Protein AF-Q0CY26-F1 (afdb_monomer)

Mean predicted aligned error: 22.13 Å

Sequence (535 aa):
MVLYITITSLPLRIQSTLELVARAYLSLQTAPSETMAYTTERLQLVKKLFILSKKPTLNFNNTDHCKYSLRARKTNITKWLFSTWIDDDADDTYDPRQDSSSFKRKRLRADDSDTTQSPKRAKQSGGLVVTMALNSPAGKGFLSSLPMYQDGESDQEEEEWMAAIKAVAESAQVSESTGQDAVPPPAPVSSEKPPVASPTDPDGHGCEMCWTLGLDCILAKDPYAYPCSYCRENGMDCQPWETPEWKQACEGCKRAKKPCSYESDDTGHDLPCQRCRKVGDYCVAGPAREKPSPKAAVTNSEASSSKTARPPSPTVPVSKSPDTPVIRTALAHPVDFTYVPPEDGSNPCHWCDSFAYGLVGLGPTEVEVLDSGDGRFIELNGGHVAQGHDPSRMCVTCALERIHITGCPGHRIVALKTYQAETFDFAAAFASLAPGQKKMNPWCSLCIAPAFYGCNAVQSVNLYQEPVDPSSPEAIGCGLLLCEKCNMLMKVLGDLGKVAAKNDERDPDWCRADVCYLLPGNALYRCYMDARGSN

Radius of gyration: 37.02 Å; Cα contacts (8 Å, |Δi|>4): 561; chains: 1; bounding box: 120×86×109 Å

Structure (mmCIF, N/CA/C/O backbone):
data_AF-Q0CY26-F1
#
_entry.id   AF-Q0CY26-F1
#
loop_
_atom_site.group_PDB
_atom_site.id
_atom_site.type_symbol
_atom_site.label_atom_id
_atom_site.label_alt_id
_atom_site.label_comp_id
_atom_site.label_asym_id
_atom_site.label_entity_id
_atom_site.label_seq_id
_atom_site.pdbx_PDB_ins_code
_atom_site.Cartn_x
_atom_site.Cartn_y
_atom_site.Cartn_z
_atom_site.occupancy
_atom_site.B_iso_or_equiv
_atom_site.auth_seq_id
_atom_site.auth_comp_id
_atom_site.auth_asym_id
_atom_site.auth_atom_id
_atom_site.pdbx_PDB_model_num
ATOM 1 N N . MET A 1 1 ? 40.856 41.001 -14.584 1.00 35.94 1 MET A N 1
ATOM 2 C CA . MET A 1 1 ? 41.843 40.529 -15.581 1.00 35.94 1 MET A CA 1
ATOM 3 C C . MET A 1 1 ? 41.636 39.036 -15.748 1.00 35.94 1 MET A C 1
ATOM 5 O O . MET A 1 1 ? 41.699 38.340 -14.746 1.00 35.94 1 MET A O 1
ATOM 9 N N . VAL A 1 2 ? 41.332 38.557 -16.956 1.00 31.44 2 VAL A N 1
ATOM 10 C CA . VAL A 1 2 ? 41.180 37.118 -17.239 1.00 31.44 2 VAL A CA 1
ATOM 11 C C . VAL A 1 2 ? 42.466 36.641 -17.905 1.00 31.44 2 VAL A C 1
ATOM 13 O O . VAL A 1 2 ? 42.830 37.156 -18.961 1.00 31.44 2 VAL A O 1
ATOM 16 N N . LEU A 1 3 ? 43.176 35.706 -17.271 1.00 32.53 3 LEU A N 1
ATOM 17 C CA . LEU A 1 3 ? 44.399 35.127 -17.823 1.00 32.53 3 LEU A CA 1
ATOM 18 C C . LEU A 1 3 ? 44.027 34.061 -18.865 1.00 32.53 3 LEU A C 1
ATOM 20 O O . LEU A 1 3 ? 43.595 32.968 -18.507 1.00 32.53 3 LEU A O 1
ATOM 24 N N . TYR A 1 4 ? 44.209 34.364 -20.149 1.00 33.28 4 TYR A N 1
ATOM 25 C CA . TYR A 1 4 ? 44.159 33.347 -21.200 1.00 33.28 4 TYR A CA 1
ATOM 26 C C . TYR A 1 4 ? 45.503 32.615 -21.254 1.00 33.28 4 TYR A C 1
ATOM 28 O O . TYR A 1 4 ? 46.482 33.139 -21.780 1.00 33.28 4 TYR A O 1
ATOM 36 N N . ILE A 1 5 ? 45.552 31.402 -20.702 1.00 43.44 5 ILE A N 1
ATOM 37 C CA . ILE A 1 5 ? 46.719 30.521 -20.809 1.00 43.44 5 ILE A CA 1
ATOM 38 C C . ILE A 1 5 ? 46.585 29.705 -22.098 1.00 43.44 5 ILE A C 1
ATOM 40 O O . ILE A 1 5 ? 45.829 28.738 -22.166 1.00 43.44 5 ILE A O 1
ATOM 44 N N . THR A 1 6 ? 47.324 30.090 -23.137 1.00 48.81 6 THR A N 1
ATOM 45 C CA . THR A 1 6 ? 47.434 29.318 -24.382 1.00 48.81 6 THR A CA 1
ATOM 46 C C . THR A 1 6 ? 48.355 28.116 -24.179 1.00 48.81 6 THR A C 1
ATOM 48 O O . THR A 1 6 ? 49.576 28.267 -24.126 1.00 48.81 6 THR A O 1
ATOM 51 N N . ILE A 1 7 ? 47.781 26.916 -24.073 1.00 50.22 7 ILE A N 1
ATOM 52 C CA . ILE A 1 7 ? 48.529 25.664 -23.895 1.00 50.22 7 ILE A CA 1
ATOM 53 C C . ILE A 1 7 ? 48.842 25.058 -25.271 1.00 50.22 7 ILE A C 1
ATOM 55 O O . ILE A 1 7 ? 48.002 24.382 -25.860 1.00 50.22 7 ILE A O 1
ATOM 59 N N . THR A 1 8 ? 50.052 25.286 -25.787 1.00 50.00 8 THR A N 1
ATOM 60 C CA . THR A 1 8 ? 50.472 24.835 -27.133 1.00 50.00 8 THR A CA 1
ATOM 61 C C . THR A 1 8 ? 51.545 23.737 -27.146 1.00 50.00 8 THR A C 1
ATOM 63 O O . THR A 1 8 ? 52.025 23.380 -28.219 1.00 50.00 8 THR A O 1
ATOM 66 N N . SER A 1 9 ? 51.914 23.148 -25.997 1.00 56.75 9 SER A N 1
ATOM 67 C CA . SER A 1 9 ? 52.918 22.066 -25.948 1.00 56.75 9 SER A CA 1
ATOM 68 C C . SER A 1 9 ? 52.710 21.043 -24.816 1.00 56.75 9 SER A C 1
ATOM 70 O O . SER A 1 9 ? 53.589 20.842 -23.977 1.00 56.75 9 SER A O 1
ATOM 72 N N . LEU A 1 10 ? 51.556 20.367 -24.786 1.00 53.75 10 LEU A N 1
ATOM 73 C CA . LEU A 1 10 ? 51.387 19.141 -23.989 1.00 53.75 10 LEU A CA 1
ATOM 74 C C . LEU A 1 10 ? 51.627 17.895 -24.861 1.00 53.75 10 LEU A C 1
ATOM 76 O O . LEU A 1 10 ? 51.171 17.866 -26.003 1.00 53.75 10 LEU A O 1
ATOM 80 N N . PRO A 1 11 ? 52.310 16.851 -24.353 1.00 66.44 11 PRO A N 1
ATOM 81 C CA . PRO A 1 11 ? 52.518 15.616 -25.104 1.00 66.44 11 PRO A CA 1
ATOM 82 C C . PRO A 1 11 ? 51.188 14.887 -25.355 1.00 66.44 11 PRO A C 1
ATOM 84 O O . PRO A 1 11 ? 50.323 14.837 -24.480 1.00 66.44 11 PRO A O 1
ATOM 87 N N . LEU A 1 12 ? 51.062 14.257 -26.529 1.00 60.41 12 LEU A 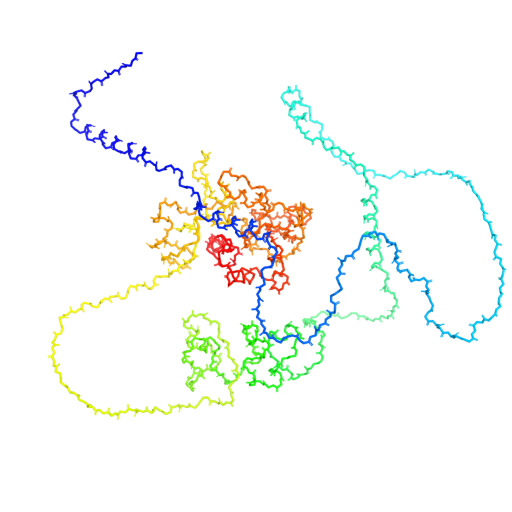N 1
ATOM 88 C CA . LEU A 1 12 ? 49.829 13.644 -27.064 1.00 60.41 12 LEU A CA 1
ATOM 89 C C . LEU A 1 12 ? 49.047 12.750 -26.079 1.00 60.41 12 LEU A C 1
ATOM 91 O O . LEU A 1 12 ? 47.817 12.738 -26.103 1.00 60.41 12 LEU A O 1
ATOM 95 N N . ARG A 1 13 ? 49.728 12.029 -25.175 1.00 57.03 13 ARG A N 1
ATOM 96 C CA . ARG A 1 13 ? 49.058 11.217 -24.139 1.00 57.03 13 ARG A CA 1
ATOM 97 C C . ARG A 1 13 ? 48.239 12.051 -23.149 1.00 57.03 13 ARG A C 1
ATOM 99 O O . ARG A 1 13 ? 47.179 11.595 -22.739 1.00 57.03 13 ARG A O 1
ATOM 106 N N . ILE A 1 14 ? 48.697 13.255 -22.798 1.00 61.16 14 ILE A N 1
ATOM 107 C CA . ILE A 1 14 ? 48.002 14.144 -21.854 1.00 61.16 14 ILE A CA 1
ATOM 108 C C . ILE A 1 14 ? 46.826 14.852 -22.545 1.00 61.16 14 ILE A C 1
ATOM 110 O O . ILE A 1 14 ? 45.774 15.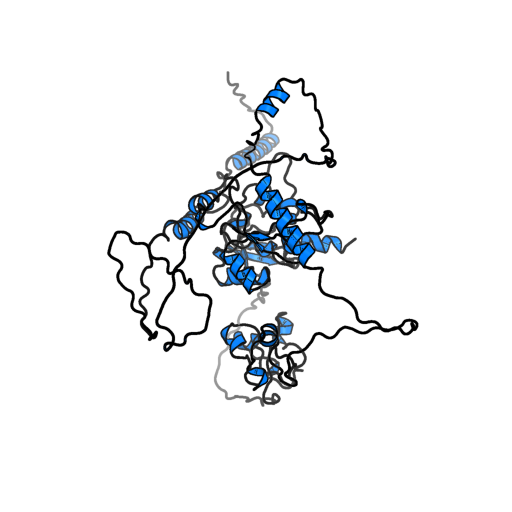021 -21.933 1.00 61.16 14 ILE A O 1
ATOM 114 N N . GLN A 1 15 ? 46.959 15.191 -23.834 1.00 64.38 15 GLN A N 1
ATOM 115 C CA . GLN A 1 15 ? 45.838 15.697 -24.638 1.00 64.38 15 GLN A CA 1
ATOM 116 C C . GLN A 1 15 ? 44.711 14.662 -24.760 1.00 64.38 15 GLN A C 1
ATOM 118 O O . GLN A 1 15 ? 43.563 15.013 -24.521 1.00 64.38 15 GLN A O 1
ATOM 123 N N . SER A 1 16 ? 45.035 13.390 -25.023 1.00 65.69 16 SER A N 1
ATOM 124 C CA . SER A 1 16 ? 44.053 12.291 -25.037 1.00 65.69 16 SER A CA 1
ATOM 125 C C . SER A 1 16 ? 43.269 12.190 -23.721 1.00 65.69 16 SER A C 1
ATOM 127 O O . SER A 1 16 ? 42.039 12.162 -23.727 1.00 65.69 16 SER A O 1
ATOM 129 N N . THR A 1 17 ? 43.957 12.217 -22.572 1.00 67.50 17 THR A N 1
ATOM 130 C CA . THR A 1 17 ? 43.284 12.185 -21.263 1.00 67.50 17 THR A CA 1
ATOM 131 C C . THR A 1 17 ? 42.477 13.450 -20.975 1.00 67.50 17 THR A C 1
ATOM 133 O O . THR A 1 17 ? 41.407 13.349 -20.386 1.00 67.50 17 THR A O 1
ATOM 136 N N . LEU A 1 18 ? 42.938 14.630 -21.405 1.00 67.31 18 LEU A N 1
ATOM 137 C CA . LEU A 1 18 ? 42.193 15.881 -21.231 1.00 67.31 18 LEU A CA 1
ATOM 138 C C . LEU A 1 18 ? 40.967 15.967 -22.148 1.00 67.31 18 LEU A C 1
ATOM 140 O O . LEU A 1 18 ? 39.943 16.467 -21.700 1.00 67.31 18 LEU A O 1
ATOM 144 N N . GLU A 1 19 ? 41.012 15.439 -23.375 1.00 70.75 19 GLU A N 1
ATOM 145 C CA . GLU A 1 19 ? 39.817 15.296 -24.218 1.00 70.75 19 GLU A CA 1
ATOM 146 C C . GLU A 1 19 ? 38.818 14.296 -23.625 1.00 70.75 19 GLU A C 1
ATOM 148 O O . GLU A 1 19 ? 37.618 14.557 -23.651 1.00 70.75 19 GLU A O 1
ATOM 153 N N . LEU A 1 20 ? 39.283 13.173 -23.067 1.00 69.25 20 LEU A N 1
ATOM 154 C CA . LEU A 1 20 ? 38.422 12.205 -22.377 1.00 69.25 20 LEU A CA 1
ATOM 155 C C . LEU A 1 20 ? 37.753 12.818 -21.139 1.00 69.25 20 LEU A C 1
ATOM 157 O O . LEU A 1 20 ? 36.543 12.675 -20.972 1.00 69.25 20 LEU A O 1
ATOM 161 N N . VAL A 1 21 ? 38.504 13.558 -20.319 1.00 70.06 21 VAL A N 1
ATOM 162 C CA . VAL A 1 21 ? 37.959 14.281 -19.159 1.00 70.06 21 VAL A CA 1
ATOM 163 C C . VAL A 1 21 ? 37.021 15.408 -19.599 1.00 70.06 21 VAL A C 1
ATOM 165 O O . VAL A 1 21 ? 35.945 15.542 -19.029 1.00 70.06 21 VAL A O 1
ATOM 168 N N . ALA A 1 22 ? 37.352 16.176 -20.642 1.00 68.75 22 ALA A N 1
ATOM 169 C CA . ALA A 1 22 ? 36.483 17.233 -21.161 1.00 68.75 22 ALA A CA 1
ATOM 170 C C . ALA A 1 22 ? 35.190 16.680 -21.785 1.00 68.75 22 ALA A C 1
ATOM 172 O O . ALA A 1 22 ? 34.128 17.266 -21.590 1.00 68.75 22 ALA A O 1
ATOM 173 N N . ARG A 1 23 ? 35.242 15.534 -22.480 1.00 66.31 23 ARG A N 1
ATOM 174 C CA . ARG A 1 23 ? 34.044 14.840 -22.985 1.00 66.31 23 ARG A CA 1
ATOM 175 C C . ARG A 1 23 ? 33.200 14.268 -21.849 1.00 66.31 23 ARG A C 1
ATOM 177 O O . ARG A 1 23 ? 31.985 14.414 -21.901 1.00 66.31 23 ARG A O 1
ATOM 184 N N . ALA A 1 24 ? 33.810 13.703 -20.806 1.00 59.03 24 ALA A N 1
ATOM 185 C CA . ALA A 1 24 ? 33.084 13.287 -19.606 1.00 59.03 24 ALA A CA 1
ATOM 186 C C . ALA A 1 24 ? 32.412 14.486 -18.904 1.00 59.03 24 ALA A C 1
ATOM 188 O O . ALA A 1 24 ? 31.246 14.407 -18.533 1.00 59.03 24 ALA A O 1
ATOM 189 N N . TYR A 1 25 ? 33.108 15.622 -18.798 1.00 52.03 25 TYR A N 1
ATOM 190 C CA . TYR A 1 25 ? 32.591 16.842 -18.171 1.00 52.03 25 TYR A CA 1
ATOM 191 C C . TYR A 1 25 ? 31.451 17.488 -18.977 1.00 52.03 25 TYR A C 1
ATOM 193 O O . TYR A 1 25 ? 30.441 17.887 -18.405 1.00 52.03 25 TYR A O 1
ATOM 201 N N . LEU A 1 26 ? 31.561 17.524 -20.310 1.00 51.47 26 LEU A N 1
ATOM 202 C CA . LEU A 1 26 ? 30.485 17.988 -21.193 1.00 51.47 26 LEU A CA 1
ATOM 203 C C . LEU A 1 26 ? 29.288 17.026 -21.203 1.00 51.47 26 LEU A C 1
ATOM 205 O O . LEU A 1 26 ? 28.152 17.486 -21.237 1.00 51.47 26 LEU A O 1
ATOM 209 N N . SER A 1 27 ? 29.521 15.714 -21.091 1.00 50.38 27 SER A N 1
ATOM 210 C CA . SER A 1 27 ? 28.445 14.721 -20.967 1.00 50.38 27 SER A CA 1
ATOM 211 C C . SER A 1 27 ? 27.713 14.795 -19.619 1.00 50.38 27 SER A C 1
ATOM 213 O O . SER A 1 27 ? 26.545 14.425 -19.553 1.00 50.38 27 SER A O 1
ATOM 215 N N . LEU A 1 28 ? 28.367 15.298 -18.563 1.00 47.91 28 LEU A N 1
ATOM 216 C CA . LEU A 1 28 ? 27.744 15.617 -17.269 1.00 47.91 28 LEU A CA 1
ATOM 217 C C . LEU A 1 28 ? 26.970 16.948 -17.292 1.00 47.91 28 LEU A C 1
ATOM 219 O O . LEU A 1 28 ? 26.057 17.139 -16.495 1.00 47.91 28 LEU A O 1
ATOM 223 N N . GLN A 1 29 ? 27.297 17.863 -18.211 1.00 41.34 29 GLN A N 1
ATOM 224 C CA . GLN A 1 29 ? 26.594 19.142 -18.388 1.00 41.34 29 GLN A CA 1
ATOM 225 C C . GLN A 1 29 ? 25.381 19.062 -19.330 1.00 41.34 29 GLN A C 1
ATOM 227 O O . GLN A 1 29 ? 24.637 20.032 -19.450 1.00 41.34 29 GLN A O 1
ATOM 232 N N . THR A 1 30 ? 25.139 17.906 -19.952 1.00 38.56 30 THR A N 1
ATOM 233 C CA . THR A 1 30 ? 23.907 17.590 -20.696 1.00 38.56 30 THR A CA 1
ATOM 234 C C . THR A 1 30 ? 22.996 16.629 -19.930 1.00 38.56 30 THR A C 1
ATOM 236 O O . THR A 1 30 ? 22.334 15.783 -20.530 1.00 38.56 30 THR A O 1
ATOM 239 N N . ALA A 1 31 ? 22.946 16.752 -18.601 1.00 38.03 31 ALA A N 1
ATOM 240 C CA . ALA A 1 31 ? 21.867 16.160 -17.820 1.00 38.03 31 ALA A CA 1
ATOM 241 C C . ALA A 1 31 ? 20.529 16.811 -18.236 1.00 38.03 31 ALA A C 1
ATOM 243 O O . ALA A 1 31 ? 20.446 18.045 -18.257 1.00 38.03 31 ALA A O 1
ATOM 244 N N . PRO A 1 32 ? 19.484 16.038 -18.589 1.00 40.00 32 PRO A N 1
ATOM 245 C CA . PRO A 1 32 ? 18.161 16.606 -18.801 1.00 40.00 32 PRO A CA 1
ATOM 246 C C . PRO A 1 32 ? 17.669 17.241 -17.496 1.00 40.00 32 PRO A C 1
ATOM 248 O O . PRO A 1 32 ? 17.865 16.691 -16.413 1.00 40.00 32 PRO A O 1
ATOM 251 N N . SER A 1 33 ? 17.032 18.406 -17.606 1.00 40.31 33 SER A N 1
ATOM 252 C CA . SER A 1 33 ? 16.398 19.089 -16.476 1.00 40.31 33 SER A CA 1
ATOM 253 C C . SER A 1 33 ? 15.428 18.153 -15.758 1.00 40.31 33 SER A C 1
ATOM 255 O O . SER A 1 33 ? 14.550 17.610 -16.430 1.00 40.31 33 SER A O 1
ATOM 257 N N . GLU A 1 34 ? 15.592 18.019 -14.437 1.00 47.12 34 GLU A N 1
ATOM 258 C CA . GLU A 1 34 ? 14.684 17.383 -13.466 1.00 47.12 34 GLU A CA 1
ATOM 259 C C . GLU A 1 34 ? 13.606 16.489 -14.098 1.00 47.12 34 GLU A C 1
ATOM 261 O O . GLU A 1 34 ? 12.505 16.939 -14.432 1.00 47.12 34 GLU A O 1
ATOM 266 N N . THR A 1 35 ? 13.917 15.199 -14.249 1.00 44.34 35 THR A N 1
ATOM 267 C CA . THR A 1 35 ? 12.941 14.175 -14.630 1.00 44.34 35 THR A CA 1
ATOM 268 C C . THR A 1 35 ? 11.887 14.052 -13.530 1.00 44.34 35 THR A C 1
ATOM 270 O O . THR A 1 35 ? 12.025 13.299 -12.569 1.00 44.34 35 THR A O 1
ATOM 273 N N . MET A 1 36 ? 10.830 14.856 -13.671 1.00 46.47 36 MET A N 1
ATOM 274 C CA . MET A 1 36 ? 9.699 14.957 -12.749 1.00 46.47 36 MET A CA 1
ATOM 275 C C . MET A 1 36 ? 9.210 13.572 -12.316 1.00 46.47 36 MET A C 1
ATOM 277 O O . MET A 1 36 ? 8.984 12.701 -13.154 1.00 46.47 36 MET A O 1
ATOM 281 N N . ALA A 1 37 ? 8.970 13.396 -11.013 1.00 49.62 37 ALA A N 1
ATOM 282 C CA . ALA A 1 37 ? 8.633 12.106 -10.402 1.00 49.62 37 ALA A CA 1
ATOM 283 C C . ALA A 1 37 ? 7.327 11.443 -10.905 1.00 49.62 37 ALA A C 1
ATOM 285 O O . ALA A 1 37 ? 7.002 10.345 -10.465 1.00 49.62 37 ALA A O 1
ATOM 286 N N . TYR A 1 38 ? 6.560 12.101 -11.781 1.00 59.44 38 TYR A N 1
ATOM 287 C CA . TYR A 1 38 ? 5.386 11.550 -12.461 1.00 59.44 38 TYR A CA 1
ATOM 288 C C . TYR A 1 38 ? 5.040 12.387 -13.718 1.00 59.44 38 TYR A C 1
ATOM 290 O O . TYR A 1 38 ? 5.417 13.558 -13.831 1.00 59.44 38 TYR A O 1
ATOM 298 N N . THR A 1 39 ? 4.244 11.837 -14.646 1.00 72.94 39 THR A N 1
ATOM 299 C CA . THR A 1 39 ? 3.815 12.552 -15.867 1.00 72.94 39 THR A CA 1
ATOM 300 C C . THR A 1 39 ? 2.718 13.599 -15.610 1.00 72.94 39 THR A C 1
ATOM 302 O O . THR A 1 39 ? 1.710 13.352 -14.939 1.00 72.94 39 THR A O 1
ATOM 305 N N . THR A 1 40 ? 2.860 14.795 -16.192 1.00 71.44 40 THR A N 1
ATOM 306 C CA . THR A 1 40 ? 1.902 15.911 -16.023 1.00 71.44 40 THR A CA 1
ATOM 307 C C . THR A 1 40 ? 0.472 15.551 -16.445 1.00 71.44 40 THR A C 1
ATOM 309 O O . THR A 1 40 ? -0.494 16.039 -15.853 1.00 71.44 40 THR A O 1
ATOM 312 N N . GLU A 1 41 ? 0.333 14.648 -17.414 1.00 68.38 41 GLU A N 1
ATOM 313 C CA . GLU A 1 41 ? -0.930 14.095 -17.905 1.00 68.38 41 GLU A CA 1
ATOM 314 C C . GLU A 1 41 ? -1.715 13.361 -16.807 1.00 68.38 41 GLU A C 1
ATOM 316 O O . GLU A 1 41 ? -2.926 13.562 -16.680 1.00 68.38 41 GLU A O 1
ATOM 321 N N . ARG A 1 42 ? -1.042 12.584 -15.942 1.00 63.62 42 ARG A N 1
ATOM 322 C CA . ARG A 1 42 ? -1.701 11.846 -14.851 1.00 63.62 42 ARG A CA 1
ATOM 323 C C . ARG A 1 42 ? -2.243 12.783 -13.771 1.00 63.62 42 ARG A C 1
ATOM 325 O O . ARG A 1 42 ? -3.368 12.595 -13.309 1.00 63.62 42 ARG A O 1
ATOM 332 N N . LEU A 1 43 ? -1.515 13.853 -13.435 1.00 73.44 43 LEU A N 1
ATOM 333 C CA . LEU A 1 43 ? -2.031 14.906 -12.546 1.00 73.44 43 LEU A CA 1
ATOM 334 C C . LEU A 1 43 ? -3.276 15.580 -13.145 1.00 73.44 43 LEU A C 1
ATOM 336 O O . LEU A 1 43 ? -4.226 15.877 -12.420 1.00 73.44 43 LEU A O 1
ATOM 340 N N . GLN A 1 44 ? -3.301 15.815 -14.461 1.00 72.50 44 GLN A N 1
ATOM 341 C CA . GLN A 1 44 ? -4.485 16.356 -15.134 1.00 72.50 44 GLN A CA 1
ATOM 342 C C . GLN A 1 44 ? -5.659 15.366 -15.148 1.00 72.50 44 GLN A C 1
ATOM 344 O O . GLN A 1 44 ? -6.801 15.799 -14.998 1.00 72.50 44 GLN A O 1
ATOM 349 N N . LEU A 1 45 ? -5.406 14.060 -15.286 1.00 72.94 45 LEU A N 1
ATOM 350 C CA . LEU A 1 45 ? -6.429 13.013 -15.209 1.00 72.94 45 LEU A CA 1
ATOM 351 C C . LEU A 1 45 ? -7.087 12.975 -13.819 1.00 72.94 45 LEU A C 1
ATOM 353 O O . LEU A 1 45 ? -8.308 13.104 -13.722 1.00 72.94 45 LEU A O 1
ATOM 357 N N . VAL A 1 46 ? -6.290 12.908 -12.746 1.00 71.06 46 VAL A N 1
ATOM 358 C CA . VAL A 1 46 ? -6.790 12.934 -11.356 1.00 71.06 46 VAL A CA 1
ATOM 359 C C . VAL A 1 46 ? -7.571 14.226 -11.083 1.00 71.06 46 VAL A C 1
ATOM 361 O O . VAL A 1 46 ? -8.693 14.181 -10.578 1.00 71.06 46 VAL A O 1
ATOM 364 N N . LYS A 1 47 ? -7.048 15.386 -11.509 1.00 71.81 47 LYS A N 1
ATOM 365 C CA . LYS A 1 47 ? -7.768 16.668 -11.403 1.00 71.81 47 LYS A CA 1
ATOM 366 C C . LYS A 1 47 ? -9.105 16.654 -12.153 1.00 71.81 47 LYS A C 1
ATOM 368 O O . LYS A 1 47 ? -10.092 17.145 -11.611 1.00 71.81 47 LYS A O 1
ATOM 373 N N . LYS A 1 48 ? -9.185 16.076 -13.357 1.00 72.75 48 LYS A N 1
ATOM 374 C CA . LYS A 1 48 ? -10.449 15.966 -14.113 1.00 72.75 48 LYS A CA 1
ATOM 375 C C . LYS A 1 48 ? -11.477 15.091 -13.392 1.00 72.75 48 LYS A C 1
ATOM 377 O O . LYS A 1 48 ? -12.628 15.511 -13.294 1.00 72.75 48 LYS A O 1
ATOM 382 N N . LEU A 1 49 ? -11.070 13.936 -12.860 1.00 70.50 49 LEU A N 1
ATOM 383 C CA . LEU A 1 49 ? -11.971 13.003 -12.169 1.00 70.50 49 LEU A CA 1
ATOM 384 C C . LEU A 1 49 ? -12.621 13.614 -10.914 1.00 70.50 49 LEU A C 1
ATOM 386 O O . LEU A 1 49 ? -13.785 13.331 -10.646 1.00 70.50 49 LEU A O 1
ATOM 390 N N . PHE A 1 50 ? -11.918 14.488 -10.183 1.00 54.84 50 PHE A N 1
ATOM 391 C CA . PHE A 1 50 ? -12.413 15.042 -8.913 1.00 54.84 50 PHE A CA 1
ATOM 392 C C . PHE A 1 50 ? -12.953 16.475 -9.002 1.00 54.84 50 PHE A C 1
ATOM 394 O O . PHE A 1 50 ? -13.933 16.797 -8.332 1.00 54.84 50 PHE A O 1
ATOM 401 N N . ILE A 1 51 ? -12.384 17.339 -9.850 1.00 59.44 51 ILE A N 1
ATOM 402 C CA . ILE A 1 51 ? -12.812 18.747 -9.944 1.00 59.44 51 ILE A CA 1
ATOM 403 C C . ILE A 1 51 ? -14.068 18.895 -10.820 1.00 59.44 51 ILE A C 1
ATOM 405 O O . ILE A 1 51 ? -14.929 19.723 -10.522 1.00 59.44 51 ILE A O 1
ATOM 409 N N . LEU A 1 52 ? -14.226 18.082 -11.874 1.00 44.72 52 LEU A N 1
ATOM 410 C CA . LEU A 1 52 ? -15.368 18.189 -12.800 1.00 44.72 52 LEU A CA 1
ATOM 411 C C . LEU A 1 52 ? -16.592 17.352 -12.393 1.00 44.72 52 LEU A C 1
ATOM 413 O O . LEU A 1 52 ? -17.669 17.558 -12.953 1.00 44.72 52 LEU A O 1
ATOM 417 N N . SER A 1 53 ? -16.465 16.467 -11.398 1.00 43.72 53 SER A N 1
ATOM 418 C CA . SER A 1 53 ? -17.569 15.616 -10.920 1.00 43.72 53 SER A CA 1
ATOM 419 C C . SER A 1 53 ? -18.627 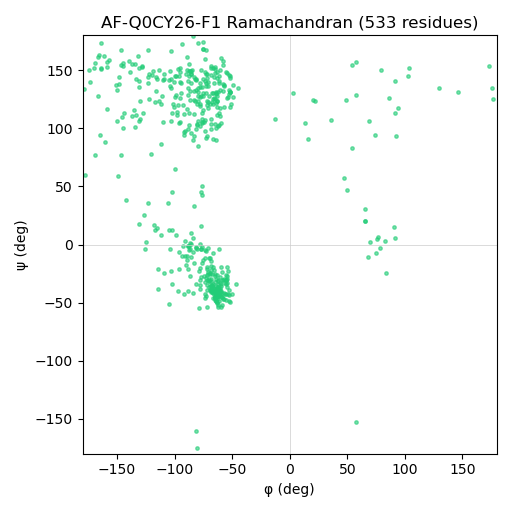16.377 -10.095 1.00 43.72 53 SER A C 1
ATOM 421 O O . SER A 1 53 ? -19.690 15.848 -9.788 1.00 43.72 53 SER A O 1
ATOM 423 N N . LYS A 1 54 ? -18.415 17.673 -9.806 1.00 40.69 54 LYS A N 1
ATOM 424 C CA . LYS A 1 54 ? -19.438 18.578 -9.239 1.00 40.69 54 LYS A CA 1
ATOM 425 C C . LYS A 1 54 ? -20.461 19.066 -10.286 1.00 40.69 54 LYS A C 1
ATOM 427 O O . LYS A 1 54 ? -20.812 20.245 -10.322 1.00 40.69 54 LYS A O 1
ATOM 432 N N . LYS A 1 55 ? -20.974 18.164 -11.128 1.00 36.44 55 LYS A N 1
ATOM 433 C CA . LYS A 1 55 ? -22.209 18.378 -11.901 1.00 36.44 55 LYS A CA 1
ATOM 434 C C . LYS A 1 55 ? -23.252 17.352 -11.454 1.00 36.44 55 LYS A C 1
ATOM 436 O O . LYS A 1 55 ? -22.916 16.173 -11.376 1.00 36.44 55 LYS A O 1
ATOM 441 N N . PRO A 1 56 ? -24.497 17.764 -11.160 1.00 36.75 56 PRO A N 1
ATOM 442 C CA . PRO A 1 56 ? -25.523 16.827 -10.730 1.00 36.75 56 PRO A CA 1
ATOM 443 C C . PRO A 1 56 ? -25.833 15.837 -11.858 1.00 36.75 56 PRO A C 1
ATOM 445 O O . PRO A 1 56 ? -26.033 16.246 -13.000 1.00 36.75 56 PRO A O 1
ATOM 448 N N . THR A 1 57 ? -25.844 14.552 -11.498 1.00 35.00 57 THR A N 1
ATOM 449 C CA . THR A 1 57 ? -26.452 13.404 -12.200 1.00 35.00 57 THR A CA 1
ATOM 450 C C . THR A 1 57 ? -26.899 13.640 -13.647 1.00 35.00 57 THR A C 1
ATOM 452 O O . THR A 1 57 ? -27.979 14.178 -13.900 1.00 35.00 57 THR A O 1
ATOM 455 N N . LEU A 1 58 ? -26.125 13.122 -14.603 1.00 33.03 58 LEU A N 1
ATOM 456 C CA . LEU A 1 58 ? -26.607 12.906 -15.966 1.00 33.03 58 LEU A CA 1
ATOM 457 C C . LEU A 1 58 ? -27.470 11.634 -15.997 1.00 33.03 58 LEU A C 1
ATOM 459 O O . LEU A 1 58 ? -27.030 10.576 -15.549 1.00 33.03 58 LEU A O 1
ATOM 463 N N . ASN A 1 59 ? -28.696 11.748 -16.512 1.00 34.00 59 ASN A N 1
ATOM 464 C CA . ASN A 1 59 ? -29.645 10.637 -16.617 1.00 34.00 59 ASN A CA 1
ATOM 465 C C . ASN A 1 59 ? -29.064 9.468 -17.426 1.00 34.00 59 ASN A C 1
ATOM 467 O O . ASN A 1 59 ? -28.867 9.599 -18.635 1.00 34.00 59 ASN A O 1
ATOM 471 N N . PHE A 1 60 ? -28.926 8.298 -16.802 1.00 31.16 60 PHE A N 1
ATOM 472 C CA . PHE A 1 60 ? -28.971 7.037 -17.538 1.00 31.16 60 PHE A CA 1
ATOM 473 C C . PHE A 1 60 ? -30.432 6.612 -17.679 1.00 31.16 60 PHE A C 1
ATOM 475 O O . PHE A 1 60 ? -31.015 6.000 -16.786 1.00 31.16 60 PHE A O 1
ATOM 482 N N . ASN A 1 61 ? -31.031 6.955 -18.820 1.00 34.53 61 ASN A N 1
ATOM 483 C CA . ASN A 1 61 ? -32.272 6.324 -19.244 1.00 34.53 61 ASN A CA 1
ATOM 484 C C . ASN A 1 61 ? -31.962 4.865 -19.590 1.00 34.53 61 ASN A C 1
ATOM 486 O O . ASN A 1 61 ? -31.376 4.601 -20.638 1.00 34.53 61 ASN A O 1
ATOM 490 N N . ASN A 1 62 ? -32.401 3.926 -18.758 1.00 30.08 62 ASN A N 1
ATOM 491 C CA . ASN A 1 62 ? -32.718 2.597 -19.256 1.00 30.08 62 ASN A CA 1
ATOM 492 C C . ASN A 1 62 ? -34.018 2.115 -18.616 1.00 30.08 62 ASN A C 1
ATOM 494 O O . ASN A 1 62 ? -34.109 1.908 -17.407 1.00 30.08 62 ASN A O 1
ATOM 498 N N . THR A 1 63 ? -35.050 2.024 -19.442 1.00 36.00 63 THR A N 1
ATOM 499 C CA . THR A 1 63 ? -36.355 1.491 -19.074 1.00 36.00 63 THR A CA 1
ATOM 500 C C . THR A 1 63 ? -36.264 -0.025 -19.014 1.00 36.00 63 THR A C 1
ATOM 502 O O . THR A 1 63 ? -36.196 -0.650 -20.065 1.00 36.00 63 THR A O 1
ATOM 505 N N . ASP A 1 64 ? -36.305 -0.608 -17.816 1.00 40.91 64 ASP A N 1
ATOM 506 C CA . ASP A 1 64 ? -37.405 -1.521 -17.487 1.00 40.91 64 ASP A CA 1
ATOM 507 C C . ASP A 1 64 ? -37.455 -1.919 -16.002 1.00 40.91 64 ASP A C 1
ATOM 509 O O . ASP A 1 64 ? -36.455 -1.945 -15.294 1.00 40.91 64 ASP A O 1
ATOM 513 N N . HIS A 1 65 ? -38.673 -2.226 -15.550 1.00 41.78 65 HIS A N 1
ATOM 514 C CA . HIS A 1 65 ? -39.012 -2.878 -14.277 1.00 41.78 65 HIS A CA 1
ATOM 515 C C . HIS A 1 65 ? -38.482 -2.278 -12.955 1.00 41.78 65 HIS A C 1
ATOM 517 O O . HIS A 1 65 ? -37.620 -2.845 -12.291 1.00 41.78 65 HIS A O 1
ATOM 523 N N . CYS A 1 66 ? -39.189 -1.268 -12.428 1.00 38.06 66 CYS A N 1
ATOM 524 C CA . CYS A 1 66 ? -39.409 -1.191 -10.976 1.00 38.06 66 CYS A CA 1
ATOM 525 C C . CYS A 1 66 ? -40.791 -0.589 -10.648 1.00 38.06 66 CYS A C 1
ATOM 527 O O . CYS A 1 66 ? -41.064 0.581 -10.911 1.00 38.06 66 CYS A O 1
ATOM 529 N N . LYS A 1 67 ? -41.710 -1.422 -10.139 1.00 39.09 67 LYS A N 1
ATOM 530 C CA . LYS A 1 67 ? -43.170 -1.186 -10.159 1.00 39.09 67 LYS A CA 1
ATOM 531 C C . LYS A 1 67 ? -43.748 -0.711 -8.813 1.00 39.09 67 LYS A C 1
ATOM 533 O O . LYS A 1 67 ? -44.802 -1.190 -8.411 1.00 39.09 67 LYS A O 1
ATOM 538 N N . TYR A 1 68 ? -43.106 0.241 -8.132 1.00 38.00 68 TYR A N 1
ATOM 539 C CA . TYR A 1 68 ? -43.694 0.916 -6.960 1.00 38.00 68 TYR A CA 1
ATOM 540 C C . TYR A 1 68 ? -43.306 2.399 -6.906 1.00 38.00 68 TYR A C 1
ATOM 542 O O . TYR A 1 68 ? -42.150 2.746 -6.689 1.00 38.00 68 TYR A O 1
ATOM 550 N N . SER A 1 69 ? -44.287 3.287 -7.090 1.00 39.69 69 SER A N 1
ATOM 551 C CA . SER A 1 69 ? -44.092 4.740 -7.062 1.00 39.69 69 SER A CA 1
ATOM 552 C C . SER A 1 69 ? -44.575 5.351 -5.742 1.00 39.69 69 SER A C 1
ATOM 554 O O . SER A 1 69 ? -45.782 5.529 -5.544 1.00 39.69 69 SER A O 1
ATOM 556 N N . LEU A 1 70 ? -43.652 5.752 -4.866 1.00 40.78 70 LEU A N 1
ATOM 557 C CA . LEU A 1 70 ? -43.972 6.689 -3.785 1.00 40.78 70 LEU A CA 1
ATOM 558 C C . LEU A 1 70 ? -44.004 8.118 -4.348 1.00 40.78 70 LEU A C 1
ATOM 560 O O . LEU A 1 70 ? -43.122 8.531 -5.100 1.00 40.78 70 LEU A O 1
ATOM 564 N N . ARG A 1 71 ? -45.062 8.875 -4.031 1.00 42.19 71 ARG A N 1
ATOM 565 C CA . ARG A 1 71 ? -45.303 10.202 -4.622 1.00 42.19 71 ARG A CA 1
ATOM 566 C C . ARG A 1 71 ? -44.339 11.244 -4.051 1.00 42.19 71 ARG A C 1
ATOM 568 O O . ARG A 1 71 ? -44.556 11.735 -2.945 1.00 42.19 71 ARG A O 1
ATOM 575 N N . ALA A 1 72 ? -43.356 11.668 -4.841 1.00 35.72 72 ALA A N 1
ATOM 576 C CA . ALA A 1 72 ? -42.587 12.873 -4.549 1.00 35.72 72 ALA A CA 1
ATOM 577 C C . ALA A 1 72 ? -43.508 14.112 -4.570 1.00 35.72 72 ALA A C 1
ATOM 579 O O . ALA A 1 72 ? -44.106 14.438 -5.599 1.00 35.72 72 ALA A O 1
ATOM 580 N N . ARG A 1 73 ? -43.638 14.814 -3.436 1.00 39.97 73 ARG A N 1
ATOM 581 C CA . ARG A 1 73 ? -44.302 16.127 -3.385 1.00 39.97 73 ARG A CA 1
ATOM 582 C C . ARG A 1 73 ? -43.300 17.211 -3.785 1.00 39.97 73 ARG A C 1
ATOM 584 O O . ARG A 1 73 ? -42.186 17.240 -3.275 1.00 39.97 73 ARG A O 1
ATOM 591 N N . LYS A 1 74 ? -43.707 18.114 -4.682 1.00 37.28 74 LYS A N 1
ATOM 592 C CA . LYS A 1 74 ? -42.905 19.280 -5.085 1.00 37.28 74 LYS A CA 1
ATOM 593 C C . LYS A 1 74 ? -42.762 20.249 -3.909 1.00 37.28 74 LYS A C 1
ATOM 595 O O . LYS A 1 74 ? -43.771 20.716 -3.387 1.00 37.28 74 LYS A O 1
ATOM 600 N N . THR A 1 75 ? -41.533 20.595 -3.542 1.00 34.84 75 THR A N 1
ATOM 601 C CA . THR A 1 75 ? -41.230 21.611 -2.529 1.00 34.84 75 THR A CA 1
ATOM 602 C C . THR A 1 75 ? -41.052 22.986 -3.172 1.00 34.84 75 THR A C 1
ATOM 604 O O . THR A 1 75 ? -39.984 23.344 -3.649 1.00 34.84 75 THR A O 1
ATOM 607 N N . ASN A 1 76 ? -42.120 23.778 -3.147 1.00 39.12 76 ASN A N 1
ATOM 608 C CA . ASN A 1 76 ? -42.060 25.235 -3.231 1.00 39.12 76 ASN A CA 1
ATOM 609 C C . ASN A 1 76 ? -42.973 25.769 -2.129 1.00 39.12 76 ASN A C 1
ATOM 611 O O . ASN A 1 76 ? -44.179 25.578 -2.243 1.00 39.12 76 ASN A O 1
ATOM 615 N N . ILE A 1 77 ? -42.405 26.392 -1.091 1.00 35.31 77 ILE A N 1
ATOM 616 C CA . ILE A 1 77 ? -42.970 27.495 -0.285 1.00 35.31 77 ILE A CA 1
ATOM 617 C C . ILE A 1 77 ? -41.998 27.816 0.861 1.00 35.31 77 ILE A C 1
ATOM 619 O O . ILE A 1 77 ? -41.455 26.931 1.518 1.00 35.31 77 ILE A O 1
ATOM 623 N N . THR A 1 78 ? -41.766 29.109 1.065 1.00 38.91 78 THR A N 1
ATOM 624 C CA . THR A 1 78 ? -40.978 29.702 2.152 1.00 38.91 78 THR A CA 1
ATOM 625 C C . THR A 1 78 ? -41.837 29.995 3.391 1.00 38.91 78 THR A C 1
ATOM 627 O O . THR A 1 78 ? -43.044 30.180 3.275 1.00 38.91 78 THR A O 1
ATOM 630 N N . LYS A 1 79 ? -41.155 30.172 4.537 1.00 35.75 79 LYS A N 1
ATOM 631 C CA . LYS A 1 79 ? -41.631 30.511 5.903 1.00 35.75 79 LYS A CA 1
ATOM 632 C C . LYS A 1 79 ? -42.072 29.353 6.815 1.00 35.75 79 LYS A C 1
ATOM 634 O O . LYS A 1 79 ? -42.963 28.584 6.494 1.00 35.75 79 LYS A O 1
ATOM 639 N N . TRP A 1 80 ? -41.438 29.369 7.995 1.00 36.53 80 TRP A N 1
ATOM 640 C CA . TRP A 1 80 ? -41.962 29.092 9.343 1.00 36.53 80 TRP A CA 1
ATOM 641 C C . TRP A 1 80 ? -43.246 28.257 9.478 1.00 36.53 80 TRP A C 1
ATOM 643 O O . TRP A 1 80 ? -44.323 28.735 9.133 1.00 36.53 80 TRP A O 1
ATOM 653 N N . LEU A 1 81 ? -43.146 27.152 10.225 1.00 36.75 81 LEU A N 1
ATOM 654 C CA . LEU A 1 81 ? -43.790 27.016 11.543 1.00 36.75 81 LEU A CA 1
ATOM 655 C C . LEU A 1 81 ? -43.184 25.837 12.328 1.00 36.75 81 LEU A C 1
ATOM 657 O O . LEU A 1 81 ? -42.678 24.886 11.737 1.00 36.75 81 LEU A O 1
ATOM 661 N N . PHE A 1 82 ? -43.221 25.924 13.659 1.00 38.75 82 PHE A N 1
ATOM 662 C CA . PHE A 1 82 ? -42.855 24.837 14.571 1.00 38.75 82 PHE A CA 1
ATOM 663 C C . PHE A 1 82 ? -43.995 23.812 14.671 1.00 38.75 82 PHE A C 1
ATOM 665 O O . PHE A 1 82 ? -45.141 24.216 14.853 1.00 38.75 82 PHE A O 1
ATOM 672 N N . SER A 1 83 ? -43.665 22.517 14.689 1.00 38.72 83 SER A N 1
ATOM 673 C CA . SER A 1 83 ? -44.355 21.524 15.533 1.00 38.72 83 SER A CA 1
ATOM 674 C C . SER A 1 83 ? -43.536 20.230 15.618 1.00 38.72 83 SER A C 1
ATOM 676 O O . SER A 1 83 ? -43.663 19.344 14.771 1.00 38.72 83 SER A O 1
ATOM 678 N N . THR A 1 84 ? -42.708 20.101 16.652 1.00 40.34 84 THR A N 1
ATOM 679 C CA . THR A 1 84 ? -42.341 18.780 17.173 1.00 40.34 84 THR A CA 1
ATOM 680 C C . THR A 1 84 ? -43.582 18.193 17.833 1.00 40.34 84 THR A C 1
ATOM 682 O O . THR A 1 84 ? -44.133 18.811 18.743 1.00 40.34 84 THR A O 1
ATOM 685 N N . TRP A 1 85 ? -44.035 17.031 17.366 1.00 40.62 85 TRP A N 1
ATOM 686 C CA . TRP A 1 85 ? -44.928 16.188 18.157 1.00 40.62 85 TRP A CA 1
ATOM 687 C C . TRP A 1 85 ? -44.117 15.705 19.362 1.00 40.62 85 TRP A C 1
ATOM 689 O O . TRP A 1 85 ? -43.053 15.115 19.174 1.00 40.62 85 TRP A O 1
ATOM 699 N N . ILE A 1 86 ? -44.582 16.024 20.565 1.00 45.97 86 ILE A N 1
ATOM 700 C CA . ILE A 1 86 ? -44.093 15.444 21.813 1.00 45.97 86 ILE A CA 1
ATOM 701 C C . ILE A 1 86 ? -45.240 14.581 22.326 1.00 45.97 86 ILE A C 1
ATOM 703 O O . ILE A 1 86 ? -46.383 15.039 22.361 1.00 45.97 86 ILE A O 1
ATOM 707 N N . ASP A 1 87 ? -44.907 13.332 22.616 1.00 54.94 87 ASP A N 1
ATOM 708 C CA . ASP A 1 87 ? -45.798 12.311 23.150 1.00 54.94 87 ASP A CA 1
ATOM 709 C C . ASP A 1 87 ? -45.671 12.385 24.677 1.00 54.94 87 ASP A C 1
ATOM 711 O O . ASP A 1 87 ? -44.583 12.163 25.207 1.00 54.94 87 ASP A O 1
ATOM 715 N N . ASP A 1 88 ? -46.737 12.819 25.351 1.00 45.44 88 ASP A N 1
ATOM 716 C CA . ASP A 1 88 ? -46.751 13.182 26.781 1.00 45.44 88 ASP A CA 1
ATOM 717 C C . ASP A 1 88 ? -47.868 12.430 27.550 1.00 45.44 88 ASP A C 1
ATOM 719 O O . ASP A 1 88 ? -48.336 12.896 28.593 1.00 45.44 88 ASP A O 1
ATOM 723 N N . ASP A 1 89 ? -48.303 11.261 27.060 1.00 63.53 89 ASP A N 1
ATOM 724 C CA . ASP A 1 89 ? -48.978 10.251 27.885 1.00 63.53 89 ASP A CA 1
ATOM 725 C C . ASP A 1 89 ? -48.089 9.013 28.105 1.00 63.53 89 ASP A C 1
ATOM 727 O O . ASP A 1 89 ? -47.197 8.680 27.325 1.00 63.53 89 ASP A O 1
ATOM 731 N N . ALA A 1 90 ? -48.242 8.406 29.283 1.00 53.66 90 ALA A N 1
ATOM 732 C CA . ALA A 1 90 ? -47.380 7.332 29.780 1.00 53.66 90 ALA A CA 1
ATOM 733 C C . ALA A 1 90 ? -48.210 6.281 30.535 1.00 53.66 90 ALA A C 1
ATOM 735 O O . ALA A 1 90 ? -47.792 5.744 31.563 1.00 53.66 90 ALA A O 1
ATOM 736 N N . ASP A 1 91 ? -49.409 6.009 30.023 1.00 59.91 91 ASP A N 1
ATOM 737 C CA . ASP A 1 91 ? -50.343 5.008 30.519 1.00 59.91 91 ASP A CA 1
ATOM 738 C C . ASP A 1 91 ? -51.123 4.353 29.365 1.00 59.91 91 ASP A C 1
ATOM 740 O O . ASP A 1 91 ? -52.111 4.859 28.841 1.00 59.91 91 ASP A O 1
ATOM 744 N N . ASP A 1 92 ? -50.659 3.160 28.990 1.00 55.78 92 ASP A N 1
ATOM 745 C CA . ASP A 1 92 ? -51.082 2.368 27.827 1.00 55.78 92 ASP A CA 1
ATOM 746 C C . ASP A 1 92 ? -52.448 1.671 28.063 1.00 55.78 92 ASP A C 1
ATOM 748 O O . ASP A 1 92 ? -52.584 0.447 27.992 1.00 55.78 92 ASP A O 1
ATOM 752 N N . THR A 1 93 ? -53.474 2.412 28.510 1.00 62.62 93 THR A N 1
ATOM 753 C CA . THR A 1 93 ? -54.775 1.845 28.936 1.00 62.62 93 THR A CA 1
ATOM 754 C C . THR A 1 93 ? -55.971 2.762 28.639 1.00 62.62 93 THR A C 1
ATOM 756 O O . THR A 1 93 ? -56.568 3.384 29.516 1.00 62.62 93 THR A O 1
ATOM 759 N N . TYR A 1 94 ? -56.376 2.790 27.371 1.00 50.59 94 TYR A N 1
ATOM 760 C CA . TYR A 1 94 ? -57.563 3.503 26.888 1.00 50.59 94 TYR A CA 1
ATOM 761 C C . TYR A 1 94 ? -58.884 2.751 27.176 1.00 50.59 94 TYR A C 1
ATOM 763 O O . TYR A 1 94 ? -59.112 1.675 26.620 1.00 50.59 94 TYR A O 1
ATOM 771 N N . ASP A 1 95 ? -59.804 3.349 27.950 1.00 50.31 95 ASP A N 1
ATOM 772 C CA . ASP A 1 95 ? -61.223 2.933 28.031 1.00 50.31 95 ASP A CA 1
ATOM 773 C C . ASP A 1 95 ? -62.179 4.145 27.870 1.00 50.31 95 ASP A C 1
ATOM 775 O O . ASP A 1 95 ? -62.332 4.955 28.787 1.00 50.31 95 ASP A O 1
ATOM 779 N N . PRO A 1 96 ? -62.864 4.304 26.719 1.00 47.22 96 PRO A N 1
ATOM 780 C CA . PRO A 1 96 ? -63.601 5.521 26.363 1.00 47.22 96 PRO A CA 1
ATOM 781 C C . PRO A 1 96 ? -65.021 5.607 26.950 1.00 47.22 96 PRO A C 1
ATOM 783 O O . PRO A 1 96 ? -65.938 6.125 26.304 1.00 47.22 96 PRO A O 1
ATOM 786 N N . ARG A 1 97 ? -65.248 5.066 28.152 1.00 50.59 97 ARG A N 1
ATOM 787 C CA . ARG A 1 97 ? -66.559 5.096 28.835 1.00 50.59 97 ARG A CA 1
ATOM 788 C C . ARG A 1 97 ? -66.533 5.701 30.238 1.00 50.59 97 ARG A C 1
ATOM 790 O O . ARG A 1 97 ? -67.583 5.776 30.873 1.00 50.59 97 ARG A O 1
ATOM 797 N N . GLN A 1 98 ? -65.370 6.171 30.677 1.00 45.66 98 GLN A N 1
ATOM 798 C CA . GLN A 1 98 ? -65.140 6.883 31.932 1.00 45.66 98 GLN A CA 1
ATOM 799 C C . GLN A 1 98 ? -64.265 8.120 31.614 1.00 45.66 98 GLN A C 1
ATOM 801 O O . GLN A 1 98 ? -63.405 8.048 30.746 1.00 45.66 98 GLN A O 1
ATOM 806 N N . ASP A 1 99 ? -64.437 9.295 32.212 1.00 39.94 99 ASP A N 1
ATOM 807 C CA . ASP A 1 99 ? -65.521 9.701 33.097 1.00 39.94 99 ASP A CA 1
ATOM 808 C C . ASP A 1 99 ? -65.842 11.191 32.928 1.00 39.94 99 ASP A C 1
ATOM 810 O O . ASP A 1 99 ? -65.009 12.018 32.548 1.00 39.94 99 ASP A O 1
ATOM 814 N N . SER A 1 100 ? -67.079 11.542 33.252 1.00 40.81 100 SER A N 1
ATOM 815 C CA . SER A 1 100 ? -67.462 12.928 33.469 1.00 40.81 100 SER A CA 1
ATOM 816 C C . SER A 1 100 ? -67.143 13.338 34.910 1.00 40.81 100 SER A C 1
ATOM 818 O O . SER A 1 100 ? -67.298 12.547 35.830 1.00 40.81 100 SER A O 1
ATOM 820 N N . SER A 1 101 ? -66.837 14.625 35.112 1.00 33.72 101 SER A N 1
ATOM 821 C CA . SER A 1 101 ? -66.791 15.334 36.408 1.00 33.72 101 SER A CA 1
ATOM 822 C C . SER A 1 101 ? -65.457 15.393 37.198 1.00 33.72 101 SER A C 1
ATOM 824 O O . SER A 1 101 ? -65.016 14.450 37.830 1.00 33.72 101 SER A O 1
ATOM 826 N N . SER A 1 102 ? -64.925 16.627 37.291 1.00 36.44 102 SER A N 1
ATOM 827 C CA . SER A 1 102 ? -64.520 17.329 38.540 1.00 36.44 102 SER A CA 1
ATOM 828 C C . SER A 1 102 ? -63.472 16.696 39.500 1.00 36.44 102 SER A C 1
ATOM 830 O O . SER A 1 102 ? -63.680 15.619 40.026 1.00 36.44 102 SER A O 1
ATOM 832 N N . PHE A 1 103 ? -62.391 17.371 39.936 1.00 34.22 103 PHE A N 1
ATOM 833 C CA . PHE A 1 103 ? -62.422 18.589 40.774 1.00 34.22 103 PHE A CA 1
ATOM 834 C C . PHE A 1 103 ? -61.038 19.266 41.019 1.00 34.22 103 PHE A C 1
ATOM 836 O O . PHE A 1 103 ? -60.055 18.637 41.378 1.00 34.22 103 PHE A O 1
ATOM 843 N N . LYS A 1 104 ? -61.047 20.609 40.973 1.00 37.81 104 LYS A N 1
ATOM 844 C CA . LYS A 1 104 ? -60.267 21.642 41.719 1.00 37.81 104 LYS A CA 1
ATOM 845 C C . LYS A 1 104 ? -59.155 21.252 42.744 1.00 37.81 104 LYS A C 1
ATOM 847 O O . LYS A 1 104 ? -59.486 20.701 43.790 1.00 37.81 104 LYS A O 1
ATOM 852 N N . ARG A 1 105 ? -57.963 21.883 42.593 1.00 39.53 105 ARG A N 1
ATOM 853 C CA . ARG A 1 105 ? -57.074 22.642 43.563 1.00 39.53 105 ARG A CA 1
ATOM 854 C C . ARG A 1 105 ? -55.588 22.415 43.176 1.00 39.53 105 ARG A C 1
ATOM 856 O O . ARG A 1 105 ? -55.252 21.276 42.920 1.00 39.53 105 ARG A O 1
ATOM 863 N N . LYS A 1 106 ? -54.628 23.352 43.025 1.00 36.56 106 LYS A N 1
ATOM 864 C CA . LYS A 1 106 ? -54.351 24.780 43.367 1.00 36.56 106 LYS A CA 1
ATOM 865 C C . LYS A 1 106 ? -53.561 25.037 44.680 1.00 36.56 106 LYS A C 1
ATOM 867 O O . LYS A 1 106 ? -54.154 24.895 45.744 1.00 36.56 106 LYS A O 1
ATOM 872 N N . ARG A 1 107 ? -52.348 25.635 44.531 1.00 32.16 107 ARG A N 1
ATOM 873 C CA . ARG A 1 107 ? -51.407 26.311 45.498 1.00 32.16 107 ARG A CA 1
ATOM 874 C C . ARG A 1 107 ? -50.154 25.516 45.944 1.00 32.16 107 ARG A C 1
ATOM 876 O O . ARG A 1 107 ? -50.277 24.311 46.056 1.00 32.16 107 ARG A O 1
ATOM 883 N N . LEU A 1 108 ? -48.995 26.109 46.321 1.00 34.06 108 LEU A N 1
ATOM 884 C CA . LEU A 1 108 ? -48.242 27.361 45.972 1.00 34.06 108 LEU A CA 1
ATOM 885 C C . LEU A 1 108 ? -46.902 27.419 46.791 1.00 34.06 108 LEU A C 1
ATOM 887 O O . LEU A 1 108 ? -46.998 27.313 48.003 1.00 34.06 108 LEU A O 1
ATOM 891 N N . ARG A 1 109 ? -45.758 27.750 46.145 1.00 36.31 109 ARG A N 1
ATOM 892 C CA . ARG A 1 109 ? -44.569 28.570 46.584 1.00 36.31 109 ARG A CA 1
ATOM 893 C C . ARG A 1 109 ? -43.726 28.325 47.879 1.00 36.31 109 ARG A C 1
ATOM 895 O O . ARG A 1 109 ? -44.279 28.016 48.922 1.00 36.31 109 ARG A O 1
ATOM 902 N N . ALA A 1 110 ? -42.454 28.794 47.776 1.00 35.16 110 ALA A N 1
ATOM 903 C CA . ALA A 1 110 ? -41.572 29.446 48.796 1.00 35.16 110 ALA A CA 1
ATOM 904 C C . ALA A 1 110 ? -40.841 28.554 49.846 1.00 35.16 110 ALA A C 1
ATOM 906 O O . ALA A 1 110 ? -41.402 27.536 50.229 1.00 35.16 110 ALA A O 1
ATOM 907 N N . ASP A 1 111 ? -39.646 28.875 50.394 1.00 36.81 111 ASP A N 1
ATOM 908 C CA . ASP A 1 111 ? -38.523 29.793 50.026 1.00 36.81 111 ASP A CA 1
ATOM 909 C C . ASP A 1 111 ? -37.239 29.479 50.870 1.00 36.81 111 ASP A C 1
ATOM 911 O O . ASP A 1 111 ? -37.365 28.870 51.927 1.00 36.81 111 ASP A O 1
ATOM 915 N N . ASP A 1 112 ? -36.070 29.967 50.419 1.00 35.81 112 ASP A N 1
ATOM 916 C CA . ASP A 1 112 ? -34.853 30.448 51.147 1.00 35.81 112 ASP A CA 1
ATOM 917 C C . ASP A 1 112 ? -33.977 29.628 52.172 1.00 35.81 112 ASP A C 1
ATOM 919 O O . ASP A 1 112 ? -34.424 28.753 52.911 1.00 35.81 112 ASP A O 1
ATOM 923 N N . SER A 1 113 ? -32.712 30.089 52.300 1.00 35.75 113 SER A N 1
ATOM 924 C CA . SER A 1 113 ? -31.713 30.005 53.408 1.00 35.75 113 SER A CA 1
ATOM 925 C C . SER A 1 113 ? -30.649 28.870 53.537 1.00 35.75 113 SER A C 1
ATOM 927 O O . SER A 1 113 ? -30.843 27.836 54.166 1.00 35.75 113 SER A O 1
ATOM 929 N N . ASP A 1 114 ? -29.456 29.163 52.991 1.00 30.91 114 ASP A N 1
ATOM 930 C CA . ASP A 1 114 ? -28.093 29.161 53.596 1.00 30.91 114 ASP A CA 1
ATOM 931 C C . ASP A 1 114 ? -27.764 28.371 54.900 1.00 30.91 114 ASP A C 1
ATOM 933 O O . ASP A 1 114 ? -28.264 28.693 55.979 1.00 30.91 114 ASP A O 1
ATOM 937 N N . THR A 1 115 ? -26.758 27.471 54.859 1.00 34.16 115 THR A N 1
ATOM 938 C CA . THR A 1 115 ? -25.653 27.450 55.860 1.00 34.16 115 THR A CA 1
ATOM 939 C C . THR A 1 115 ? -24.383 26.726 55.360 1.00 34.16 115 THR A C 1
ATOM 941 O O . THR A 1 115 ? -24.420 25.858 54.491 1.00 34.16 115 THR A O 1
ATOM 944 N N . THR A 1 116 ? -23.235 27.065 55.957 1.00 33.56 116 THR A N 1
ATOM 945 C CA . THR A 1 116 ? -21.864 26.682 55.564 1.00 33.56 116 THR A CA 1
ATOM 946 C C . THR A 1 116 ? -21.326 25.369 56.166 1.00 33.56 116 THR A C 1
ATOM 948 O O . THR A 1 116 ? -21.603 25.038 57.319 1.00 33.56 116 THR A O 1
ATOM 951 N N . GLN A 1 117 ? -20.428 24.680 55.439 1.00 34.53 117 GLN A N 1
ATOM 952 C CA . GLN A 1 117 ? -19.387 23.812 56.025 1.00 34.53 117 GLN A CA 1
ATOM 953 C C . GLN A 1 117 ? -18.200 23.569 55.068 1.00 34.53 117 GLN A C 1
ATOM 955 O O . GLN A 1 117 ? -18.337 23.670 53.852 1.00 34.53 117 GLN A O 1
ATOM 960 N N . SER A 1 118 ? -17.009 23.311 55.622 1.00 33.31 118 SER A N 1
ATOM 961 C CA . SER A 1 118 ? -15.711 23.385 54.926 1.00 33.31 118 SER A CA 1
ATOM 962 C C . SER A 1 118 ? -15.104 22.016 54.544 1.00 33.31 118 SER A C 1
ATOM 964 O O . SER A 1 118 ? -15.297 21.033 55.263 1.00 33.31 118 SER A O 1
ATOM 966 N N . PRO A 1 119 ? -14.330 21.920 53.438 1.00 43.06 119 PRO A N 1
ATOM 967 C CA . PRO A 1 119 ? -13.826 20.642 52.934 1.00 43.06 119 PRO A CA 1
ATOM 968 C C . PRO A 1 119 ? -12.541 20.157 53.628 1.00 43.06 119 PRO A C 1
ATOM 970 O O . PRO A 1 119 ? -11.630 20.927 53.944 1.00 43.06 119 PRO A O 1
ATOM 973 N N . LYS A 1 120 ? -12.434 18.833 53.807 1.00 36.06 120 LYS A N 1
ATOM 974 C CA . LYS A 1 120 ? -11.208 18.157 54.266 1.00 36.06 120 LYS A CA 1
ATOM 975 C C . LYS A 1 120 ? -10.201 18.016 53.121 1.00 36.06 120 LYS A C 1
ATOM 977 O O . LYS A 1 120 ? -10.534 17.598 52.020 1.00 36.06 120 LYS A O 1
ATOM 982 N N . ARG A 1 121 ? -8.941 18.325 53.425 1.00 36.88 121 ARG A N 1
ATOM 983 C CA . ARG A 1 121 ? -7.812 18.383 52.486 1.00 36.88 121 ARG A CA 1
ATOM 984 C C . ARG A 1 121 ? -7.285 16.980 52.148 1.00 36.88 121 ARG A C 1
ATOM 986 O O . ARG A 1 121 ? -6.811 16.288 53.047 1.00 36.88 121 ARG A O 1
ATOM 993 N N . ALA A 1 122 ? -7.298 16.595 50.869 1.00 38.25 122 ALA A N 1
ATOM 994 C CA . ALA A 1 122 ? -6.730 15.334 50.385 1.00 38.25 122 ALA A CA 1
ATOM 995 C C . ALA A 1 122 ? -5.502 15.559 49.475 1.00 38.25 122 ALA A C 1
ATOM 997 O O . ALA A 1 122 ? -5.541 16.275 48.484 1.00 38.25 122 ALA A O 1
ATOM 998 N N . LYS A 1 123 ? -4.401 14.938 49.901 1.00 42.56 123 LYS A N 1
ATOM 999 C CA . LYS A 1 123 ? -3.096 14.678 49.266 1.00 42.56 123 LYS A CA 1
ATOM 1000 C C . LYS A 1 123 ? -2.977 14.913 47.737 1.00 42.56 123 LYS A C 1
ATOM 1002 O O . LYS A 1 123 ? -3.403 14.078 46.949 1.00 42.56 123 LYS A O 1
ATOM 1007 N N . GLN A 1 124 ? -2.264 15.972 47.338 1.00 45.84 124 GLN A N 1
ATOM 1008 C CA . GLN A 1 124 ? -1.796 16.175 45.956 1.00 45.84 124 GLN A CA 1
ATOM 1009 C C . GLN A 1 124 ? -0.646 15.211 45.606 1.00 45.84 124 GLN A C 1
ATOM 1011 O O . GLN A 1 124 ? 0.289 15.038 46.393 1.00 45.84 124 GLN A O 1
ATOM 1016 N N . SER A 1 125 ? -0.692 14.617 44.412 1.00 44.50 125 SER A N 1
ATOM 1017 C CA . SER A 1 125 ? 0.424 13.896 43.786 1.00 44.50 125 SER A CA 1
ATOM 1018 C C . SER A 1 125 ? 1.440 14.885 43.208 1.00 44.50 125 SER A C 1
ATOM 1020 O O . SER A 1 125 ? 1.073 15.787 42.459 1.00 44.50 125 SER A O 1
ATOM 1022 N N . GLY A 1 126 ? 2.718 14.738 43.561 1.00 40.09 126 GLY A N 1
ATOM 1023 C CA . GLY A 1 126 ? 3.756 15.697 43.179 1.00 40.09 126 GLY A CA 1
ATOM 1024 C C . GLY A 1 126 ? 4.181 15.585 41.714 1.00 40.09 126 GLY A C 1
ATOM 1025 O O . GLY A 1 126 ? 4.795 14.592 41.331 1.00 40.09 126 GLY A O 1
ATOM 1026 N N . GLY A 1 127 ? 3.930 16.633 40.927 1.00 45.31 127 GLY A N 1
ATOM 1027 C CA . GLY A 1 127 ? 4.619 16.856 39.655 1.00 45.31 127 GLY A CA 1
ATOM 1028 C C . GLY A 1 127 ? 6.066 17.307 39.888 1.00 45.31 127 GLY A C 1
ATOM 1029 O O . GLY A 1 127 ? 6.339 18.114 40.780 1.00 45.31 127 GLY A O 1
ATOM 1030 N N . LEU A 1 128 ? 7.006 16.788 39.096 1.00 50.25 128 LEU A N 1
ATOM 1031 C CA . LEU A 1 128 ? 8.425 17.125 39.216 1.00 50.25 128 LEU A CA 1
ATOM 1032 C C . LEU A 1 128 ? 8.722 18.458 38.504 1.00 50.25 128 LEU A C 1
ATOM 1034 O O . LEU A 1 128 ? 8.888 18.499 37.288 1.00 50.25 128 LEU A O 1
ATOM 1038 N N . VAL A 1 129 ? 8.810 19.557 39.257 1.00 63.12 129 VAL A N 1
ATOM 1039 C CA . VAL A 1 129 ? 9.199 20.866 38.702 1.00 63.12 129 VAL A CA 1
ATOM 1040 C C . VAL A 1 129 ? 10.703 20.880 38.413 1.00 63.12 129 VAL A C 1
ATOM 1042 O O . VAL A 1 129 ? 11.522 20.990 39.326 1.00 63.12 129 VAL A O 1
ATOM 1045 N N . VAL A 1 130 ? 11.077 20.792 37.134 1.00 50.56 130 VAL A N 1
ATOM 1046 C CA . VAL A 1 130 ? 12.473 20.899 36.682 1.00 50.56 130 VAL A CA 1
ATOM 1047 C C . VAL A 1 130 ? 12.799 22.355 36.335 1.00 50.56 130 VAL A C 1
ATOM 1049 O O . VAL A 1 130 ? 12.572 22.822 35.221 1.00 50.56 130 VAL A O 1
ATOM 1052 N N . THR A 1 131 ? 13.360 23.090 37.295 1.00 66.94 131 THR A N 1
ATOM 1053 C CA . THR A 1 131 ? 13.780 24.486 37.093 1.00 66.94 131 THR A CA 1
ATOM 1054 C C . THR A 1 131 ? 15.112 24.558 36.339 1.00 66.94 131 THR A C 1
ATOM 1056 O O . THR A 1 131 ? 16.177 24.391 36.934 1.00 66.94 131 THR A O 1
ATOM 1059 N N . MET A 1 132 ? 15.078 24.852 35.035 1.00 53.75 132 MET A N 1
ATOM 1060 C CA . MET A 1 132 ? 16.287 25.043 34.217 1.00 53.75 132 MET A CA 1
ATOM 1061 C C . MET A 1 132 ? 16.635 26.532 34.064 1.00 53.75 132 MET A C 1
ATOM 1063 O O . MET A 1 132 ? 15.909 27.297 33.431 1.00 53.75 132 MET A O 1
ATOM 1067 N N . ALA A 1 133 ? 17.770 26.958 34.623 1.00 66.50 133 ALA A N 1
ATOM 1068 C CA . ALA A 1 133 ? 18.212 28.354 34.585 1.00 66.50 133 ALA A CA 1
ATOM 1069 C C . ALA A 1 133 ? 18.962 28.696 33.279 1.00 66.50 133 ALA A C 1
ATOM 1071 O O . ALA A 1 133 ? 20.186 28.583 33.196 1.00 66.50 133 ALA A O 1
ATOM 1072 N N . LEU A 1 134 ? 18.234 29.149 32.253 1.00 73.69 134 LEU A N 1
ATOM 1073 C CA . LEU A 1 134 ? 18.820 29.594 30.982 1.00 73.69 134 LEU A CA 1
ATOM 1074 C C . LEU A 1 134 ? 19.180 31.090 31.013 1.00 73.69 134 LEU A C 1
ATOM 1076 O O . LEU A 1 134 ? 18.349 31.971 30.788 1.00 73.69 134 LEU A O 1
ATOM 1080 N N . ASN A 1 135 ? 20.462 31.382 31.251 1.00 79.25 135 ASN A N 1
ATOM 1081 C CA . ASN A 1 135 ? 20.984 32.754 31.314 1.00 79.25 135 ASN A CA 1
ATOM 1082 C C . ASN A 1 135 ? 21.345 33.368 29.945 1.00 79.25 135 ASN A C 1
ATOM 1084 O O . ASN A 1 135 ? 21.666 34.555 29.886 1.00 79.25 135 ASN A O 1
ATOM 1088 N N . SER A 1 136 ? 21.295 32.609 28.843 1.00 86.88 136 SER A N 1
ATOM 1089 C CA . SER A 1 136 ? 21.662 33.119 27.514 1.00 86.88 136 SER A CA 1
ATOM 1090 C C . SER A 1 136 ? 20.517 33.911 26.850 1.00 86.88 136 SER A C 1
ATOM 1092 O O . SER A 1 136 ? 19.352 33.513 26.949 1.00 86.88 136 SER A O 1
ATOM 1094 N N . PRO A 1 137 ? 20.808 35.005 26.113 1.00 81.94 137 PRO A N 1
ATOM 1095 C CA . PRO A 1 137 ? 19.787 35.732 25.351 1.00 81.94 137 PRO A CA 1
ATOM 1096 C C . PRO A 1 137 ? 19.093 34.858 24.296 1.00 81.94 137 PRO A C 1
ATOM 1098 O O . PRO A 1 137 ? 17.885 34.967 24.103 1.00 81.94 137 PRO A O 1
ATOM 1101 N N . ALA A 1 138 ? 19.841 33.946 23.666 1.00 78.44 138 ALA A N 1
ATOM 1102 C CA . ALA A 1 138 ? 19.315 33.000 22.683 1.00 78.44 138 ALA A CA 1
ATOM 1103 C C . ALA A 1 138 ? 18.303 32.014 23.295 1.00 78.44 138 ALA A C 1
ATOM 1105 O O . ALA A 1 138 ? 17.251 31.782 22.706 1.00 78.44 138 ALA A O 1
ATOM 1106 N N . GLY A 1 139 ? 18.569 31.492 24.502 1.00 77.50 139 GLY A N 1
ATOM 1107 C CA . GLY A 1 139 ? 17.636 30.606 25.205 1.00 77.50 139 GLY A CA 1
ATOM 1108 C C . GLY A 1 139 ? 16.325 31.308 25.569 1.00 77.50 139 GLY A C 1
ATOM 1109 O O . GLY A 1 139 ? 15.252 30.733 25.410 1.00 77.50 139 GLY A O 1
ATOM 1110 N N . LYS A 1 140 ? 16.396 32.584 25.973 1.00 80.56 140 LYS A N 1
ATOM 1111 C CA . LYS A 1 140 ? 15.204 33.410 26.225 1.00 80.56 140 LYS A CA 1
ATOM 1112 C C . LYS A 1 140 ? 14.398 33.660 24.947 1.00 80.56 140 LYS A C 1
ATOM 1114 O O . LYS A 1 140 ? 13.186 33.484 24.966 1.00 80.56 140 LYS A O 1
ATOM 1119 N N . GLY A 1 141 ? 15.064 33.991 23.837 1.00 80.94 141 GLY A N 1
ATOM 1120 C CA . GLY A 1 141 ? 14.412 34.169 22.534 1.00 80.94 141 GLY A CA 1
ATOM 1121 C C . GLY A 1 141 ? 13.699 32.907 22.039 1.00 80.94 141 GLY A C 1
ATOM 1122 O O . GLY A 1 141 ? 12.575 32.993 21.555 1.00 80.94 141 GLY A O 1
ATOM 1123 N N . PHE A 1 142 ? 14.315 31.735 22.225 1.00 77.38 142 PHE A N 1
ATOM 1124 C CA . PHE A 1 142 ? 13.709 30.449 21.878 1.00 77.38 142 PHE A CA 1
ATOM 1125 C C . PHE A 1 142 ? 12.450 30.163 22.710 1.00 77.38 142 PHE A C 1
ATOM 1127 O O . PHE A 1 142 ? 11.402 29.873 22.138 1.00 77.38 142 PHE A O 1
ATOM 1134 N N . LEU A 1 143 ? 12.506 30.325 24.038 1.00 71.94 143 LEU A N 1
ATOM 1135 C CA . LEU A 1 143 ? 11.340 30.113 24.907 1.00 71.94 143 LEU A CA 1
ATOM 1136 C C . LEU A 1 143 ? 10.174 31.057 24.573 1.00 71.94 143 LEU A C 1
ATOM 1138 O O . LEU A 1 143 ? 9.030 30.617 24.546 1.00 71.94 143 LEU A O 1
ATOM 1142 N N . SER A 1 144 ? 10.450 32.324 24.247 1.00 73.81 144 SER A N 1
ATOM 1143 C CA . SER A 1 144 ? 9.426 33.286 23.806 1.00 73.81 144 SER A CA 1
ATOM 1144 C C . SER A 1 144 ? 8.836 32.995 22.418 1.00 73.81 144 SER A C 1
ATOM 1146 O O . SER A 1 144 ? 7.841 33.615 22.054 1.00 73.81 144 SER A O 1
ATOM 1148 N N . SER A 1 145 ? 9.437 32.089 21.640 1.00 75.25 145 SER A N 1
ATOM 1149 C CA . SER A 1 145 ? 8.946 31.681 20.314 1.00 75.25 145 SER A CA 1
ATOM 1150 C C . SER A 1 145 ? 8.042 30.443 20.340 1.00 75.25 145 SER A C 1
ATOM 1152 O O . SER A 1 145 ? 7.413 30.126 19.331 1.00 75.25 145 SER A O 1
ATOM 1154 N N . LEU A 1 146 ? 7.954 29.750 21.481 1.00 62.91 146 LEU A N 1
ATOM 1155 C CA . LEU A 1 146 ? 7.069 28.601 21.641 1.00 62.91 146 LEU A CA 1
ATOM 1156 C C . LEU A 1 146 ? 5.616 29.082 21.798 1.00 62.91 146 LEU A C 1
ATOM 1158 O O . LEU A 1 146 ? 5.359 29.950 22.637 1.00 62.91 146 LEU A O 1
ATOM 1162 N N . PRO A 1 147 ? 4.650 28.524 21.043 1.00 50.00 147 PRO A N 1
ATOM 1163 C CA . PRO A 1 147 ? 3.242 28.829 21.241 1.00 50.00 147 PRO A CA 1
ATOM 1164 C C . PRO A 1 147 ? 2.790 28.236 22.579 1.00 50.00 147 PRO A C 1
ATOM 1166 O O . PRO A 1 147 ? 2.514 27.042 22.688 1.00 50.00 147 PRO A O 1
ATOM 1169 N N . MET A 1 148 ? 2.732 29.079 23.609 1.00 44.69 148 MET A N 1
ATOM 1170 C CA . MET A 1 148 ? 2.031 28.749 24.846 1.00 44.69 148 MET A CA 1
ATOM 1171 C C . MET A 1 148 ? 0.549 28.590 24.514 1.00 44.69 148 MET A C 1
ATOM 1173 O O . MET A 1 148 ? -0.069 29.517 23.982 1.00 44.69 148 MET A O 1
ATOM 1177 N N . TYR A 1 149 ? -0.000 27.412 24.805 1.00 40.44 149 TYR A N 1
ATOM 1178 C CA . TYR A 1 149 ? -1.442 27.209 24.773 1.00 40.44 149 TYR A CA 1
ATOM 1179 C C . TYR A 1 149 ? -2.090 28.219 25.724 1.00 40.44 149 TYR A C 1
ATOM 1181 O O . TYR A 1 149 ? -1.594 28.463 26.823 1.00 40.44 149 TYR A O 1
ATOM 1189 N N . GLN A 1 150 ? -3.178 28.839 25.275 1.00 37.75 150 GLN A N 1
ATOM 1190 C CA . GLN A 1 150 ? -4.072 29.532 26.188 1.00 37.75 150 GLN A CA 1
ATOM 1191 C C . GLN A 1 150 ? -4.888 28.451 26.886 1.00 37.75 150 GLN A C 1
ATOM 1193 O O . GLN A 1 150 ? -5.664 27.764 26.222 1.00 37.75 150 GLN A O 1
ATOM 1198 N N . ASP A 1 151 ? -4.683 28.296 28.192 1.00 38.91 151 ASP A N 1
ATOM 1199 C CA . ASP A 1 151 ? -5.514 27.434 29.025 1.00 38.91 151 ASP A CA 1
ATOM 1200 C C . ASP A 1 151 ? -6.948 27.984 29.007 1.00 38.91 151 ASP A C 1
ATOM 1202 O O . ASP A 1 151 ? -7.258 29.004 29.627 1.00 38.91 151 ASP A O 1
ATOM 1206 N N . GLY A 1 152 ? -7.798 27.339 28.208 1.00 36.50 152 GLY A N 1
ATOM 1207 C CA . GLY A 1 152 ? -9.239 27.543 28.184 1.00 36.50 152 GLY A CA 1
ATOM 1208 C C . GLY A 1 152 ? -9.893 26.539 29.123 1.00 36.50 152 GLY A C 1
ATOM 1209 O O . GLY A 1 152 ? -9.745 25.335 28.938 1.00 36.50 152 GLY A O 1
ATOM 1210 N N . GLU A 1 153 ? -10.590 27.055 30.128 1.00 42.75 153 GLU A N 1
ATOM 1211 C CA . GLU A 1 153 ? -11.227 26.314 31.219 1.00 42.75 153 GLU A CA 1
ATOM 1212 C C . GLU A 1 153 ? -12.147 25.173 30.738 1.00 42.75 153 GLU A C 1
ATOM 1214 O O . GLU A 1 153 ? -13.035 25.406 29.919 1.00 42.75 153 GLU A O 1
ATOM 1219 N N . SER A 1 154 ? -12.002 23.967 31.311 1.00 41.16 154 SER A N 1
ATOM 1220 C CA . SER A 1 154 ? -13.133 23.117 31.760 1.00 41.16 154 SER A CA 1
ATOM 1221 C C . SER A 1 154 ? -12.679 21.800 32.424 1.00 41.16 154 SER A C 1
ATOM 1223 O O . SER A 1 154 ? -13.098 20.713 32.031 1.00 41.16 154 SER A O 1
ATOM 1225 N N . ASP A 1 155 ? -11.907 21.877 33.519 1.00 52.06 155 ASP A N 1
ATOM 1226 C CA . ASP A 1 155 ? -11.574 20.695 34.352 1.00 52.06 155 ASP A CA 1
ATOM 1227 C C . ASP A 1 155 ? -12.832 19.920 34.825 1.00 52.06 155 ASP A C 1
ATOM 1229 O O . ASP A 1 155 ? -12.782 18.727 35.122 1.00 52.06 155 ASP A O 1
ATOM 1233 N N . GLN A 1 156 ? -13.985 20.598 34.857 1.00 46.59 156 GLN A N 1
ATOM 1234 C CA . GLN A 1 156 ? -15.276 20.049 35.260 1.00 46.59 156 GLN A CA 1
ATOM 1235 C C . GLN A 1 156 ? -15.845 19.007 34.273 1.00 46.59 156 GLN A C 1
ATOM 1237 O O . GLN A 1 156 ? -16.519 18.078 34.714 1.00 46.59 156 GLN A O 1
ATOM 1242 N N . GLU A 1 157 ? -15.568 19.110 32.965 1.00 48.75 157 GLU A N 1
ATOM 1243 C CA . GLU A 1 157 ? -16.100 18.156 31.975 1.00 48.75 157 GLU A CA 1
ATOM 1244 C C . GLU A 1 157 ? -15.328 16.824 31.986 1.00 48.75 157 GLU A C 1
ATOM 1246 O O . GLU A 1 157 ? -15.944 15.759 31.896 1.00 48.75 157 GLU A O 1
ATOM 1251 N N . GLU A 1 158 ? -13.999 16.842 32.170 1.00 55.25 158 GLU A N 1
ATOM 1252 C CA . GLU A 1 158 ? -13.220 15.603 32.341 1.00 55.25 158 GLU A CA 1
ATOM 1253 C C . GLU A 1 158 ? -13.525 14.903 33.675 1.00 55.25 158 GLU A C 1
ATOM 1255 O O . GLU A 1 158 ? -13.591 13.670 33.712 1.00 55.25 158 GLU A O 1
ATOM 1260 N N . GLU A 1 159 ? -13.763 15.651 34.761 1.00 61.06 159 GLU A N 1
ATOM 1261 C CA . GLU A 1 159 ? -14.109 15.058 36.060 1.00 61.06 159 GLU A CA 1
ATOM 1262 C C . GLU A 1 159 ? -15.501 14.392 36.035 1.00 61.06 159 GLU A C 1
ATOM 1264 O O . GLU A 1 159 ? -15.646 13.271 36.533 1.00 61.06 159 GLU A O 1
ATOM 1269 N N . GLU A 1 160 ? -16.500 14.985 35.363 1.00 53.31 160 GLU A N 1
ATOM 1270 C CA . GLU A 1 160 ? -17.801 14.334 35.122 1.00 53.31 160 GLU A CA 1
ATOM 1271 C C . GLU A 1 160 ? -17.680 13.085 34.229 1.00 53.31 160 GLU A C 1
ATOM 1273 O O . GLU A 1 160 ? -18.282 12.047 34.529 1.00 53.31 160 GLU A O 1
ATOM 1278 N N . TRP A 1 161 ? -16.866 13.128 33.167 1.00 53.09 161 TRP A N 1
ATOM 1279 C CA . TRP A 1 161 ? -16.687 11.984 32.262 1.00 53.09 161 TRP A CA 1
ATOM 1280 C C . TRP A 1 161 ? -15.981 10.800 32.947 1.00 53.09 161 TRP A C 1
ATOM 1282 O O . TRP A 1 161 ? -16.375 9.640 32.785 1.00 53.09 161 TRP A O 1
ATOM 1292 N N . MET A 1 162 ? -14.976 11.085 33.779 1.00 60.06 162 MET A N 1
ATOM 1293 C CA . MET A 1 162 ? -14.270 10.082 34.582 1.00 60.06 162 MET A CA 1
ATOM 1294 C C . MET A 1 162 ? -15.146 9.526 35.716 1.00 60.06 162 MET A C 1
ATOM 1296 O O . MET A 1 162 ? -15.099 8.321 35.993 1.00 60.06 162 MET A O 1
ATOM 1300 N N . ALA A 1 163 ? -15.995 10.355 36.334 1.00 67.19 163 ALA A N 1
ATOM 1301 C CA . ALA A 1 163 ? -16.985 9.902 37.310 1.00 67.19 163 ALA A CA 1
ATOM 1302 C C . ALA A 1 163 ? -18.031 8.964 36.678 1.00 67.19 163 ALA A C 1
ATOM 1304 O O . ALA A 1 163 ? -18.351 7.925 37.263 1.00 67.19 163 ALA A O 1
ATOM 1305 N N . ALA A 1 164 ? -18.504 9.267 35.464 1.00 61.31 164 ALA A N 1
ATOM 1306 C CA . ALA A 1 164 ? -19.446 8.421 34.731 1.00 61.31 164 ALA A CA 1
ATOM 1307 C C . ALA A 1 164 ? -18.861 7.031 34.410 1.00 61.31 164 ALA A C 1
ATOM 1309 O O . ALA A 1 164 ? -19.516 6.015 34.651 1.00 61.31 164 ALA A O 1
ATOM 1310 N N . ILE A 1 165 ? -17.607 6.959 33.943 1.00 60.38 165 ILE A N 1
ATOM 1311 C CA . ILE A 1 165 ? -16.921 5.676 33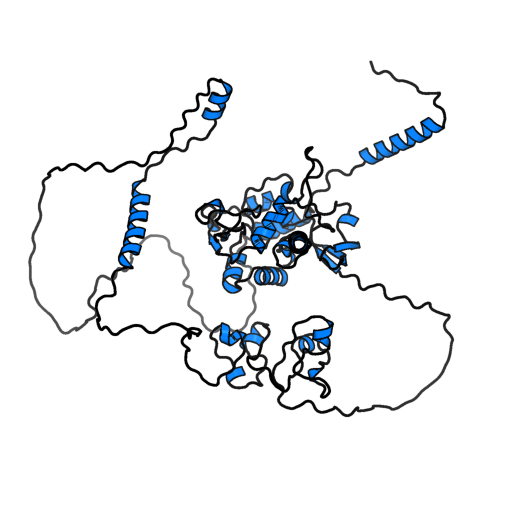.692 1.00 60.38 165 ILE A CA 1
ATOM 1312 C C . ILE A 1 165 ? -16.780 4.861 34.982 1.00 60.38 165 ILE A C 1
ATOM 1314 O O . ILE A 1 165 ? -17.029 3.652 34.985 1.00 60.38 165 ILE A O 1
ATOM 1318 N N . LYS A 1 166 ? -16.420 5.515 36.091 1.00 65.44 166 LYS A N 1
ATOM 1319 C CA . LYS A 1 166 ? -16.279 4.846 37.385 1.00 65.44 166 LYS A CA 1
ATOM 1320 C C . LYS A 1 166 ? -17.615 4.298 37.904 1.00 65.44 166 LYS A C 1
ATOM 1322 O O . LYS A 1 166 ? -17.657 3.152 38.345 1.00 65.44 166 LYS A O 1
ATOM 1327 N N . ALA A 1 167 ? -18.705 5.055 37.776 1.00 55.47 167 ALA A N 1
ATOM 1328 C CA . ALA A 1 167 ? -20.043 4.609 38.168 1.00 55.47 167 ALA A CA 1
ATOM 1329 C C . ALA A 1 167 ? -20.518 3.378 37.368 1.00 55.47 167 ALA A C 1
ATOM 1331 O O . ALA A 1 167 ? -21.126 2.469 37.936 1.00 55.47 167 ALA A O 1
ATOM 1332 N N . VAL A 1 168 ? -20.200 3.301 36.069 1.00 59.00 168 VAL A N 1
ATOM 1333 C CA . VAL A 1 168 ? -20.499 2.124 35.229 1.00 59.00 168 VAL A CA 1
ATOM 1334 C C . VAL A 1 168 ? -19.670 0.904 35.652 1.00 59.00 168 VAL A C 1
ATOM 1336 O O . VAL A 1 168 ? -20.203 -0.204 35.699 1.00 59.00 168 VAL A O 1
ATOM 1339 N N . ALA A 1 169 ? -18.398 1.090 36.021 1.00 49.72 169 ALA A N 1
ATOM 1340 C CA . ALA A 1 169 ? -17.549 0.007 36.521 1.00 49.72 169 ALA A CA 1
ATOM 1341 C C . ALA A 1 169 ? -18.001 -0.522 37.899 1.00 49.72 169 ALA A C 1
ATOM 1343 O O . ALA A 1 169 ? -18.018 -1.732 38.117 1.00 49.72 169 ALA A O 1
ATOM 1344 N N . GLU A 1 170 ? -18.415 0.361 38.813 1.00 45.28 170 GLU A N 1
ATOM 1345 C CA . GLU A 1 170 ? -18.920 -0.018 40.143 1.00 45.28 170 GLU A CA 1
ATOM 1346 C C . GLU A 1 170 ? -20.319 -0.664 40.071 1.00 45.28 170 GLU A C 1
ATOM 1348 O O . GLU A 1 170 ? -20.617 -1.588 40.830 1.00 45.28 170 GLU A O 1
ATOM 1353 N N . SER A 1 171 ? -21.145 -0.280 39.089 1.00 46.81 171 SER A N 1
ATOM 1354 C CA . SER A 1 171 ? -22.447 -0.918 38.822 1.00 46.81 171 SER A CA 1
ATOM 1355 C C . SER A 1 171 ? -22.333 -2.352 38.282 1.00 46.81 171 SER A C 1
ATOM 1357 O O . SER A 1 171 ? -23.295 -3.113 38.360 1.00 46.81 171 SER A O 1
ATOM 1359 N N . ALA A 1 172 ? -21.168 -2.752 37.760 1.00 45.22 172 ALA A N 1
ATOM 1360 C CA . ALA A 1 172 ? -20.943 -4.078 37.182 1.00 45.22 172 ALA A CA 1
ATOM 1361 C C . ALA A 1 172 ? -20.553 -5.166 38.209 1.00 45.22 172 ALA A C 1
ATOM 1363 O O . ALA A 1 172 ? -20.329 -6.309 37.815 1.00 45.22 172 ALA A O 1
ATOM 1364 N N . GLN A 1 173 ? -20.456 -4.845 39.509 1.00 39.69 173 GLN A N 1
ATOM 1365 C CA . GLN A 1 173 ? -20.002 -5.785 40.553 1.00 39.69 173 GLN A CA 1
ATOM 1366 C C . GLN A 1 173 ? -21.049 -6.152 41.622 1.00 39.69 173 GLN A C 1
ATOM 1368 O O . GLN A 1 173 ? -20.698 -6.748 42.639 1.00 39.69 173 GLN A O 1
ATOM 1373 N N . VAL A 1 174 ? -22.338 -5.861 41.408 1.00 37.91 174 VAL A N 1
ATOM 1374 C CA . VAL A 1 174 ? -23.412 -6.257 42.343 1.00 37.91 174 VAL A CA 1
ATOM 1375 C C . VAL A 1 174 ? -24.448 -7.149 41.660 1.00 37.91 174 VAL A C 1
ATOM 1377 O O . VAL A 1 174 ? -25.538 -6.708 41.307 1.00 37.91 174 VAL A O 1
ATOM 1380 N N . SER A 1 175 ? -24.116 -8.430 41.484 1.00 36.69 175 SER A N 1
ATOM 1381 C CA . SER A 1 175 ? -25.110 -9.512 41.363 1.00 36.69 175 SER A CA 1
ATOM 1382 C C . SER A 1 175 ? -24.475 -10.905 41.430 1.00 36.69 175 SER A C 1
ATOM 1384 O O . SER A 1 175 ? -24.370 -11.591 40.427 1.00 36.69 175 SER A O 1
ATOM 1386 N N . GLU A 1 176 ? -24.118 -11.353 42.636 1.00 31.06 176 GLU A N 1
ATOM 1387 C CA . GLU A 1 176 ? -24.312 -12.754 43.046 1.00 31.06 176 GLU A CA 1
ATOM 1388 C C . GLU A 1 176 ? -24.115 -12.891 44.559 1.00 31.06 176 GLU A C 1
ATOM 1390 O O . GLU A 1 176 ? -23.105 -12.460 45.114 1.00 31.06 176 GLU A O 1
ATOM 1395 N N . SER A 1 177 ? -25.087 -13.489 45.254 1.00 34.16 177 SER A N 1
ATOM 1396 C CA . SER A 1 177 ? -24.888 -13.888 46.646 1.00 34.16 177 SER A CA 1
ATOM 1397 C C . SER A 1 177 ? -25.686 -15.135 47.015 1.00 34.16 177 SER A C 1
ATOM 1399 O O . SER A 1 177 ? -26.878 -15.232 46.738 1.00 34.16 177 SER A O 1
ATOM 1401 N N . THR A 1 178 ? -25.009 -16.002 47.765 1.00 31.06 178 THR A N 1
ATOM 1402 C CA . THR A 1 178 ? -25.568 -16.946 48.744 1.00 31.06 178 THR A CA 1
ATOM 1403 C C . THR A 1 178 ? -26.309 -18.185 48.220 1.00 31.06 178 THR A C 1
ATOM 1405 O O . THR A 1 178 ? -27.529 -18.215 48.101 1.00 31.06 178 THR A O 1
ATOM 1408 N N . GLY A 1 179 ? -25.553 -19.280 48.105 1.00 29.05 179 GLY A N 1
ATOM 1409 C CA . GLY A 1 179 ? -26.047 -20.656 48.190 1.00 29.05 179 GLY A CA 1
ATOM 1410 C C . GLY A 1 179 ? -24.933 -21.550 48.740 1.00 29.05 179 GLY A C 1
ATOM 1411 O O . GLY A 1 179 ? -23.939 -21.772 48.056 1.00 29.05 179 GLY A O 1
ATOM 1412 N N . GLN A 1 180 ? -25.041 -21.986 49.997 1.00 34.06 180 GLN A N 1
ATOM 1413 C CA . GLN A 1 180 ? -24.048 -22.859 50.638 1.00 34.06 180 GLN A CA 1
ATOM 1414 C C . GLN A 1 180 ? -24.383 -24.331 50.386 1.00 34.06 180 GLN A C 1
ATOM 1416 O O . GLN A 1 180 ? -25.543 -24.699 50.514 1.00 34.06 180 GLN A O 1
ATOM 1421 N N . ASP A 1 181 ? -23.365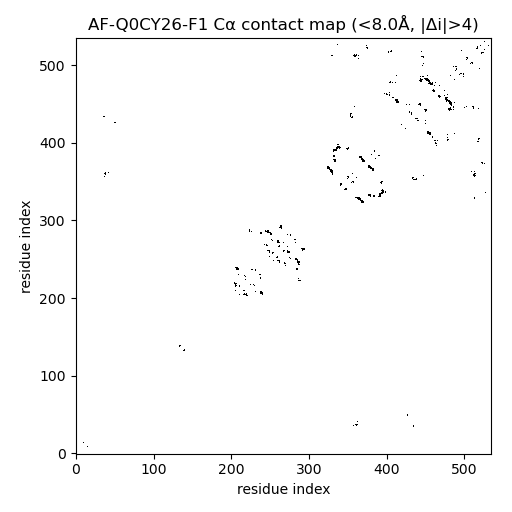 -25.160 50.150 1.00 28.50 181 ASP A N 1
ATOM 1422 C CA . ASP A 1 181 ? -23.194 -26.439 50.856 1.00 28.50 181 ASP A CA 1
ATOM 1423 C C . ASP A 1 181 ? -21.758 -26.967 50.670 1.00 28.50 181 ASP A C 1
ATOM 1425 O O . ASP A 1 181 ? -21.082 -26.645 49.692 1.00 28.50 181 ASP A O 1
ATOM 1429 N N . ALA A 1 182 ? -21.253 -27.725 51.647 1.00 34.50 182 ALA A N 1
ATOM 1430 C CA . ALA A 1 182 ? -19.847 -28.136 51.736 1.00 34.50 182 ALA A CA 1
ATOM 1431 C C . ALA A 1 182 ? -19.669 -29.659 51.635 1.00 34.50 182 ALA A C 1
ATOM 1433 O O . ALA A 1 182 ? -20.464 -30.388 52.218 1.00 34.50 182 ALA A O 1
ATOM 1434 N N . VAL A 1 183 ? -18.590 -30.134 50.986 1.00 32.44 183 VAL A N 1
ATOM 1435 C CA . VAL A 1 183 ? -18.019 -31.505 51.090 1.00 32.44 183 VAL A CA 1
ATOM 1436 C C . VAL A 1 183 ? -16.617 -31.545 50.398 1.00 32.44 183 VAL A C 1
ATOM 1438 O O . VAL A 1 183 ? -16.315 -30.622 49.640 1.00 32.44 183 VAL A O 1
ATOM 1441 N N . PRO A 1 184 ? -15.693 -32.482 50.734 1.00 39.88 184 PRO A N 1
ATOM 1442 C CA . PRO A 1 184 ? -14.232 -32.235 50.723 1.00 39.88 184 PRO A CA 1
ATOM 1443 C C . PRO A 1 184 ? -13.460 -32.619 49.429 1.00 39.88 184 PRO A C 1
ATOM 1445 O O . PRO A 1 184 ? -14.037 -33.224 48.527 1.00 39.88 184 PRO A O 1
ATOM 1448 N N . PRO A 1 185 ? -12.151 -32.276 49.308 1.00 40.31 185 PRO A N 1
ATOM 1449 C CA . PRO A 1 185 ? -11.423 -32.335 48.034 1.00 40.31 185 PRO A CA 1
ATOM 1450 C C . PRO A 1 185 ? -10.809 -33.712 47.700 1.00 40.31 185 PRO A C 1
ATOM 1452 O O . PRO A 1 185 ? -10.281 -34.384 48.591 1.00 40.31 185 PRO A O 1
ATOM 1455 N N . PRO A 1 186 ? -10.749 -34.082 46.406 1.00 34.97 186 PRO A N 1
ATOM 1456 C CA . PRO A 1 186 ? -9.841 -35.097 45.877 1.00 34.97 186 PRO A CA 1
ATOM 1457 C C . PRO A 1 186 ? -8.633 -34.493 45.122 1.00 34.97 186 PRO A C 1
ATOM 1459 O O . PRO A 1 186 ? -8.583 -33.304 44.808 1.00 34.97 186 PRO A O 1
ATOM 1462 N N . ALA A 1 187 ? -7.639 -35.343 44.856 1.00 34.88 187 ALA A N 1
ATOM 1463 C CA . ALA A 1 187 ? -6.359 -35.018 44.214 1.00 34.88 187 ALA A CA 1
ATOM 1464 C C . ALA A 1 187 ? -6.467 -34.911 42.660 1.00 34.88 187 ALA A C 1
ATOM 1466 O O . ALA A 1 187 ? -7.532 -35.195 42.111 1.00 34.88 187 ALA A O 1
ATOM 1467 N N . PRO A 1 188 ? -5.412 -34.489 41.926 1.00 46.97 188 PRO A N 1
ATOM 1468 C CA . PRO A 1 188 ? -5.527 -34.075 40.520 1.00 46.97 188 PRO A CA 1
ATOM 1469 C C . PRO A 1 188 ? -5.391 -35.230 39.512 1.00 46.97 188 PRO A C 1
ATOM 1471 O O . PRO A 1 188 ? -4.686 -36.192 39.807 1.00 46.97 188 PRO A O 1
ATOM 1474 N N . VAL A 1 189 ? -5.963 -35.072 38.300 1.00 34.50 189 VAL A N 1
ATOM 1475 C CA . VAL A 1 189 ? -5.379 -35.391 36.963 1.00 34.50 189 VAL A CA 1
ATOM 1476 C C . VAL A 1 189 ? -6.415 -35.221 35.818 1.00 34.50 189 VAL A C 1
ATOM 1478 O O . VAL A 1 189 ? -7.612 -35.352 36.037 1.00 34.50 189 VAL A O 1
ATOM 1481 N N . SER A 1 190 ? -5.896 -34.947 34.608 1.00 33.31 190 SER A N 1
ATOM 1482 C CA . SER A 1 190 ? -6.490 -35.004 33.247 1.00 33.31 190 SER A CA 1
ATOM 1483 C C . SER A 1 190 ? -7.579 -34.006 32.806 1.00 33.31 190 SER A C 1
ATOM 1485 O O . SER A 1 190 ? -8.757 -34.162 33.095 1.00 33.31 190 SER A O 1
ATOM 1487 N N . SER A 1 191 ? -7.138 -33.072 31.956 1.00 45.72 191 SER A N 1
ATOM 1488 C CA . SER A 1 191 ? -7.624 -32.828 30.584 1.00 45.72 191 SER A CA 1
ATOM 1489 C C . SER A 1 191 ? -9.113 -33.005 30.248 1.00 45.72 191 SER A C 1
ATOM 1491 O O . SER A 1 191 ? -9.528 -34.115 29.939 1.00 45.72 191 SER A O 1
ATOM 1493 N N . GLU A 1 192 ? -9.834 -31.895 30.048 1.00 33.56 192 GLU A N 1
ATOM 1494 C CA . GLU A 1 192 ? -10.880 -31.808 29.014 1.00 33.56 192 GLU A CA 1
ATOM 1495 C C . GLU A 1 192 ? -11.161 -30.352 28.587 1.00 33.56 192 GLU A C 1
ATOM 1497 O O . GLU A 1 192 ? -10.781 -29.398 29.268 1.00 33.56 192 GLU A O 1
ATOM 1502 N N . LYS A 1 193 ? -11.742 -30.179 27.393 1.00 43.09 193 LYS A N 1
ATOM 1503 C CA . LYS A 1 193 ? -11.915 -28.896 26.684 1.00 43.09 193 LYS A CA 1
ATOM 1504 C C . LYS A 1 193 ? -13.378 -28.435 26.820 1.00 43.09 193 LYS A C 1
ATOM 1506 O O . LYS A 1 193 ? -14.258 -29.267 26.610 1.00 43.09 193 LYS A O 1
ATOM 1511 N N . PRO A 1 194 ? -13.679 -27.161 27.138 1.00 35.41 194 PRO A N 1
ATOM 1512 C CA . PRO A 1 194 ? -15.055 -26.744 27.410 1.00 35.41 194 PRO A CA 1
ATOM 1513 C C . PRO A 1 194 ? -15.921 -26.736 26.133 1.00 35.41 194 PRO A C 1
ATOM 1515 O O . PRO A 1 194 ? -15.441 -26.300 25.080 1.00 35.41 194 PRO A O 1
ATOM 1518 N N . PRO A 1 195 ? -17.189 -27.185 26.205 1.00 39.12 195 PRO A N 1
ATOM 1519 C CA . PRO A 1 195 ? -18.101 -27.187 25.067 1.00 39.12 195 PRO A CA 1
ATOM 1520 C C . PRO A 1 195 ? -18.710 -25.797 24.839 1.00 39.12 195 PRO A C 1
ATOM 1522 O O . PRO A 1 195 ? -19.200 -25.155 25.767 1.00 39.12 195 PRO A O 1
ATOM 1525 N N . VAL A 1 196 ? -18.731 -25.351 23.582 1.00 41.75 196 VAL A N 1
ATOM 1526 C CA . VAL A 1 196 ? -19.532 -24.194 23.153 1.00 41.75 196 VAL A CA 1
ATOM 1527 C C . VAL A 1 196 ? -20.936 -24.689 22.810 1.00 41.75 196 VAL A C 1
ATOM 1529 O O . VAL A 1 196 ? -21.082 -25.688 22.108 1.00 41.75 196 VAL A O 1
ATOM 1532 N N . ALA A 1 197 ? -21.962 -24.005 23.318 1.00 32.59 197 ALA A N 1
ATOM 1533 C CA . ALA A 1 197 ? -23.355 -24.381 23.106 1.00 32.59 197 ALA A CA 1
ATOM 1534 C C . ALA A 1 197 ? -23.758 -24.284 21.624 1.00 32.59 197 ALA A C 1
ATOM 1536 O O . ALA A 1 197 ? -23.540 -23.263 20.970 1.00 32.59 197 ALA A O 1
ATOM 1537 N N . SER A 1 198 ? -24.376 -25.347 21.114 1.00 36.44 198 SER A N 1
ATOM 1538 C CA . SER A 1 198 ? -24.899 -25.445 19.754 1.00 36.44 198 SER A CA 1
ATOM 1539 C C . SER A 1 198 ? -26.346 -24.940 19.658 1.00 36.44 198 SER A C 1
ATOM 1541 O O . SER A 1 198 ? -27.198 -25.359 20.444 1.00 36.44 198 SER A O 1
ATOM 1543 N N . PRO A 1 199 ? -26.682 -24.118 18.648 1.00 45.06 199 PRO A N 1
ATOM 1544 C CA . PRO A 1 199 ? -28.023 -24.106 18.079 1.00 45.06 199 PRO A CA 1
ATOM 1545 C C . PRO A 1 199 ? -28.279 -25.453 17.388 1.00 45.06 199 PRO A C 1
ATOM 1547 O O . PRO A 1 199 ? -27.393 -26.009 16.739 1.00 45.06 199 PRO A O 1
ATOM 1550 N N . THR A 1 200 ? -29.482 -25.994 17.546 1.00 43.94 200 THR A N 1
ATOM 1551 C CA . THR A 1 200 ? -29.877 -27.307 17.021 1.00 43.94 200 THR A CA 1
ATOM 1552 C C . THR A 1 200 ? -30.049 -27.323 15.502 1.00 43.94 200 THR A C 1
ATOM 1554 O O . THR A 1 200 ? -30.965 -26.677 15.008 1.00 43.94 200 THR A O 1
ATOM 1557 N N . ASP A 1 201 ? -29.266 -28.159 14.817 1.00 44.34 201 ASP A N 1
ATOM 1558 C CA . ASP A 1 201 ? -29.703 -28.993 13.684 1.00 44.34 201 ASP A CA 1
ATOM 1559 C C . ASP A 1 201 ? -28.707 -30.171 13.527 1.00 44.34 201 ASP A C 1
ATOM 1561 O O . ASP A 1 201 ? -27.525 -29.908 13.300 1.00 44.34 201 ASP A O 1
ATOM 1565 N N . PRO A 1 202 ? -29.104 -31.455 13.699 1.00 49.22 202 PRO A N 1
ATOM 1566 C CA . PRO A 1 202 ? -28.122 -32.549 13.806 1.00 49.22 202 PRO A CA 1
ATOM 1567 C C . PRO A 1 202 ? -27.466 -33.037 12.502 1.00 49.22 202 PRO A C 1
ATOM 1569 O O . PRO A 1 202 ? -26.345 -33.526 12.573 1.00 49.22 202 PRO A O 1
ATOM 1572 N N . ASP A 1 203 ? -28.125 -32.918 11.339 1.00 59.97 203 ASP A N 1
ATOM 1573 C CA . ASP A 1 203 ? -27.734 -33.643 10.105 1.00 59.97 203 ASP A CA 1
ATOM 1574 C C . ASP A 1 203 ? -27.641 -32.747 8.836 1.00 59.97 203 ASP A C 1
ATOM 1576 O O . ASP A 1 203 ? -27.695 -33.226 7.702 1.00 59.97 203 ASP A O 1
ATOM 1580 N N . GLY A 1 204 ? -27.545 -31.419 8.995 1.00 57.09 204 GLY A N 1
ATOM 1581 C CA . GLY A 1 204 ? -27.670 -30.432 7.905 1.00 57.09 204 GLY A CA 1
ATOM 1582 C C . GLY A 1 204 ? -26.352 -29.874 7.341 1.00 57.09 204 GLY A C 1
ATOM 1583 O O . GLY A 1 204 ? -26.092 -28.675 7.462 1.00 57.09 204 GLY A O 1
ATOM 1584 N N . HIS A 1 205 ? -25.511 -30.693 6.701 1.00 68.00 205 HIS A N 1
ATOM 1585 C CA . HIS A 1 205 ? -24.198 -30.245 6.200 1.00 68.00 205 HIS A CA 1
ATOM 1586 C C . HIS A 1 205 ? -24.273 -29.347 4.945 1.00 68.00 205 HIS A C 1
ATOM 1588 O O . HIS A 1 205 ? -24.357 -29.809 3.808 1.00 68.00 205 HIS A O 1
ATOM 1594 N N . GLY A 1 206 ? -24.200 -28.027 5.154 1.00 85.75 206 GLY A N 1
ATOM 1595 C CA . GLY A 1 206 ? -24.049 -27.019 4.096 1.00 85.75 206 GLY A CA 1
ATOM 1596 C C . GLY A 1 206 ? -22.605 -26.831 3.600 1.00 85.75 206 GLY A C 1
ATOM 1597 O O . GLY A 1 206 ? -21.727 -27.669 3.809 1.00 85.75 206 GLY A O 1
ATOM 1598 N N . CYS A 1 207 ? -22.333 -25.690 2.952 1.00 92.38 207 CYS A N 1
ATOM 1599 C CA . CYS A 1 207 ? -20.956 -25.238 2.724 1.00 92.38 207 CYS A CA 1
ATOM 1600 C C . CYS A 1 207 ? -20.419 -24.408 3.899 1.00 92.38 207 CYS A C 1
ATOM 1602 O O . CYS A 1 207 ? -21.159 -23.660 4.543 1.00 92.38 207 CYS A O 1
ATOM 1604 N N . GLU A 1 208 ? -19.106 -24.487 4.112 1.00 90.81 208 GLU A N 1
ATOM 1605 C CA . GLU A 1 208 ? -18.362 -23.806 5.182 1.00 90.81 208 GLU A CA 1
ATOM 1606 C C . GLU A 1 208 ? -18.623 -22.290 5.221 1.00 90.81 208 GLU A C 1
ATOM 1608 O O . GLU A 1 208 ? -18.813 -21.707 6.289 1.00 90.81 208 GLU A O 1
ATOM 1613 N N . MET A 1 209 ? -18.727 -21.654 4.048 1.00 89.81 209 MET A N 1
ATOM 1614 C CA . MET A 1 209 ? -19.009 -20.220 3.925 1.00 89.81 209 MET A CA 1
ATOM 1615 C C . MET A 1 209 ? -20.417 -19.852 4.417 1.00 89.81 209 MET A C 1
ATOM 1617 O O . MET A 1 209 ? -20.573 -18.892 5.167 1.00 89.81 209 MET A O 1
ATOM 1621 N N . CYS A 1 210 ? -21.452 -20.607 4.029 1.00 91.44 210 CYS A N 1
ATOM 1622 C CA . CYS A 1 210 ? -22.817 -20.342 4.497 1.00 91.44 210 CYS A CA 1
ATOM 1623 C C . CYS A 1 210 ? -22.958 -20.619 5.998 1.00 91.44 210 CYS A C 1
ATOM 1625 O O . CYS A 1 210 ? -23.607 -19.836 6.686 1.00 91.44 210 CYS A O 1
ATOM 1627 N N . TRP A 1 211 ? -22.301 -21.666 6.510 1.00 88.44 211 TRP A N 1
ATOM 1628 C CA . TRP A 1 211 ? -22.263 -21.968 7.943 1.00 88.44 211 TRP A CA 1
ATOM 1629 C C . TRP A 1 211 ? -21.613 -20.834 8.751 1.00 88.44 211 TRP A C 1
ATOM 1631 O O . TRP A 1 211 ? -22.218 -20.325 9.690 1.00 88.44 211 TRP A O 1
ATOM 1641 N N . THR A 1 212 ? -20.444 -20.351 8.316 1.00 87.88 212 THR A N 1
ATOM 1642 C CA . THR A 1 212 ? -19.725 -19.224 8.948 1.00 87.88 212 THR A CA 1
ATOM 1643 C C . THR A 1 212 ? -20.553 -17.932 8.985 1.00 87.88 212 THR A C 1
ATOM 1645 O O . THR A 1 212 ? -20.409 -17.128 9.902 1.00 87.88 212 THR A O 1
ATOM 1648 N N . LEU A 1 213 ? -21.431 -17.729 7.998 1.00 86.38 213 LEU A N 1
ATOM 1649 C CA . LEU A 1 213 ? -22.308 -16.558 7.895 1.00 86.38 213 LEU A CA 1
ATOM 1650 C C . LEU A 1 213 ? -23.696 -16.758 8.537 1.00 86.38 213 LEU A C 1
ATOM 1652 O O . LEU A 1 213 ? -24.502 -15.830 8.508 1.00 86.38 213 LEU A O 1
ATOM 1656 N N . GLY A 1 214 ? -23.999 -17.940 9.087 1.00 87.00 214 GLY A N 1
ATOM 1657 C CA . GLY A 1 214 ? -25.316 -18.257 9.655 1.00 87.00 214 GLY A CA 1
ATOM 1658 C C . GLY A 1 214 ? -26.458 -18.288 8.627 1.00 87.00 214 GLY A C 1
ATOM 1659 O O . GLY A 1 214 ? -27.590 -17.942 8.956 1.00 87.00 214 GLY A O 1
ATOM 1660 N N . LEU A 1 215 ? -26.170 -18.659 7.374 1.00 86.94 215 LEU A N 1
ATOM 1661 C CA . LEU A 1 215 ? -27.130 -18.683 6.264 1.00 86.94 215 LEU A CA 1
ATOM 1662 C C . LEU A 1 215 ? -27.588 -20.112 5.932 1.00 86.94 215 LEU A C 1
ATOM 1664 O O . LEU A 1 215 ? -26.764 -21.015 5.785 1.00 86.94 215 LEU A O 1
ATOM 1668 N N . ASP A 1 216 ? -28.895 -20.293 5.713 1.00 89.50 216 ASP A N 1
ATOM 1669 C CA . ASP A 1 216 ? -29.487 -21.553 5.237 1.00 89.50 216 ASP A CA 1
ATOM 1670 C C . ASP A 1 216 ? -28.923 -21.923 3.852 1.00 89.50 216 ASP A C 1
ATOM 1672 O O . ASP A 1 216 ? -29.122 -21.222 2.853 1.00 89.50 216 ASP A O 1
ATOM 1676 N N . CYS A 1 217 ? -28.157 -23.012 3.800 1.00 91.75 217 CYS A N 1
ATOM 1677 C CA . CYS A 1 217 ? -27.427 -23.419 2.610 1.00 91.75 217 CYS A CA 1
ATOM 1678 C C . CYS A 1 217 ? -28.222 -24.449 1.805 1.00 91.75 217 CYS A C 1
ATOM 1680 O O . CYS A 1 217 ? -28.522 -25.529 2.305 1.00 91.75 217 CYS A O 1
ATOM 1682 N N . ILE A 1 218 ? -28.451 -24.192 0.511 1.00 91.12 218 ILE A N 1
ATOM 1683 C CA . ILE A 1 218 ? -29.134 -25.155 -0.379 1.00 91.12 218 ILE A CA 1
ATOM 1684 C C . ILE A 1 218 ? -28.441 -26.534 -0.384 1.00 91.12 218 ILE A C 1
ATOM 1686 O O . ILE A 1 218 ? -29.121 -27.550 -0.499 1.00 91.12 218 ILE A O 1
ATOM 1690 N N . LEU A 1 219 ? -27.117 -26.592 -0.185 1.00 89.69 219 LEU A N 1
ATOM 1691 C CA . LEU A 1 219 ? -26.367 -27.855 -0.125 1.00 89.69 219 LEU A CA 1
ATOM 1692 C C . LEU A 1 219 ? -26.747 -28.750 1.063 1.00 89.69 219 LEU A C 1
ATOM 1694 O O . LEU A 1 219 ? -26.638 -29.963 0.935 1.00 89.69 219 LEU A O 1
ATOM 1698 N N . ALA A 1 220 ? -27.268 -28.182 2.157 1.00 88.44 220 ALA A N 1
ATOM 1699 C CA . ALA A 1 220 ? -27.800 -28.958 3.280 1.00 88.44 220 ALA A CA 1
ATOM 1700 C C . ALA A 1 220 ? -29.120 -29.684 2.935 1.00 88.44 220 ALA A C 1
ATOM 1702 O O . ALA A 1 220 ? -29.576 -30.528 3.699 1.00 88.44 220 ALA A O 1
ATOM 1703 N N . LYS A 1 221 ? -29.752 -29.351 1.795 1.00 86.69 221 LYS A N 1
ATOM 1704 C CA . LYS A 1 221 ? -31.025 -29.930 1.321 1.00 86.69 221 LYS A CA 1
ATOM 1705 C C . LYS A 1 221 ? -30.859 -30.741 0.032 1.00 86.69 221 LYS A C 1
ATOM 1707 O O . LYS A 1 221 ? -31.489 -31.781 -0.116 1.00 86.69 221 LYS A O 1
ATOM 1712 N N . ASP A 1 222 ? -30.011 -30.284 -0.891 1.00 86.81 222 ASP A N 1
ATOM 1713 C CA . ASP A 1 222 ? -29.556 -31.044 -2.063 1.00 86.81 222 ASP A CA 1
ATOM 1714 C C . ASP A 1 222 ? -28.032 -30.880 -2.219 1.00 86.81 222 ASP A C 1
ATOM 1716 O O . ASP A 1 222 ? -27.582 -29.867 -2.767 1.00 86.81 222 ASP A O 1
ATOM 1720 N N . PRO A 1 223 ? -27.222 -31.872 -1.799 1.00 86.25 223 PRO A N 1
ATOM 1721 C CA . PRO A 1 223 ? -25.766 -31.839 -1.954 1.00 86.25 223 PRO A CA 1
ATOM 1722 C C . PRO A 1 223 ? -25.308 -31.635 -3.405 1.00 86.25 223 PRO A C 1
ATOM 1724 O O . PRO A 1 223 ? -24.227 -31.102 -3.656 1.00 86.25 223 PRO A O 1
ATOM 1727 N N . TYR A 1 224 ? -26.127 -32.024 -4.386 1.00 88.12 224 TYR A N 1
ATOM 1728 C CA . TYR A 1 224 ? -25.811 -31.903 -5.807 1.00 88.12 224 TYR A CA 1
ATOM 1729 C C . TYR A 1 224 ? -26.181 -30.537 -6.402 1.00 88.12 224 TYR A C 1
ATOM 1731 O O . TYR A 1 224 ? -25.844 -30.276 -7.561 1.00 88.12 224 TYR A O 1
ATOM 1739 N N . ALA A 1 225 ? -26.807 -29.634 -5.637 1.00 89.00 225 ALA A N 1
ATOM 1740 C CA . ALA A 1 225 ? -27.101 -28.252 -6.030 1.00 89.00 225 ALA A CA 1
ATOM 1741 C C . ALA A 1 225 ? -25.854 -27.340 -5.969 1.00 89.00 225 ALA A C 1
ATOM 1743 O O . ALA A 1 225 ? -25.899 -26.198 -5.508 1.00 89.00 225 ALA A O 1
ATOM 1744 N N . TYR A 1 226 ? -24.717 -27.854 -6.438 1.00 90.19 226 TYR A N 1
ATOM 1745 C CA . TYR A 1 226 ? -23.401 -27.237 -6.327 1.00 90.19 226 TYR A CA 1
ATOM 1746 C C . TYR A 1 226 ? -23.023 -26.394 -7.566 1.00 90.19 226 TYR A C 1
ATOM 1748 O O . TYR A 1 226 ? -23.243 -26.847 -8.694 1.00 90.19 226 TYR A O 1
ATOM 1756 N N . PRO A 1 227 ? -22.394 -25.210 -7.406 1.00 93.62 227 PRO A N 1
ATOM 1757 C CA . PRO A 1 227 ? -22.237 -24.447 -6.160 1.00 93.62 227 PRO A CA 1
ATOM 1758 C C . PRO A 1 227 ? -23.590 -23.934 -5.650 1.00 93.62 227 PRO A C 1
ATOM 1760 O O . PRO A 1 227 ? -24.467 -23.662 -6.478 1.00 93.62 227 PRO A O 1
ATOM 1763 N N . CYS A 1 228 ? -23.751 -23.745 -4.334 1.00 93.31 228 CYS A N 1
ATOM 1764 C CA . CYS A 1 228 ? -24.991 -23.185 -3.776 1.00 93.31 228 CYS A CA 1
ATOM 1765 C C . CYS A 1 228 ? -25.298 -21.798 -4.380 1.00 93.31 228 CYS A C 1
ATOM 1767 O O . CYS A 1 228 ? -24.380 -21.102 -4.826 1.00 93.31 228 CYS A O 1
ATOM 1769 N N . SER A 1 229 ? -26.574 -21.387 -4.405 1.00 91.62 229 SER A N 1
ATOM 1770 C CA . SER A 1 229 ? -26.995 -20.111 -5.017 1.00 91.62 229 SER A CA 1
ATOM 1771 C C . SER A 1 229 ? -26.194 -18.924 -4.485 1.00 91.62 229 SER A C 1
ATOM 1773 O O . SER A 1 229 ? -25.615 -18.181 -5.268 1.00 91.62 229 SER A O 1
ATOM 1775 N N . TYR A 1 230 ? -26.058 -18.821 -3.161 1.00 92.38 230 TYR A N 1
ATOM 1776 C CA . TYR A 1 230 ? -25.341 -17.733 -2.504 1.00 92.38 230 TYR A CA 1
ATOM 1777 C C . TYR A 1 230 ? -23.868 -17.636 -2.936 1.00 92.38 230 TYR A C 1
ATOM 1779 O O . TYR A 1 230 ? -23.426 -16.576 -3.379 1.00 92.38 230 TYR A O 1
ATOM 1787 N N . CYS A 1 231 ? -23.101 -18.732 -2.878 1.00 93.31 231 CYS A N 1
ATOM 1788 C CA . CYS A 1 231 ? -21.707 -18.727 -3.338 1.00 93.31 231 CYS A CA 1
ATOM 1789 C C . CYS A 1 231 ? -21.605 -18.426 -4.843 1.00 93.31 231 CYS A C 1
ATOM 1791 O O . CYS A 1 231 ? -20.718 -17.685 -5.260 1.00 93.31 231 CYS A O 1
ATOM 1793 N N . ARG A 1 232 ? -22.539 -18.949 -5.651 1.00 91.56 232 ARG A N 1
ATOM 1794 C CA . ARG A 1 232 ? -22.592 -18.739 -7.105 1.00 91.56 232 ARG A CA 1
ATOM 1795 C C . ARG A 1 232 ? -22.857 -17.278 -7.478 1.00 91.56 232 ARG A C 1
ATOM 1797 O O . ARG A 1 232 ? -22.173 -16.749 -8.346 1.00 91.56 232 ARG A O 1
ATOM 1804 N N . GLU A 1 233 ? -23.823 -16.637 -6.826 1.00 91.06 233 GLU A N 1
ATOM 1805 C CA . GLU A 1 233 ? -24.207 -15.237 -7.055 1.00 91.06 233 GLU A CA 1
ATOM 1806 C C . GLU A 1 233 ? -23.119 -14.258 -6.599 1.00 91.06 233 GLU A C 1
ATOM 1808 O O . GLU A 1 233 ? -22.876 -13.254 -7.263 1.00 91.06 233 GLU A O 1
ATOM 1813 N N . ASN A 1 234 ? -22.417 -14.578 -5.508 1.00 86.88 234 ASN A N 1
ATOM 1814 C CA . ASN A 1 234 ? -21.331 -13.753 -4.972 1.00 86.88 234 ASN A CA 1
ATOM 1815 C C . ASN A 1 234 ? -19.947 -14.081 -5.570 1.00 86.88 234 ASN A C 1
ATOM 1817 O O . ASN A 1 234 ? -18.960 -13.448 -5.203 1.00 86.88 234 ASN A O 1
ATOM 1821 N N . GLY A 1 235 ? -19.849 -15.066 -6.472 1.00 86.00 235 GLY A N 1
ATOM 1822 C CA . GLY A 1 235 ? -18.586 -15.486 -7.093 1.00 86.00 235 GLY A CA 1
ATOM 1823 C C . GLY A 1 235 ? -17.563 -16.094 -6.123 1.00 86.00 235 GLY A C 1
ATOM 1824 O O . GLY A 1 235 ? -16.374 -16.120 -6.438 1.00 86.00 235 GLY A O 1
ATOM 1825 N N . MET A 1 236 ? -18.008 -16.564 -4.954 1.00 85.38 236 MET A N 1
ATOM 1826 C CA . MET A 1 236 ? -17.153 -17.130 -3.908 1.00 85.38 236 MET A CA 1
ATOM 1827 C C . MET A 1 236 ? -16.986 -18.641 -4.078 1.00 85.38 236 MET A C 1
ATOM 1829 O O . MET A 1 236 ? -17.921 -19.340 -4.478 1.00 85.38 236 MET A O 1
ATOM 1833 N N . ASP A 1 237 ? -15.812 -19.161 -3.721 1.00 87.94 237 ASP A N 1
ATOM 1834 C CA . ASP A 1 237 ? -15.568 -20.600 -3.743 1.00 87.94 237 ASP A CA 1
ATOM 1835 C C . ASP A 1 237 ? -16.451 -21.305 -2.694 1.00 87.94 237 ASP A C 1
ATOM 1837 O O . ASP A 1 237 ? -16.496 -20.947 -1.516 1.00 87.94 237 ASP A O 1
ATOM 1841 N N . CYS A 1 238 ? -17.211 -22.299 -3.149 1.00 91.94 238 CYS A N 1
ATOM 1842 C CA . CYS A 1 238 ? -18.183 -23.019 -2.337 1.00 91.94 238 CYS A CA 1
ATOM 1843 C C . CYS A 1 238 ? -17.531 -24.302 -1.816 1.00 91.94 238 CYS A C 1
ATOM 1845 O O . CYS A 1 238 ? -17.359 -25.239 -2.582 1.00 91.94 238 CYS A O 1
ATOM 1847 N N . GLN A 1 239 ? -17.146 -24.362 -0.545 1.00 91.69 239 GLN A N 1
ATOM 1848 C CA . GLN A 1 239 ? -16.512 -25.551 0.034 1.00 91.69 239 GLN A CA 1
ATOM 1849 C C . GLN A 1 239 ? -17.544 -26.405 0.783 1.00 91.69 239 GLN A C 1
ATOM 1851 O O . GLN A 1 239 ? -18.058 -25.936 1.801 1.00 91.69 239 GLN A O 1
ATOM 1856 N N . PRO A 1 240 ? -17.897 -27.618 0.307 1.00 90.19 240 PRO A N 1
ATOM 1857 C CA . PRO A 1 240 ? -18.739 -28.538 1.069 1.00 90.19 240 PRO A CA 1
ATOM 1858 C C . PRO A 1 240 ? -18.050 -28.916 2.384 1.00 90.19 240 PRO A C 1
ATOM 1860 O O . PRO A 1 240 ? -16.836 -29.117 2.389 1.00 90.19 240 PRO A O 1
ATOM 1863 N N . TRP A 1 241 ? -18.812 -29.012 3.476 1.00 85.12 241 TRP A N 1
ATOM 1864 C CA . TRP A 1 241 ? -18.267 -29.386 4.787 1.00 85.12 241 TRP A CA 1
ATOM 1865 C C . TRP A 1 241 ? -17.674 -30.802 4.786 1.00 85.12 241 TRP A C 1
ATOM 1867 O O . TRP A 1 241 ? -16.567 -31.026 5.270 1.00 85.12 241 TRP A O 1
ATOM 1877 N N . GLU A 1 242 ? -18.391 -31.750 4.184 1.00 81.94 242 GLU A N 1
ATOM 1878 C CA . GLU A 1 242 ? -17.906 -33.108 3.955 1.00 81.94 242 GLU A CA 1
ATOM 1879 C C . GLU A 1 242 ? -17.292 -33.224 2.558 1.00 81.94 242 GLU A C 1
ATOM 1881 O O . GLU A 1 242 ? -17.902 -32.846 1.554 1.00 81.94 242 GLU A O 1
ATOM 1886 N N . THR A 1 243 ? -16.079 -33.772 2.467 1.00 79.94 243 THR A N 1
ATOM 1887 C CA . THR A 1 243 ? -15.440 -34.044 1.177 1.00 79.94 243 THR A CA 1
ATOM 1888 C C . THR A 1 243 ? -16.146 -35.210 0.482 1.00 79.94 243 THR A C 1
ATOM 1890 O O . THR A 1 243 ? -16.103 -36.323 1.007 1.00 79.94 243 THR A O 1
ATOM 1893 N N . PRO A 1 244 ? -16.755 -35.012 -0.700 1.00 85.50 244 PRO A N 1
ATOM 1894 C CA . PRO A 1 244 ? -17.508 -36.073 -1.351 1.00 85.50 244 PRO A CA 1
ATOM 1895 C C . PRO A 1 244 ? -16.575 -37.111 -1.983 1.00 85.50 244 PRO A C 1
ATOM 1897 O O . PRO A 1 244 ? -15.558 -36.750 -2.580 1.00 85.50 244 PRO A O 1
ATOM 1900 N N . GLU A 1 245 ? -16.977 -38.384 -1.901 1.00 86.88 245 GLU A N 1
ATOM 1901 C CA . GLU A 1 245 ? -16.266 -39.549 -2.460 1.00 86.88 245 GLU A CA 1
ATOM 1902 C C . GLU A 1 245 ? -15.965 -39.376 -3.960 1.00 86.88 245 GLU A C 1
ATOM 1904 O O . GLU A 1 245 ? -14.853 -39.621 -4.423 1.00 86.88 245 GLU A O 1
ATOM 1909 N N . TRP A 1 246 ? -16.945 -38.868 -4.713 1.00 88.62 246 TRP A N 1
ATOM 1910 C CA . TRP A 1 246 ? -16.823 -38.561 -6.136 1.00 88.62 246 TRP A CA 1
ATOM 1911 C C . TRP A 1 246 ? -17.021 -37.062 -6.339 1.00 88.62 246 TRP A C 1
ATOM 1913 O O . TRP A 1 246 ? -18.058 -36.506 -5.973 1.00 88.62 246 TRP A O 1
ATOM 1923 N N . LYS A 1 247 ? -16.030 -36.395 -6.935 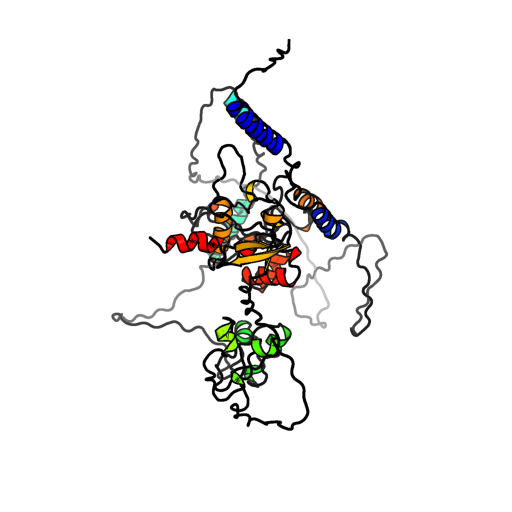1.00 92.31 247 LYS A N 1
ATOM 1924 C CA . LYS A 1 247 ? -16.059 -34.951 -7.232 1.00 92.31 247 LYS A CA 1
ATOM 1925 C C . LYS A 1 247 ? -16.392 -34.707 -8.698 1.00 92.31 247 LYS A C 1
ATOM 1927 O O . LYS A 1 247 ? -15.871 -35.392 -9.571 1.00 92.31 247 LYS A O 1
ATOM 1932 N N . GLN A 1 248 ? -17.213 -33.699 -8.979 1.00 92.12 248 GLN A N 1
ATOM 1933 C CA . GLN A 1 248 ? -17.401 -33.194 -10.344 1.00 92.12 248 GLN A CA 1
ATOM 1934 C C . GLN A 1 248 ? -16.188 -32.353 -10.794 1.00 92.12 248 GLN A C 1
ATOM 1936 O O . GLN A 1 248 ? -15.300 -32.060 -9.994 1.00 92.12 248 GLN A O 1
ATOM 1941 N N . ALA A 1 249 ? -16.139 -31.915 -12.058 1.00 93.38 249 ALA A N 1
ATOM 1942 C CA . ALA A 1 249 ? -15.084 -31.015 -12.538 1.00 93.38 249 ALA A CA 1
ATOM 1943 C C . ALA A 1 249 ? -14.935 -29.771 -11.633 1.00 93.38 249 ALA A C 1
ATOM 1945 O O . ALA A 1 249 ? -15.928 -29.116 -11.308 1.00 93.38 249 ALA A O 1
ATOM 1946 N N . CYS A 1 250 ? -13.705 -29.433 -11.226 1.00 93.50 250 CYS A N 1
ATOM 1947 C CA . CYS A 1 250 ? -13.476 -28.335 -10.283 1.00 93.50 250 CYS A CA 1
ATOM 1948 C C . CYS A 1 250 ? -13.802 -26.960 -10.887 1.00 93.50 250 CYS A C 1
ATOM 1950 O O . CYS A 1 250 ? -13.661 -26.743 -12.095 1.00 93.50 250 CYS A O 1
ATOM 1952 N N . GLU A 1 251 ? -14.181 -26.000 -10.039 1.00 90.81 251 GLU A N 1
ATOM 1953 C CA . GLU A 1 251 ? -14.619 -24.671 -10.488 1.00 90.81 251 GLU A CA 1
ATOM 1954 C C . GLU A 1 251 ? -13.511 -23.900 -11.227 1.00 90.81 251 GLU A C 1
ATOM 1956 O O . GLU A 1 251 ? -13.786 -23.179 -12.184 1.00 90.81 251 GLU A O 1
ATOM 1961 N N . GLY A 1 252 ? -12.236 -24.110 -10.878 1.00 90.50 252 GLY A N 1
ATOM 1962 C CA . GLY A 1 252 ? -11.100 -23.575 -11.642 1.00 90.50 252 GLY A CA 1
ATOM 1963 C C . GLY A 1 252 ? -11.001 -24.140 -13.069 1.00 90.50 252 GLY A C 1
ATOM 1964 O O . GLY A 1 252 ? -10.799 -23.394 -14.030 1.00 90.50 252 GLY A O 1
ATOM 1965 N N . CYS A 1 253 ? -11.204 -25.452 -13.251 1.00 93.25 253 CYS A N 1
ATOM 1966 C CA . CYS A 1 253 ? -11.191 -26.071 -14.582 1.00 93.25 253 CYS A CA 1
ATOM 1967 C C . CYS A 1 253 ? -12.426 -25.693 -15.411 1.00 93.25 253 CYS A C 1
ATOM 1969 O O . CYS A 1 253 ? -12.271 -25.394 -16.598 1.00 93.25 253 CYS A O 1
ATOM 1971 N N . LYS A 1 254 ? -13.610 -25.613 -14.784 1.00 91.44 254 LYS A N 1
ATOM 1972 C CA . LYS A 1 254 ? -14.850 -25.119 -15.406 1.00 91.44 254 LYS A CA 1
ATOM 1973 C C . LYS A 1 254 ? -14.715 -23.673 -15.886 1.00 91.44 254 LYS A C 1
ATOM 1975 O O . LYS A 1 254 ? -14.926 -23.421 -17.072 1.00 91.44 254 LYS A O 1
ATOM 1980 N N . ARG A 1 255 ? -14.301 -22.740 -15.010 1.00 88.62 255 ARG A N 1
ATOM 1981 C CA . ARG A 1 255 ? -14.066 -21.318 -15.353 1.00 88.62 255 ARG A CA 1
ATOM 1982 C C . ARG A 1 255 ? -13.120 -21.183 -16.553 1.00 88.62 255 ARG A C 1
ATOM 1984 O O . ARG A 1 255 ? -13.401 -20.445 -17.491 1.00 88.62 255 ARG A O 1
ATOM 1991 N N . ALA A 1 256 ? -12.047 -21.971 -16.568 1.00 88.50 256 ALA A N 1
ATOM 1992 C CA . ALA A 1 256 ? -11.053 -21.988 -17.640 1.00 88.50 256 ALA A CA 1
ATOM 1993 C C . ALA A 1 256 ? -11.429 -22.825 -18.886 1.00 88.50 256 ALA A C 1
ATOM 1995 O O . ALA A 1 256 ? -10.638 -22.876 -19.832 1.00 88.50 256 ALA A O 1
ATOM 1996 N N . LYS A 1 257 ? -12.585 -23.509 -18.894 1.00 90.88 257 LYS A N 1
ATOM 1997 C CA . LYS A 1 257 ? -13.056 -24.402 -19.973 1.00 90.88 257 LYS A CA 1
ATOM 1998 C C . LYS A 1 257 ? -12.001 -25.432 -20.421 1.00 90.88 257 LYS A C 1
ATOM 2000 O O . LYS A 1 257 ? -11.748 -25.599 -21.615 1.00 90.88 257 LYS A O 1
ATOM 2005 N N . LYS A 1 258 ? -11.349 -26.101 -19.463 1.00 90.69 258 LYS A N 1
ATOM 2006 C CA . LYS A 1 258 ? -10.372 -27.184 -19.710 1.00 90.69 258 LYS A CA 1
ATOM 2007 C C . LYS A 1 258 ? -10.856 -28.498 -19.080 1.00 90.69 258 LYS A C 1
ATOM 2009 O O . LYS A 1 258 ? -11.509 -28.424 -18.040 1.00 90.69 258 LYS A O 1
ATOM 2014 N N . PRO A 1 259 ? -10.508 -29.668 -19.654 1.00 91.50 259 PRO A N 1
ATOM 2015 C CA . PRO A 1 259 ? -10.843 -30.961 -19.059 1.00 91.50 259 PRO A CA 1
ATOM 2016 C C . PRO A 1 259 ? -10.269 -31.071 -17.643 1.00 91.50 259 PRO A C 1
ATOM 2018 O O . PRO A 1 259 ? -9.132 -30.655 -17.392 1.00 91.50 259 PRO A O 1
ATOM 2021 N N . CYS A 1 260 ? -11.056 -31.622 -16.723 1.00 93.75 260 CYS A N 1
ATOM 2022 C CA . CYS A 1 260 ? -10.658 -31.817 -15.333 1.00 93.75 260 CYS A CA 1
ATOM 2023 C C . CYS A 1 260 ? -10.330 -33.292 -15.076 1.00 93.75 260 CYS A C 1
ATOM 2025 O O . CYS A 1 260 ? -11.024 -34.178 -15.559 1.00 93.75 260 CYS A O 1
ATOM 2027 N N . SER A 1 261 ? -9.306 -33.579 -14.268 1.00 93.06 261 SER A N 1
ATOM 2028 C CA . SER A 1 261 ? -8.931 -34.965 -13.920 1.00 93.06 261 SER A CA 1
ATOM 2029 C C . SER A 1 261 ? -10.050 -35.718 -13.194 1.00 93.06 261 SER A C 1
ATOM 2031 O O . SER A 1 261 ? -10.167 -36.926 -13.335 1.00 93.06 261 SER A O 1
ATOM 2033 N N . TYR A 1 262 ? -10.910 -34.999 -12.466 1.00 91.69 262 TYR A N 1
ATOM 2034 C CA . TYR A 1 262 ? -12.095 -35.569 -11.821 1.00 91.69 262 TYR A CA 1
ATOM 2035 C C . TYR A 1 262 ? -13.166 -36.066 -12.819 1.00 91.69 262 TYR A C 1
ATOM 2037 O O . TYR A 1 262 ? -14.145 -36.673 -12.411 1.00 91.69 262 TYR A O 1
ATOM 2045 N N . GLU A 1 263 ? -13.020 -35.814 -14.125 1.00 88.25 263 GLU A N 1
ATOM 2046 C CA . GLU A 1 263 ? -13.897 -36.376 -15.167 1.00 88.25 263 GLU A CA 1
ATOM 2047 C C . GLU A 1 263 ? -13.403 -37.743 -15.686 1.00 88.25 263 GLU A C 1
ATOM 2049 O O . GLU A 1 263 ? -14.049 -38.329 -16.556 1.00 88.25 263 GLU A O 1
ATOM 2054 N N . SER A 1 264 ? -12.269 -38.237 -15.173 1.00 83.94 264 SER A N 1
ATOM 2055 C CA . SER A 1 264 ? -11.688 -39.555 -15.470 1.00 83.94 264 SER A CA 1
ATOM 2056 C C . SER A 1 264 ? -11.664 -40.443 -14.225 1.00 83.94 264 SER A C 1
ATOM 2058 O O . SER A 1 264 ? -11.395 -39.962 -13.128 1.00 83.94 264 SER A O 1
ATOM 2060 N N . ASP A 1 265 ? -11.913 -41.735 -14.415 1.00 74.00 265 ASP A N 1
ATOM 2061 C CA . ASP A 1 265 ? -11.999 -42.771 -13.381 1.00 74.00 265 ASP A CA 1
ATOM 2062 C C . ASP A 1 265 ? -10.652 -43.136 -12.737 1.00 74.00 265 ASP A C 1
ATOM 2064 O O . ASP A 1 265 ? -10.618 -43.530 -11.572 1.00 74.00 265 ASP A O 1
ATOM 2068 N N . ASP A 1 266 ? -9.545 -42.931 -13.454 1.00 72.75 266 ASP A N 1
ATOM 2069 C CA . ASP A 1 266 ? -8.176 -43.198 -12.983 1.00 72.75 266 ASP A CA 1
ATOM 2070 C C . ASP A 1 266 ? -7.644 -42.197 -11.929 1.00 72.75 266 ASP A C 1
ATOM 2072 O O . ASP A 1 266 ? -6.534 -42.363 -11.414 1.00 72.75 266 ASP A O 1
ATOM 2076 N N . THR A 1 267 ? -8.377 -41.121 -11.608 1.00 74.50 267 THR A N 1
ATOM 2077 C CA . THR A 1 267 ? -7.907 -40.089 -10.663 1.00 74.50 267 THR A CA 1
ATOM 2078 C C . THR A 1 267 ? -8.536 -40.255 -9.281 1.00 74.50 267 THR A C 1
ATOM 2080 O O . THR A 1 267 ? -9.743 -40.107 -9.120 1.00 74.50 267 THR A O 1
ATOM 2083 N N . GLY A 1 268 ? -7.709 -40.446 -8.247 1.00 81.12 268 GLY A N 1
ATOM 2084 C CA . GLY A 1 268 ? -8.161 -40.390 -6.852 1.00 81.12 268 GLY A CA 1
ATOM 2085 C C . GLY A 1 268 ? -8.745 -39.016 -6.503 1.00 81.12 268 GLY A C 1
ATOM 2086 O O . GLY A 1 268 ? -8.037 -38.008 -6.552 1.00 81.12 268 GLY A O 1
ATOM 2087 N N . HIS A 1 269 ? -10.032 -38.977 -6.151 1.00 85.62 269 HIS A N 1
ATOM 2088 C CA . HIS A 1 269 ? -10.765 -37.736 -5.886 1.00 85.62 269 HIS A CA 1
ATOM 2089 C C . HIS A 1 269 ? -10.388 -37.072 -4.551 1.00 85.62 269 HIS A C 1
ATOM 2091 O O . HIS A 1 269 ? -10.718 -35.905 -4.347 1.00 85.62 269 HIS A O 1
ATOM 2097 N N . ASP A 1 270 ? -9.652 -37.747 -3.666 1.00 86.25 270 ASP A N 1
ATOM 2098 C CA . ASP A 1 270 ? -9.173 -37.183 -2.394 1.00 86.25 270 ASP A CA 1
ATOM 2099 C C . ASP A 1 270 ? -8.181 -36.027 -2.596 1.00 86.25 270 ASP A C 1
ATOM 2101 O O . ASP A 1 270 ? -8.150 -35.075 -1.816 1.00 86.25 270 ASP A O 1
ATOM 2105 N N . LEU A 1 271 ? -7.390 -36.079 -3.673 1.00 87.81 271 LEU A N 1
ATOM 2106 C CA . LEU A 1 271 ? -6.346 -35.100 -3.977 1.00 87.81 271 LEU A CA 1
ATOM 2107 C C . LEU A 1 271 ? -6.840 -33.999 -4.930 1.00 87.81 271 LEU A C 1
ATOM 2109 O O . LEU A 1 271 ? -7.672 -34.273 -5.792 1.00 87.81 271 LEU A O 1
ATOM 2113 N N . PRO A 1 272 ? -6.265 -32.778 -4.871 1.00 91.31 272 PRO A N 1
ATOM 2114 C CA . PRO A 1 272 ? -6.481 -31.739 -5.877 1.00 91.31 272 PRO A CA 1
ATOM 2115 C C . PRO A 1 272 ? -6.281 -32.257 -7.306 1.00 91.31 272 PRO A C 1
ATOM 2117 O O . PRO A 1 272 ? -5.297 -32.950 -7.586 1.00 91.31 272 PRO A O 1
ATOM 2120 N N . CYS A 1 273 ? -7.164 -31.865 -8.232 1.00 93.50 273 CYS A N 1
ATOM 2121 C CA . CYS A 1 273 ? -7.063 -32.295 -9.627 1.00 93.50 273 CYS A CA 1
ATOM 2122 C C . CYS A 1 273 ? -5.684 -31.948 -10.219 1.00 93.50 273 CYS A C 1
ATOM 2124 O O . CYS A 1 273 ? -5.068 -30.933 -9.871 1.00 93.50 273 CYS A O 1
ATOM 2126 N N . GLN A 1 274 ? -5.202 -32.774 -11.152 1.00 93.19 274 GLN A N 1
ATOM 2127 C CA . GLN A 1 274 ? -3.818 -32.737 -11.634 1.00 93.19 274 GLN A CA 1
ATOM 2128 C C . GLN A 1 274 ? -3.410 -31.363 -12.193 1.00 93.19 274 GLN A C 1
ATOM 2130 O O . GLN A 1 274 ? -2.241 -30.994 -12.111 1.00 93.19 274 GLN A O 1
ATOM 2135 N N . ARG A 1 275 ? -4.359 -30.591 -12.742 1.00 92.88 275 ARG A N 1
ATOM 2136 C CA . ARG A 1 275 ? -4.100 -29.223 -13.203 1.00 92.88 275 ARG A CA 1
ATOM 2137 C C . ARG A 1 275 ? -3.895 -28.253 -12.042 1.00 92.88 275 ARG A C 1
ATOM 2139 O O . ARG A 1 275 ? -2.858 -27.605 -12.014 1.00 92.88 275 ARG A O 1
ATOM 2146 N N . CYS A 1 276 ? -4.830 -28.175 -11.094 1.00 93.25 276 CYS A N 1
ATOM 2147 C CA . CYS A 1 276 ? -4.690 -27.305 -9.921 1.00 93.25 276 CYS A CA 1
ATOM 2148 C C . CYS A 1 276 ? -3.401 -27.632 -9.153 1.00 93.25 276 CYS A C 1
ATOM 2150 O O . CYS A 1 276 ? -2.617 -26.735 -8.871 1.00 93.25 276 CYS A O 1
ATOM 2152 N N . ARG A 1 277 ? -3.088 -28.925 -8.970 1.00 93.31 277 ARG A N 1
ATOM 2153 C CA . ARG A 1 277 ? -1.824 -29.375 -8.363 1.00 93.31 277 ARG A CA 1
ATOM 2154 C C . ARG A 1 277 ? -0.565 -28.922 -9.123 1.00 93.31 277 ARG A C 1
ATOM 2156 O O . ARG A 1 277 ? 0.457 -28.697 -8.489 1.00 93.31 277 ARG A O 1
ATOM 2163 N N . LYS A 1 278 ? -0.611 -28.821 -10.458 1.00 92.00 278 LYS A N 1
ATOM 2164 C CA . LYS A 1 278 ? 0.518 -28.349 -11.287 1.00 92.00 278 LYS A CA 1
ATOM 2165 C C . LYS A 1 278 ? 0.687 -26.829 -11.275 1.00 92.00 278 LYS A C 1
ATOM 2167 O O . LYS A 1 278 ? 1.808 -26.372 -11.444 1.00 92.00 278 LYS A O 1
ATOM 2172 N N . VAL A 1 279 ? -0.402 -26.073 -11.126 1.00 90.38 279 VAL A N 1
ATOM 2173 C CA . VAL A 1 279 ? -0.370 -24.598 -11.081 1.00 90.38 279 VAL A CA 1
ATOM 2174 C C . VAL A 1 279 ? -0.111 -24.081 -9.659 1.00 90.38 279 VAL A C 1
ATOM 2176 O O . VAL A 1 279 ? 0.467 -23.016 -9.500 1.00 90.38 279 VAL A O 1
ATOM 2179 N N . GLY A 1 280 ? -0.494 -24.845 -8.630 1.00 88.06 280 GLY A N 1
ATOM 2180 C CA . GLY A 1 280 ? -0.516 -24.388 -7.235 1.00 88.06 280 GLY A CA 1
ATOM 2181 C C . GLY A 1 280 ? -1.863 -23.787 -6.808 1.00 88.06 280 GLY A C 1
ATOM 2182 O O . GLY A 1 280 ? -1.982 -23.299 -5.690 1.00 88.06 280 GLY A O 1
ATOM 2183 N N . ASP A 1 281 ? -2.881 -23.850 -7.673 1.00 86.69 281 ASP A N 1
ATOM 2184 C CA . ASP A 1 281 ? -4.214 -23.290 -7.428 1.00 86.69 281 ASP A CA 1
ATOM 2185 C C . ASP A 1 281 ? -5.032 -24.108 -6.418 1.00 86.69 281 ASP A C 1
ATOM 2187 O O . ASP A 1 281 ? -5.000 -25.346 -6.404 1.00 86.69 281 ASP A O 1
ATOM 2191 N N . TYR A 1 282 ? -5.887 -23.418 -5.659 1.00 89.00 282 TYR A N 1
ATOM 2192 C CA . TYR A 1 282 ? -6.861 -24.054 -4.776 1.00 89.00 282 TYR A CA 1
ATOM 2193 C C . TYR A 1 282 ? -7.934 -24.822 -5.572 1.00 89.00 282 TYR A C 1
ATOM 2195 O O . TYR A 1 282 ? -8.508 -24.319 -6.541 1.00 89.00 282 TYR A O 1
ATOM 2203 N N . CYS A 1 283 ? -8.196 -26.080 -5.198 1.00 92.44 283 CYS A N 1
ATOM 2204 C CA . CYS A 1 283 ? -8.991 -27.004 -6.010 1.00 92.44 283 CYS A CA 1
ATOM 2205 C C . CYS A 1 283 ? -10.342 -27.343 -5.374 1.00 92.44 283 CYS A C 1
ATOM 2207 O O . CYS A 1 283 ? -10.482 -28.367 -4.708 1.00 92.44 283 CYS A O 1
ATOM 2209 N N . VAL A 1 284 ? -11.352 -26.512 -5.640 1.00 91.75 284 VAL A N 1
ATOM 2210 C CA . VAL A 1 284 ? -12.702 -26.685 -5.081 1.00 91.75 284 VAL A CA 1
ATOM 2211 C C . VAL A 1 284 ? -13.642 -27.354 -6.087 1.00 91.75 284 VAL A C 1
ATOM 2213 O O . VAL A 1 284 ? -13.741 -26.940 -7.248 1.00 91.75 284 VAL A O 1
ATOM 2216 N N . ALA A 1 285 ? -14.319 -28.416 -5.650 1.00 92.50 285 ALA A N 1
ATOM 2217 C CA . ALA A 1 285 ? -15.261 -29.201 -6.441 1.00 92.50 285 ALA A CA 1
ATOM 2218 C C . ALA A 1 285 ? -16.340 -29.815 -5.540 1.00 92.50 285 ALA A C 1
ATOM 2220 O O . ALA A 1 285 ? -16.025 -30.351 -4.479 1.00 92.50 285 ALA A O 1
ATOM 2221 N N . GLY A 1 286 ? -17.595 -29.770 -5.986 1.00 91.19 286 GLY A N 1
ATOM 2222 C CA . GLY A 1 286 ? -18.717 -30.415 -5.304 1.00 91.19 286 GLY A CA 1
ATOM 2223 C C . GLY A 1 286 ? -18.879 -31.897 -5.649 1.00 91.19 286 GLY A C 1
ATOM 2224 O O . GLY A 1 286 ? -18.136 -32.423 -6.487 1.00 91.19 286 GLY A O 1
ATOM 2225 N N . PRO A 1 287 ? -19.881 -32.569 -5.060 1.00 91.62 287 PRO A N 1
ATOM 2226 C CA . PRO A 1 287 ? -20.170 -33.971 -5.343 1.00 91.62 287 PRO A CA 1
ATOM 2227 C C . PRO A 1 287 ? -20.575 -34.197 -6.804 1.00 91.62 287 PRO A C 1
ATOM 2229 O O . PRO A 1 287 ? -21.203 -33.343 -7.440 1.00 91.62 287 PRO A O 1
ATOM 2232 N N . ALA A 1 288 ? -20.233 -35.370 -7.329 1.00 89.75 288 ALA A N 1
ATOM 2233 C CA . ALA A 1 288 ? -20.780 -35.936 -8.556 1.00 89.75 288 ALA A CA 1
ATOM 2234 C C . ALA A 1 288 ? -21.923 -36.909 -8.219 1.00 89.75 288 ALA A C 1
ATOM 2236 O O . ALA A 1 288 ? -21.875 -37.601 -7.206 1.00 89.75 288 ALA A O 1
ATOM 2237 N N . ARG A 1 289 ? -22.955 -36.969 -9.073 1.00 84.88 289 ARG A N 1
ATOM 2238 C CA . ARG A 1 289 ? -24.104 -37.885 -8.900 1.00 84.88 289 ARG A CA 1
ATOM 2239 C C . ARG A 1 289 ? -23.756 -39.350 -9.174 1.00 84.88 289 ARG A C 1
ATOM 2241 O O . ARG A 1 289 ? -24.420 -40.239 -8.659 1.00 84.88 289 ARG A O 1
ATOM 2248 N N . GLU A 1 290 ? -22.741 -39.581 -9.995 1.00 82.31 290 GLU A N 1
ATOM 2249 C CA . GLU A 1 290 ? -22.308 -40.894 -10.459 1.00 82.31 290 GLU A CA 1
ATOM 2250 C C . GLU A 1 290 ? -20.779 -40.944 -10.440 1.00 82.31 290 GLU A C 1
ATOM 2252 O O . GLU A 1 290 ? -20.114 -39.927 -10.673 1.00 82.31 290 GLU A O 1
ATOM 2257 N N . LYS A 1 291 ? -20.220 -42.132 -10.196 1.00 81.56 291 LYS A N 1
ATOM 2258 C CA . LYS A 1 291 ? -18.792 -42.388 -10.389 1.00 81.56 291 LYS A CA 1
ATOM 2259 C C . LYS A 1 291 ? -18.438 -42.155 -11.869 1.00 81.56 291 LYS A C 1
ATOM 2261 O O . LYS A 1 291 ? -19.156 -42.681 -12.725 1.00 81.56 291 LYS A O 1
ATOM 2266 N N . PRO A 1 292 ? -17.354 -41.424 -12.203 1.00 76.12 292 PRO A N 1
ATOM 2267 C CA . PRO A 1 292 ? -16.908 -41.293 -13.586 1.00 76.12 292 PRO A CA 1
ATOM 2268 C C . PRO A 1 292 ? -16.737 -42.677 -14.222 1.00 76.12 292 PRO A C 1
ATOM 2270 O O . PRO A 1 292 ? -16.106 -43.556 -13.639 1.00 76.12 292 PRO A O 1
ATOM 2273 N N . SER A 1 293 ? -17.326 -42.882 -15.399 1.00 65.00 293 SER A N 1
ATOM 2274 C CA . SER A 1 293 ? -17.141 -44.103 -16.184 1.00 65.00 293 SER A CA 1
ATOM 2275 C C . SER A 1 293 ? -16.098 -43.868 -17.280 1.00 65.00 293 SER A C 1
ATOM 2277 O O . SER A 1 293 ? -16.055 -42.769 -17.849 1.00 65.00 293 SER A O 1
ATOM 2279 N N . PRO A 1 294 ? -15.271 -44.875 -17.618 1.00 59.00 294 PRO A N 1
ATOM 2280 C CA . PRO A 1 294 ? -14.278 -44.738 -18.671 1.00 59.00 294 PRO A CA 1
ATOM 2281 C C . PRO A 1 294 ? -14.982 -44.494 -20.007 1.00 59.00 294 PRO A C 1
ATOM 2283 O O . PRO A 1 294 ? -15.658 -45.369 -20.558 1.00 59.00 294 PRO A O 1
ATOM 2286 N N . LYS A 1 295 ? -14.825 -43.284 -20.554 1.00 57.47 295 LYS A N 1
ATOM 2287 C CA . LYS A 1 295 ? -15.337 -42.948 -21.885 1.00 57.47 295 LYS A CA 1
ATOM 2288 C C . LYS A 1 295 ? -14.544 -43.729 -22.926 1.00 57.47 295 LYS A C 1
ATOM 2290 O O . LYS A 1 295 ? -13.414 -43.366 -23.248 1.00 57.47 295 LYS A O 1
ATOM 2295 N N . ALA A 1 296 ? -15.156 -44.785 -23.461 1.00 39.91 296 ALA A N 1
ATOM 2296 C CA . ALA A 1 296 ? -14.604 -45.558 -24.564 1.00 39.91 296 ALA A CA 1
ATOM 2297 C C . ALA A 1 296 ? -14.166 -44.622 -25.702 1.00 39.91 296 ALA A C 1
ATOM 2299 O O . ALA A 1 296 ? -14.937 -43.775 -26.163 1.00 39.91 296 ALA A O 1
ATOM 2300 N N . ALA A 1 297 ? -12.913 -44.761 -26.136 1.00 40.41 297 ALA A N 1
ATOM 2301 C CA . ALA A 1 297 ? -12.329 -43.903 -27.154 1.00 40.41 297 ALA A CA 1
ATOM 2302 C C . ALA A 1 297 ? -13.045 -44.099 -28.501 1.00 40.41 297 ALA A C 1
ATOM 2304 O O . ALA A 1 297 ? -12.807 -45.079 -29.206 1.00 40.41 297 ALA A O 1
ATOM 2305 N N . VAL A 1 298 ? -13.904 -43.146 -28.875 1.00 40.31 298 VAL A N 1
ATOM 2306 C CA . VAL A 1 298 ? -14.502 -43.091 -30.214 1.00 40.31 298 VAL A CA 1
ATOM 2307 C C . VAL A 1 298 ? -13.426 -42.649 -31.203 1.00 40.31 298 VAL A C 1
ATOM 2309 O O . VAL A 1 298 ? -13.186 -41.462 -31.431 1.00 40.31 298 VAL A O 1
ATOM 2312 N N . THR A 1 299 ? -12.746 -43.636 -31.776 1.00 35.16 299 THR A N 1
ATOM 2313 C CA . THR A 1 299 ? -11.779 -43.468 -32.858 1.00 35.16 299 THR A CA 1
ATOM 2314 C C . THR A 1 299 ? -12.495 -43.117 -34.163 1.00 35.16 299 THR A C 1
ATOM 2316 O O . THR A 1 299 ? -12.866 -44.008 -34.927 1.00 35.16 299 THR A O 1
ATOM 2319 N N . ASN A 1 300 ? -12.642 -41.826 -34.469 1.00 33.94 300 ASN A N 1
ATOM 2320 C CA . ASN A 1 300 ? -12.973 -41.407 -35.832 1.00 33.94 300 ASN A CA 1
ATOM 2321 C C . ASN A 1 300 ? -11.715 -41.508 -36.703 1.00 33.94 300 ASN A C 1
ATOM 2323 O O . ASN A 1 300 ? -10.799 -40.696 -36.595 1.00 33.94 300 ASN A O 1
ATOM 2327 N N . SER A 1 301 ? -11.674 -42.526 -37.561 1.00 34.81 301 SER A N 1
ATOM 2328 C CA . SER A 1 301 ? -10.680 -42.689 -38.621 1.00 34.81 301 SER A CA 1
ATOM 2329 C C . SER A 1 301 ? -11.398 -42.917 -39.942 1.00 34.81 301 SER A C 1
ATOM 2331 O O . SER A 1 301 ? -11.988 -43.972 -40.132 1.00 34.81 301 SER A O 1
ATOM 2333 N N . GLU A 1 302 ? -11.291 -41.968 -40.869 1.00 34.22 302 GLU A N 1
ATOM 2334 C CA . GLU A 1 302 ? -11.492 -42.227 -42.295 1.00 34.22 302 GLU A CA 1
ATOM 2335 C C . GLU A 1 302 ? -10.595 -41.298 -43.123 1.00 34.22 302 GLU A C 1
ATOM 2337 O O . GLU A 1 302 ? -10.276 -40.182 -42.708 1.00 34.22 302 GLU A O 1
ATOM 2342 N N . ALA A 1 303 ? -10.086 -41.808 -44.245 1.00 33.50 303 ALA A N 1
ATOM 2343 C CA . ALA A 1 303 ? -8.869 -41.309 -44.883 1.00 33.50 303 ALA A CA 1
ATOM 2344 C C . ALA A 1 303 ? -9.052 -40.864 -46.344 1.00 33.50 303 ALA A C 1
ATOM 2346 O O . ALA A 1 303 ? -9.976 -41.304 -47.024 1.00 33.50 303 ALA A O 1
ATOM 2347 N N . SER A 1 304 ? -8.008 -40.170 -46.838 1.00 35.91 304 SER A N 1
ATOM 2348 C CA . SER A 1 304 ? -7.596 -39.926 -48.248 1.00 35.91 304 SER A CA 1
ATOM 2349 C C . SER A 1 304 ? -7.949 -38.526 -48.785 1.00 35.91 304 SER A C 1
ATOM 2351 O O . SER A 1 304 ? -8.989 -37.995 -48.438 1.00 35.91 304 SER A O 1
ATOM 2353 N N . SER A 1 305 ? -7.182 -37.842 -49.653 1.00 31.73 305 SER A N 1
ATOM 2354 C CA . SER A 1 305 ? -5.857 -38.041 -50.298 1.00 31.73 305 SER A CA 1
ATOM 2355 C C . SER A 1 305 ? -5.387 -36.667 -50.874 1.00 31.73 305 SER A C 1
ATOM 2357 O O . SER A 1 305 ? -6.191 -35.744 -50.888 1.00 31.73 305 SER A O 1
ATOM 2359 N N . SER A 1 306 ? -4.186 -36.393 -51.417 1.00 34.88 306 SER A N 1
ATOM 2360 C CA . SER A 1 306 ? -2.931 -37.141 -51.657 1.00 34.88 306 SER A CA 1
ATOM 2361 C C . SER A 1 306 ? -1.784 -36.157 -52.021 1.00 34.88 306 SER A C 1
ATOM 2363 O O . SER A 1 306 ? -2.083 -35.079 -52.514 1.00 34.88 306 SER A O 1
ATOM 2365 N N . LYS A 1 307 ? -0.505 -36.582 -51.910 1.00 35.00 307 LYS A N 1
ATOM 2366 C CA . LYS A 1 307 ? 0.714 -36.112 -52.650 1.00 35.00 307 LYS A CA 1
ATOM 2367 C C . LYS A 1 307 ? 0.983 -34.581 -52.735 1.00 35.00 307 LYS A C 1
ATOM 2369 O O . LYS A 1 307 ? 0.262 -33.841 -53.387 1.00 35.00 307 LYS A O 1
ATOM 2374 N N . THR A 1 308 ? 2.138 -34.055 -52.314 1.00 31.69 308 THR A N 1
ATOM 2375 C CA . THR A 1 308 ? 3.452 -34.217 -52.994 1.00 31.69 308 THR A CA 1
ATOM 2376 C C . THR A 1 308 ? 4.568 -33.581 -52.140 1.00 31.69 308 THR A C 1
ATOM 2378 O O . THR A 1 308 ? 4.318 -32.619 -51.420 1.00 31.69 308 THR A O 1
ATOM 2381 N N . ALA A 1 309 ? 5.800 -34.099 -52.210 1.00 35.06 309 ALA A N 1
ATOM 2382 C CA . ALA A 1 309 ? 6.911 -33.706 -51.335 1.00 35.06 309 ALA A CA 1
ATOM 2383 C C . ALA A 1 309 ? 7.721 -32.475 -51.800 1.00 35.06 309 ALA A C 1
ATOM 2385 O O . ALA A 1 309 ? 7.956 -32.283 -52.992 1.00 35.06 309 ALA A O 1
ATOM 2386 N N . ARG A 1 310 ? 8.267 -31.723 -50.831 1.00 31.11 310 ARG A N 1
ATOM 2387 C CA . ARG A 1 310 ? 9.449 -30.852 -50.976 1.00 31.11 310 ARG A CA 1
ATOM 2388 C C . ARG A 1 310 ? 10.188 -30.788 -49.624 1.00 31.11 310 ARG A C 1
ATOM 2390 O O . ARG A 1 310 ? 9.513 -30.597 -48.615 1.00 31.11 310 ARG A O 1
ATOM 2397 N N . PRO A 1 311 ? 11.523 -30.950 -49.560 1.00 41.12 311 PRO A N 1
ATOM 2398 C CA . PRO A 1 311 ? 12.250 -30.925 -48.291 1.00 41.12 311 PRO A CA 1
ATOM 2399 C C . PRO A 1 311 ? 12.522 -29.481 -47.823 1.00 41.12 311 PRO A C 1
ATOM 2401 O O . PRO A 1 311 ? 13.002 -28.676 -48.627 1.00 41.12 311 PRO A O 1
ATOM 2404 N N . PRO A 1 312 ? 12.266 -29.135 -46.549 1.00 40.00 312 PRO A N 1
ATOM 2405 C CA . PRO A 1 312 ? 12.795 -27.924 -45.933 1.00 40.00 312 PRO A CA 1
ATOM 2406 C C . PRO A 1 312 ? 14.186 -28.168 -45.320 1.00 40.00 312 PRO A C 1
ATOM 2408 O O . PRO A 1 312 ? 14.475 -29.236 -44.781 1.00 40.00 312 PRO A O 1
ATOM 2411 N N . SER A 1 313 ? 15.037 -27.145 -45.397 1.00 35.34 313 SER A N 1
ATOM 2412 C CA . SER A 1 313 ? 16.365 -27.081 -44.770 1.00 35.34 313 SER A CA 1
ATOM 2413 C C . SER A 1 313 ? 16.310 -27.266 -43.242 1.00 35.34 313 SER A C 1
ATOM 2415 O O . SER A 1 313 ? 15.267 -26.986 -42.641 1.00 35.34 313 SER A O 1
ATOM 2417 N N . PRO A 1 314 ? 17.418 -27.676 -42.586 1.00 40.09 314 PRO A N 1
ATOM 2418 C CA . PRO A 1 314 ? 17.460 -27.837 -41.134 1.00 40.09 314 PRO A CA 1
ATOM 2419 C C . PRO A 1 314 ? 17.192 -26.499 -40.441 1.00 40.09 314 PRO A C 1
ATOM 2421 O O . PRO A 1 314 ? 18.053 -25.624 -40.365 1.00 40.09 314 PRO A O 1
ATOM 2424 N N . THR A 1 315 ? 15.973 -26.352 -39.930 1.00 36.84 315 THR A N 1
ATOM 2425 C CA . THR A 1 315 ? 15.613 -25.246 -39.049 1.00 36.84 315 THR A CA 1
ATOM 2426 C C . THR A 1 315 ? 16.068 -25.654 -37.657 1.00 36.84 315 THR A C 1
ATOM 2428 O O . THR A 1 315 ? 15.545 -26.620 -37.100 1.00 36.84 315 THR A O 1
ATOM 2431 N N . VAL A 1 316 ? 17.077 -24.963 -37.123 1.00 43.25 316 VAL A N 1
ATOM 2432 C CA . VAL A 1 316 ? 17.502 -25.127 -35.726 1.00 43.25 316 VAL A CA 1
ATOM 2433 C C . VAL A 1 316 ? 16.258 -24.973 -34.845 1.00 43.25 316 VAL A C 1
ATOM 2435 O O . VAL A 1 316 ? 15.508 -24.017 -35.063 1.00 43.25 316 VAL A O 1
ATOM 2438 N N . PRO A 1 317 ? 15.988 -25.884 -33.890 1.00 39.34 317 PRO A N 1
ATOM 2439 C CA . PRO A 1 317 ? 14.861 -25.712 -32.991 1.00 39.34 317 PRO A CA 1
ATOM 2440 C C . PRO A 1 317 ? 15.072 -24.414 -32.217 1.00 39.34 317 PRO A C 1
ATOM 2442 O O . PRO A 1 317 ? 15.979 -24.319 -31.392 1.00 39.34 317 PRO A O 1
ATOM 2445 N N . VAL A 1 318 ? 14.235 -23.415 -32.506 1.00 43.19 318 VAL A N 1
ATOM 2446 C CA . VAL A 1 318 ? 14.132 -22.210 -31.688 1.00 43.19 318 VAL A CA 1
ATOM 2447 C C . VAL A 1 318 ? 13.726 -22.688 -30.303 1.00 43.19 318 VAL A C 1
ATOM 2449 O O . VAL A 1 318 ? 12.586 -23.102 -30.082 1.00 43.19 318 VAL A O 1
ATOM 2452 N N . SER A 1 319 ? 14.694 -22.692 -29.390 1.00 43.22 319 SER A N 1
ATOM 2453 C CA . SER A 1 319 ? 14.446 -22.857 -27.969 1.00 43.22 319 SER A CA 1
ATOM 2454 C C . SER A 1 319 ? 13.391 -21.835 -27.591 1.00 43.22 319 SER A C 1
ATOM 2456 O O . SER A 1 319 ? 13.625 -20.635 -27.757 1.00 43.22 319 SER A O 1
ATOM 2458 N N . LYS A 1 320 ? 12.232 -22.303 -27.118 1.00 44.25 320 LYS A N 1
ATOM 2459 C CA . LYS A 1 320 ? 11.249 -21.416 -26.501 1.00 44.25 320 LYS A CA 1
ATOM 2460 C C . LYS A 1 320 ? 11.998 -20.617 -25.442 1.00 44.25 320 LYS A C 1
ATOM 2462 O O . LYS A 1 320 ? 12.632 -21.220 -24.574 1.00 44.25 320 LYS A O 1
ATOM 2467 N N . SER A 1 321 ? 11.987 -19.295 -25.574 1.00 55.44 321 SER A N 1
ATOM 2468 C CA . SER A 1 321 ? 12.456 -18.412 -24.513 1.00 55.44 321 SER A CA 1
ATOM 2469 C C . SER A 1 321 ? 11.745 -18.803 -23.215 1.00 55.44 321 SER A C 1
ATOM 2471 O O . SER A 1 321 ? 10.587 -19.227 -23.286 1.00 55.44 321 SER A O 1
ATOM 2473 N N . PRO A 1 322 ? 12.404 -18.710 -22.047 1.00 63.78 322 PRO A N 1
ATOM 2474 C CA . PRO A 1 322 ? 11.681 -18.831 -20.789 1.00 63.78 322 PRO A CA 1
ATOM 2475 C C . PRO A 1 322 ? 10.514 -17.837 -20.812 1.00 63.78 322 PRO A C 1
ATOM 2477 O O . PRO A 1 322 ? 10.703 -16.693 -21.226 1.00 63.78 322 PRO A O 1
ATOM 2480 N N . ASP A 1 323 ? 9.319 -18.290 -20.429 1.00 81.81 323 ASP A N 1
ATOM 2481 C CA . ASP A 1 323 ? 8.126 -17.444 -20.368 1.00 81.81 323 ASP A CA 1
ATOM 2482 C C . ASP A 1 323 ? 8.334 -16.406 -19.249 1.00 81.81 323 ASP A C 1
ATOM 2484 O O . ASP A 1 323 ? 8.065 -16.671 -18.077 1.00 81.81 323 ASP A O 1
ATOM 2488 N N . THR A 1 324 ? 8.896 -15.245 -19.595 1.00 89.62 324 THR A N 1
ATOM 2489 C CA . THR A 1 324 ? 9.174 -14.156 -18.652 1.00 89.62 324 THR A CA 1
ATOM 2490 C C . THR A 1 324 ? 7.860 -13.513 -18.214 1.00 89.62 324 THR A C 1
ATOM 2492 O O . THR A 1 324 ? 7.102 -13.064 -19.081 1.00 89.62 324 THR A O 1
ATOM 2495 N N . PRO A 1 325 ? 7.549 -13.460 -16.907 1.00 94.31 325 PRO A N 1
ATOM 2496 C CA . PRO A 1 325 ? 6.308 -12.863 -16.435 1.00 94.31 325 PRO A CA 1
ATOM 2497 C C . PRO A 1 325 ? 6.239 -11.367 -16.764 1.00 94.31 325 PRO A C 1
ATOM 2499 O O . PRO A 1 325 ? 7.233 -10.645 -16.685 1.00 94.31 325 PRO A O 1
ATOM 2502 N N . VAL A 1 326 ? 5.033 -10.902 -17.091 1.00 95.62 326 VAL A N 1
ATOM 2503 C CA . VAL A 1 326 ? 4.708 -9.475 -17.190 1.00 95.62 326 VAL A CA 1
ATOM 2504 C C . VAL A 1 326 ? 4.001 -9.063 -15.906 1.00 95.62 326 VAL A C 1
ATOM 2506 O O . VAL A 1 326 ? 3.011 -9.688 -15.520 1.00 95.62 326 VAL A O 1
ATOM 2509 N N . ILE A 1 327 ? 4.490 -8.012 -15.252 1.00 94.56 327 ILE A N 1
ATOM 2510 C CA . ILE A 1 327 ? 3.842 -7.403 -14.085 1.00 94.56 327 ILE A CA 1
ATOM 2511 C C . ILE A 1 327 ? 3.350 -5.997 -14.420 1.00 94.56 327 ILE A C 1
ATOM 2513 O O . ILE A 1 327 ? 3.955 -5.291 -15.224 1.00 94.56 327 ILE A O 1
ATOM 2517 N N . ARG A 1 328 ? 2.276 -5.562 -13.758 1.00 95.25 328 ARG A N 1
ATOM 2518 C CA . ARG A 1 328 ? 1.856 -4.158 -13.747 1.00 95.25 328 ARG A CA 1
ATOM 2519 C C . ARG A 1 328 ? 2.397 -3.500 -12.485 1.00 95.25 328 ARG A C 1
ATOM 2521 O O . ARG A 1 328 ? 2.087 -3.934 -11.378 1.00 95.25 328 ARG A O 1
ATOM 2528 N N . THR A 1 329 ? 3.213 -2.464 -12.635 1.00 95.62 329 THR A N 1
ATOM 2529 C CA . THR A 1 329 ? 3.865 -1.784 -11.508 1.00 95.62 329 THR A CA 1
ATOM 2530 C C . THR A 1 329 ? 3.988 -0.287 -11.765 1.00 95.62 329 THR A C 1
ATOM 2532 O O . THR A 1 329 ? 3.955 0.144 -12.910 1.00 95.62 329 THR A O 1
ATOM 2535 N N . ALA A 1 330 ? 4.095 0.505 -10.698 1.00 96.94 330 ALA A N 1
ATOM 2536 C CA . ALA A 1 330 ? 4.393 1.938 -10.760 1.00 96.94 330 ALA A CA 1
ATOM 2537 C C . ALA A 1 330 ? 5.724 2.285 -10.067 1.00 96.94 330 ALA A C 1
ATOM 2539 O O . ALA A 1 330 ? 5.988 3.449 -9.767 1.00 96.94 330 ALA A O 1
ATOM 2540 N N . LEU A 1 331 ? 6.531 1.270 -9.754 1.00 97.44 331 LEU A N 1
ATOM 2541 C CA . LEU A 1 331 ? 7.822 1.373 -9.083 1.00 97.44 331 LEU A CA 1
ATOM 2542 C C . LEU A 1 331 ? 8.896 0.804 -10.011 1.00 97.44 331 LEU A C 1
ATOM 2544 O O . LEU A 1 331 ? 8.622 -0.141 -10.747 1.00 97.44 331 LEU A O 1
ATOM 2548 N N . ALA A 1 332 ? 10.094 1.379 -9.977 1.00 97.62 332 ALA A N 1
ATOM 2549 C CA . ALA A 1 332 ? 11.227 0.923 -10.772 1.00 97.62 332 ALA A CA 1
ATOM 2550 C C . ALA A 1 332 ? 11.910 -0.253 -10.062 1.00 97.62 332 ALA A C 1
ATOM 2552 O O . ALA A 1 332 ? 12.324 -0.121 -8.908 1.00 97.62 332 ALA A O 1
ATOM 2553 N N . HIS A 1 333 ? 12.028 -1.399 -10.730 1.00 96.81 333 HIS A N 1
ATOM 2554 C CA . HIS A 1 333 ? 12.609 -2.612 -10.137 1.00 96.81 333 HIS A CA 1
ATOM 2555 C C . HIS A 1 333 ? 14.093 -2.791 -10.511 1.00 96.81 333 HIS A C 1
ATOM 2557 O O . HIS A 1 333 ? 14.506 -2.380 -11.595 1.00 96.81 333 HIS A O 1
ATOM 2563 N N . PRO A 1 334 ? 14.917 -3.430 -9.657 1.00 96.31 334 PRO A N 1
ATOM 2564 C CA . PRO A 1 334 ? 14.589 -3.959 -8.331 1.00 96.31 334 PRO A CA 1
ATOM 2565 C C . PRO A 1 334 ? 14.402 -2.853 -7.283 1.00 96.31 334 PRO A C 1
ATOM 2567 O O . PRO A 1 334 ? 15.085 -1.833 -7.310 1.00 96.31 334 PRO A O 1
ATOM 2570 N N . VAL A 1 335 ? 13.504 -3.075 -6.322 1.00 97.00 335 VAL A N 1
ATOM 2571 C CA . VAL A 1 335 ? 13.318 -2.156 -5.188 1.00 97.00 335 VAL A CA 1
ATOM 2572 C C . VAL A 1 335 ? 14.298 -2.509 -4.065 1.00 97.00 335 VAL A C 1
ATOM 2574 O O . VAL A 1 335 ? 14.312 -3.644 -3.586 1.00 97.00 335 VAL A O 1
ATOM 2577 N N . ASP A 1 336 ? 15.103 -1.540 -3.630 1.00 96.31 336 ASP A N 1
ATOM 2578 C CA . ASP A 1 336 ? 15.967 -1.671 -2.451 1.00 96.31 336 ASP A CA 1
ATOM 2579 C C . ASP A 1 336 ? 15.186 -1.261 -1.196 1.00 96.31 336 ASP A C 1
ATOM 2581 O O . ASP A 1 336 ? 14.822 -0.095 -1.041 1.00 96.31 336 ASP A O 1
ATOM 2585 N N . PHE A 1 337 ? 14.920 -2.225 -0.310 1.00 96.12 337 PHE A N 1
ATOM 2586 C CA . PHE A 1 337 ? 14.242 -2.016 0.979 1.00 96.12 337 PHE A CA 1
ATOM 2587 C C . PHE A 1 337 ? 15.206 -1.736 2.138 1.00 96.12 337 PHE A C 1
ATOM 2589 O O . PHE A 1 337 ? 14.774 -1.404 3.238 1.00 96.12 337 PHE A O 1
ATOM 2596 N N . THR A 1 338 ? 16.505 -1.907 1.901 1.00 95.06 338 THR A N 1
ATOM 2597 C CA . THR A 1 338 ? 17.589 -1.764 2.879 1.00 95.06 338 THR A CA 1
ATOM 2598 C C . THR A 1 338 ? 18.373 -0.468 2.688 1.00 95.06 338 THR A C 1
ATOM 2600 O O . THR A 1 338 ? 19.434 -0.291 3.286 1.00 95.06 338 THR A O 1
ATOM 2603 N N . TYR A 1 339 ? 17.848 0.452 1.874 1.00 96.75 339 TYR A N 1
ATOM 2604 C CA . TYR A 1 339 ? 18.560 1.652 1.470 1.00 96.75 339 TYR A CA 1
ATOM 2605 C C . TYR A 1 339 ? 18.894 2.546 2.672 1.00 96.75 339 TYR A C 1
ATOM 2607 O O . TYR A 1 339 ? 18.029 2.878 3.490 1.00 96.75 339 TYR A O 1
ATOM 2615 N N . VAL A 1 340 ? 20.148 2.986 2.753 1.00 96.44 340 VAL A N 1
ATOM 2616 C CA . VAL A 1 340 ? 20.611 3.971 3.737 1.00 96.44 340 VAL A CA 1
ATOM 2617 C C . VAL A 1 340 ? 20.914 5.265 2.981 1.00 96.44 340 VAL A C 1
ATOM 2619 O O . VAL A 1 340 ? 21.916 5.311 2.265 1.00 96.44 340 VAL A O 1
ATOM 2622 N N . PRO A 1 341 ? 20.060 6.303 3.090 1.00 95.38 341 PRO A N 1
ATOM 2623 C CA . PRO A 1 341 ? 20.314 7.587 2.448 1.00 95.38 341 PRO A CA 1
ATOM 2624 C C . PRO A 1 341 ? 21.648 8.202 2.912 1.00 95.38 341 PRO A C 1
ATOM 2626 O O . PRO A 1 341 ? 21.891 8.255 4.120 1.00 95.38 341 PRO A O 1
ATOM 2629 N N . PRO A 1 342 ? 22.496 8.677 1.984 1.00 94.94 342 PRO A N 1
ATOM 2630 C CA . PRO A 1 342 ? 23.706 9.437 2.286 1.00 94.94 342 PRO A CA 1
ATOM 2631 C C . PRO A 1 342 ? 23.483 10.645 3.210 1.00 94.94 342 PRO A C 1
ATOM 2633 O O . PRO A 1 342 ? 22.494 11.370 3.089 1.00 94.94 342 PRO A O 1
ATOM 2636 N N . GLU A 1 343 ? 24.451 10.915 4.094 1.00 93.75 343 GLU A N 1
ATOM 2637 C CA . GLU A 1 343 ? 24.419 12.069 5.014 1.00 93.75 343 GLU A CA 1
ATOM 2638 C C . GLU A 1 343 ? 24.489 13.429 4.296 1.00 93.75 343 GLU A C 1
ATOM 2640 O O . GLU A 1 343 ? 24.053 14.440 4.844 1.00 93.75 343 GLU A O 1
ATOM 2645 N N . ASP A 1 344 ? 25.010 13.468 3.065 1.00 94.50 344 ASP A N 1
ATOM 2646 C CA . ASP A 1 344 ? 25.055 14.676 2.231 1.00 94.50 344 ASP A CA 1
ATOM 2647 C C . ASP A 1 344 ? 23.698 15.028 1.587 1.00 94.50 344 ASP A C 1
ATOM 2649 O O . ASP A 1 344 ? 23.574 16.062 0.928 1.00 94.50 344 ASP A O 1
ATOM 2653 N N . GLY A 1 345 ? 22.676 14.188 1.787 1.00 91.75 345 GLY A N 1
ATOM 2654 C CA . GLY A 1 345 ? 21.340 14.353 1.218 1.00 91.75 345 GLY A CA 1
ATOM 2655 C C . GLY A 1 345 ? 21.239 13.999 -0.268 1.00 91.75 345 GLY A C 1
ATOM 2656 O O . GLY A 1 345 ? 20.174 14.190 -0.856 1.00 91.75 345 GLY A O 1
ATOM 2657 N N . SER A 1 346 ? 22.306 13.485 -0.890 1.00 93.38 346 SER A N 1
ATOM 2658 C CA . SER A 1 346 ? 22.245 12.968 -2.258 1.00 93.38 346 SER A CA 1
ATOM 2659 C C . SER A 1 346 ? 21.409 11.685 -2.321 1.00 93.38 346 SER A C 1
ATOM 2661 O O . SER A 1 346 ? 21.407 10.883 -1.390 1.00 93.38 346 SER A O 1
ATOM 2663 N N . ASN A 1 347 ? 20.687 11.485 -3.429 1.00 92.31 347 ASN A N 1
ATOM 2664 C CA . ASN A 1 347 ? 19.868 10.291 -3.687 1.00 92.31 347 ASN A CA 1
ATOM 2665 C C . ASN A 1 347 ? 18.964 9.871 -2.503 1.00 92.31 347 ASN A C 1
ATOM 2667 O O . ASN A 1 347 ? 19.056 8.739 -2.030 1.00 92.31 347 ASN A O 1
ATOM 2671 N N . PRO A 1 348 ? 18.076 10.746 -2.000 1.00 96.06 348 PRO A N 1
ATOM 2672 C CA . PRO A 1 348 ? 17.219 10.410 -0.868 1.00 96.06 348 PRO A CA 1
ATOM 2673 C C . PRO A 1 348 ? 16.314 9.195 -1.150 1.00 96.06 348 PRO A C 1
ATOM 2675 O O . PRO A 1 348 ? 16.028 8.827 -2.293 1.00 96.06 348 PRO A O 1
ATOM 2678 N N . CYS A 1 349 ? 15.808 8.583 -0.075 1.00 97.25 349 CYS A N 1
ATOM 2679 C CA . CYS A 1 349 ? 14.722 7.605 -0.157 1.00 97.25 349 CYS A CA 1
ATOM 2680 C C . CYS A 1 349 ? 13.523 8.220 -0.891 1.00 97.25 349 CYS A C 1
ATOM 2682 O O . CYS A 1 349 ? 13.016 9.256 -0.458 1.00 97.25 349 CYS A O 1
ATOM 2684 N N . HIS A 1 350 ? 13.020 7.565 -1.941 1.00 96.50 350 HIS A N 1
ATOM 2685 C CA . HIS A 1 350 ? 11.953 8.129 -2.775 1.00 96.50 350 HIS A CA 1
ATOM 2686 C C . HIS A 1 350 ? 10.651 8.376 -1.993 1.00 96.50 350 HIS A C 1
ATOM 2688 O O . HIS A 1 350 ? 9.932 9.327 -2.282 1.00 96.50 350 HIS A O 1
ATOM 2694 N N . TRP A 1 351 ? 10.374 7.570 -0.960 1.00 96.06 351 TRP A N 1
ATOM 2695 C CA . TRP A 1 351 ? 9.226 7.755 -0.062 1.00 96.06 351 TRP A CA 1
ATOM 2696 C C . TRP A 1 351 ? 9.395 8.908 0.938 1.00 96.06 351 TRP A C 1
ATOM 2698 O O . TRP A 1 351 ? 8.392 9.470 1.380 1.00 96.06 351 TRP A O 1
ATOM 2708 N N . CYS A 1 352 ? 10.633 9.257 1.304 1.00 94.50 352 CYS A N 1
ATOM 2709 C CA . CYS A 1 352 ? 10.925 10.393 2.184 1.00 94.50 352 CYS A CA 1
ATOM 2710 C C . CYS A 1 352 ? 10.981 11.710 1.403 1.00 94.50 352 CYS A C 1
ATOM 2712 O O . CYS A 1 352 ? 10.462 12.718 1.876 1.00 94.50 352 CYS A O 1
ATOM 2714 N N . ASP A 1 353 ? 11.594 11.682 0.218 1.00 94.12 353 ASP A N 1
ATOM 2715 C CA . ASP A 1 353 ? 11.713 12.817 -0.701 1.00 94.12 353 ASP A CA 1
ATOM 2716 C C . ASP A 1 353 ? 10.342 13.269 -1.222 1.00 94.12 353 ASP A C 1
ATOM 2718 O O . ASP A 1 353 ? 9.967 14.438 -1.124 1.00 94.12 353 ASP A O 1
ATOM 2722 N N . SER A 1 354 ? 9.538 12.308 -1.685 1.00 93.12 354 SER A N 1
ATOM 2723 C CA . SER A 1 354 ? 8.184 12.546 -2.163 1.00 93.12 354 SER A CA 1
ATOM 2724 C C . SER A 1 354 ? 7.208 11.579 -1.508 1.00 93.12 354 SER A C 1
ATOM 2726 O O . SER A 1 354 ? 7.108 10.404 -1.866 1.00 93.12 354 SER A O 1
ATOM 2728 N N . PHE A 1 355 ? 6.382 12.093 -0.593 1.00 91.19 355 PHE A N 1
ATOM 2729 C CA . PHE A 1 355 ? 5.304 11.300 0.009 1.00 91.19 355 PHE A CA 1
ATOM 2730 C C . PHE A 1 355 ? 4.314 10.762 -1.046 1.00 91.19 355 PHE A C 1
ATOM 2732 O O . PHE A 1 355 ? 3.639 9.758 -0.812 1.00 91.19 355 PHE A O 1
ATOM 2739 N N . ALA A 1 356 ? 4.228 11.424 -2.208 1.00 95.12 356 ALA A N 1
ATOM 2740 C CA . ALA A 1 356 ? 3.417 10.993 -3.336 1.00 95.12 356 ALA A CA 1
ATOM 2741 C C . ALA A 1 356 ? 4.003 9.761 -4.049 1.00 95.12 356 ALA A C 1
ATOM 2743 O O . ALA A 1 356 ? 3.242 9.028 -4.675 1.00 95.12 356 ALA A O 1
ATOM 2744 N N . TYR A 1 357 ? 5.300 9.461 -3.912 1.00 96.12 357 TYR A N 1
ATOM 2745 C CA . TYR A 1 357 ? 5.927 8.301 -4.554 1.00 96.12 357 TYR A CA 1
ATOM 2746 C C . TYR A 1 357 ? 5.304 6.974 -4.102 1.00 96.12 357 TYR A C 1
ATOM 2748 O O . TYR A 1 357 ? 4.970 6.135 -4.931 1.00 96.12 357 TYR A O 1
ATOM 2756 N N . GLY A 1 358 ? 5.021 6.809 -2.806 1.00 95.19 358 GLY A N 1
ATOM 2757 C CA . GLY A 1 358 ? 4.275 5.638 -2.324 1.00 95.19 358 GLY A CA 1
ATOM 2758 C C . GLY A 1 358 ? 2.811 5.603 -2.778 1.00 95.19 358 GLY A C 1
ATOM 2759 O O . GLY A 1 358 ? 2.217 4.533 -2.890 1.00 95.19 358 GLY A O 1
ATOM 2760 N N . LEU A 1 359 ? 2.220 6.766 -3.069 1.00 95.56 359 LEU A N 1
ATOM 2761 C CA . LEU A 1 359 ? 0.831 6.863 -3.511 1.00 95.56 359 LEU A CA 1
ATOM 2762 C C . LEU A 1 359 ? 0.683 6.508 -4.992 1.00 95.56 359 LEU A C 1
ATOM 2764 O O . LEU A 1 359 ? -0.107 5.632 -5.332 1.00 95.56 359 LEU A O 1
ATOM 2768 N N . VAL A 1 360 ? 1.434 7.179 -5.865 1.00 95.38 360 VAL A N 1
ATOM 2769 C CA . VAL A 1 360 ? 1.278 7.092 -7.324 1.00 95.38 360 VAL A CA 1
ATOM 2770 C C . VAL A 1 360 ? 2.475 6.472 -8.040 1.00 95.38 360 VAL A C 1
ATOM 2772 O O . VAL A 1 360 ? 2.292 5.974 -9.152 1.00 95.38 360 VAL A O 1
ATOM 2775 N N . GLY A 1 361 ? 3.659 6.455 -7.426 1.00 95.56 361 GLY A N 1
ATOM 2776 C CA . GLY A 1 361 ? 4.897 6.025 -8.072 1.00 95.56 361 GLY A CA 1
ATOM 2777 C C . GLY A 1 361 ? 5.211 6.842 -9.327 1.00 95.56 361 GLY A C 1
ATOM 2778 O O . GLY A 1 361 ? 4.760 7.979 -9.471 1.00 95.56 361 GLY A O 1
ATOM 2779 N N . LEU A 1 362 ? 5.935 6.228 -10.259 1.00 95.31 362 LEU A N 1
ATOM 2780 C CA . LEU A 1 362 ? 6.291 6.803 -11.560 1.00 95.31 362 LEU A CA 1
ATOM 2781 C C . LEU A 1 362 ? 5.130 6.746 -12.576 1.00 95.31 362 LEU A C 1
ATOM 2783 O O . LEU A 1 362 ? 5.092 7.520 -13.531 1.00 95.31 362 LEU A O 1
ATOM 2787 N N . GLY A 1 363 ? 4.144 5.871 -12.351 1.00 93.62 363 GLY A N 1
ATOM 2788 C CA . GLY A 1 363 ? 3.027 5.610 -13.265 1.00 93.62 363 GLY A CA 1
ATOM 2789 C C . GLY A 1 363 ? 2.851 4.112 -13.517 1.00 93.62 363 GLY A C 1
ATOM 2790 O O . GLY A 1 363 ? 3.853 3.452 -13.747 1.00 93.62 363 GLY A O 1
ATOM 2791 N N . PRO A 1 364 ? 1.630 3.546 -13.477 1.00 93.69 364 PRO A N 1
ATOM 2792 C CA . PRO A 1 364 ? 1.433 2.131 -13.764 1.00 93.69 364 PRO A CA 1
ATOM 2793 C C . PRO A 1 364 ? 1.833 1.826 -15.212 1.00 93.69 364 PRO A C 1
ATOM 2795 O O . PRO A 1 364 ? 1.290 2.413 -16.146 1.00 93.69 364 PRO A O 1
ATOM 2798 N N . THR A 1 365 ? 2.760 0.892 -15.381 1.00 95.44 365 THR A N 1
ATOM 2799 C CA . THR A 1 365 ? 3.229 0.373 -16.668 1.00 95.44 365 THR A CA 1
ATOM 2800 C C . THR A 1 365 ? 3.302 -1.153 -16.616 1.00 95.44 365 THR A C 1
ATOM 2802 O O . THR A 1 365 ? 3.403 -1.744 -15.536 1.00 95.44 365 THR A O 1
ATOM 2805 N N . GLU A 1 366 ? 3.211 -1.795 -17.778 1.00 96.44 366 GLU A N 1
ATOM 2806 C CA . GLU A 1 366 ? 3.441 -3.232 -17.932 1.00 96.44 366 GLU A CA 1
ATOM 2807 C C . GLU A 1 366 ? 4.932 -3.470 -18.195 1.00 96.44 366 GLU A C 1
ATOM 2809 O O . GLU A 1 366 ? 5.530 -2.825 -19.058 1.00 96.44 366 GLU A O 1
ATOM 2814 N N . VAL A 1 367 ? 5.538 -4.368 -17.420 1.00 96.62 367 VAL A N 1
ATOM 2815 C CA . VAL A 1 367 ? 6.981 -4.628 -17.421 1.00 96.62 367 VAL A CA 1
ATOM 2816 C C . VAL A 1 367 ? 7.221 -6.123 -17.538 1.00 96.62 367 VAL A C 1
ATOM 2818 O O . VAL A 1 367 ? 6.746 -6.892 -16.703 1.00 96.62 367 VAL A O 1
ATOM 2821 N N . GLU A 1 368 ? 7.983 -6.535 -18.548 1.00 97.06 368 GLU A N 1
ATOM 2822 C CA . GLU A 1 368 ? 8.561 -7.879 -18.594 1.00 97.06 368 GLU A CA 1
ATOM 2823 C C . GLU A 1 368 ? 9.669 -7.954 -17.547 1.00 97.06 368 GLU A C 1
ATOM 2825 O O . GLU A 1 368 ? 10.601 -7.145 -17.576 1.00 97.06 368 GLU A O 1
ATOM 2830 N N . VAL A 1 369 ? 9.582 -8.911 -16.624 1.00 96.56 369 VAL A N 1
ATOM 2831 C CA . VAL A 1 369 ? 10.535 -9.046 -15.519 1.00 96.56 369 VAL A CA 1
ATOM 2832 C C . VAL A 1 369 ? 11.114 -10.450 -15.415 1.00 96.56 369 VAL A C 1
ATOM 2834 O O . VAL A 1 369 ? 10.479 -11.448 -15.755 1.00 96.56 369 VAL A O 1
ATOM 2837 N N . LEU A 1 370 ? 12.328 -10.526 -14.878 1.00 95.12 370 LEU A N 1
ATOM 2838 C CA . LEU A 1 370 ? 12.866 -11.746 -14.295 1.00 95.12 370 LEU A CA 1
ATOM 2839 C C . LEU A 1 370 ? 12.471 -11.780 -12.813 1.00 95.12 370 LEU A C 1
ATOM 2841 O O . LEU A 1 370 ? 12.889 -10.912 -12.047 1.00 95.12 370 LEU A O 1
ATOM 2845 N N . ASP A 1 371 ? 11.667 -12.766 -12.418 1.00 91.69 371 ASP A N 1
ATOM 2846 C CA . ASP A 1 371 ? 11.383 -13.062 -11.010 1.00 91.69 371 ASP A CA 1
ATOM 2847 C C . ASP A 1 371 ? 12.509 -13.932 -10.439 1.00 91.69 371 ASP A C 1
ATOM 2849 O O . ASP A 1 371 ? 12.821 -14.997 -10.978 1.00 91.69 371 ASP A O 1
ATOM 2853 N N . SER A 1 372 ? 13.125 -13.476 -9.348 1.00 86.31 372 SER A N 1
ATOM 2854 C CA . SER A 1 372 ? 14.192 -14.208 -8.654 1.00 86.31 372 SER A CA 1
ATOM 2855 C C . SER A 1 372 ? 13.658 -15.298 -7.706 1.00 86.31 372 SER A C 1
ATOM 2857 O O . SER A 1 372 ? 14.439 -16.015 -7.084 1.00 86.31 372 SER A O 1
ATOM 2859 N N . GLY A 1 373 ? 12.333 -15.431 -7.567 1.00 83.75 373 GLY A N 1
ATOM 2860 C CA . GLY A 1 373 ? 11.645 -16.380 -6.684 1.00 83.75 373 GLY A CA 1
ATOM 2861 C C . GLY A 1 373 ? 11.499 -15.889 -5.237 1.00 83.75 373 GLY A C 1
ATOM 2862 O O . GLY A 1 373 ? 10.545 -16.259 -4.547 1.00 83.75 373 GLY A O 1
ATOM 2863 N N . ASP A 1 374 ? 12.374 -14.984 -4.791 1.00 80.25 374 ASP A N 1
ATOM 2864 C CA . ASP A 1 374 ? 12.245 -14.227 -3.537 1.00 80.25 374 ASP A CA 1
ATOM 2865 C C . ASP A 1 374 ? 11.243 -13.053 -3.648 1.00 80.25 374 ASP A C 1
ATOM 2867 O O . ASP A 1 374 ? 10.995 -12.351 -2.669 1.00 80.25 374 ASP A O 1
ATOM 2871 N N . GLY A 1 375 ? 10.617 -12.862 -4.815 1.00 81.06 375 GLY A N 1
ATOM 2872 C CA . GLY A 1 375 ? 9.708 -11.754 -5.107 1.00 81.06 375 GLY A CA 1
ATOM 2873 C C . GLY A 1 375 ? 10.417 -10.459 -5.513 1.00 81.06 375 GLY A C 1
ATOM 2874 O O . GLY A 1 375 ? 9.745 -9.448 -5.728 1.00 81.06 375 GLY A O 1
ATOM 2875 N N . ARG A 1 376 ? 11.754 -10.454 -5.626 1.00 87.88 376 ARG A N 1
ATOM 2876 C CA . ARG A 1 376 ? 12.483 -9.373 -6.292 1.00 87.88 376 ARG A CA 1
ATOM 2877 C C . ARG A 1 376 ? 12.422 -9.572 -7.800 1.00 87.88 376 ARG A C 1
ATOM 2879 O O . ARG A 1 376 ? 12.871 -10.587 -8.340 1.00 87.88 376 ARG A O 1
ATOM 2886 N N . PHE A 1 377 ? 11.915 -8.547 -8.467 1.00 94.44 377 PHE A N 1
ATOM 2887 C CA . PHE A 1 377 ? 11.868 -8.464 -9.915 1.00 94.44 377 PHE A CA 1
ATOM 2888 C C . PHE A 1 377 ? 13.075 -7.690 -10.450 1.00 94.44 377 PHE A C 1
ATOM 2890 O O . PHE A 1 377 ? 13.573 -6.769 -9.802 1.00 94.44 377 PHE A O 1
ATOM 2897 N N . ILE A 1 378 ? 13.529 -8.049 -11.646 1.00 95.44 378 ILE A N 1
ATOM 2898 C CA . ILE A 1 378 ? 14.506 -7.287 -12.430 1.00 95.44 378 ILE A CA 1
ATOM 2899 C C . ILE A 1 378 ? 13.843 -6.957 -13.765 1.00 95.44 378 ILE A C 1
ATOM 2901 O O . ILE A 1 378 ? 13.352 -7.861 -14.439 1.00 95.44 378 ILE A O 1
ATOM 2905 N N . GLU A 1 379 ? 13.803 -5.679 -14.139 1.00 96.81 379 GLU A N 1
ATOM 2906 C CA . GLU A 1 379 ? 13.181 -5.234 -15.392 1.00 96.81 379 GLU A CA 1
ATOM 2907 C C . GLU A 1 379 ? 13.981 -5.726 -16.608 1.00 96.81 379 GLU A C 1
ATOM 2909 O O . GLU A 1 379 ? 15.197 -5.548 -16.676 1.00 96.81 379 GLU A O 1
ATOM 2914 N N . LEU A 1 380 ? 13.290 -6.337 -17.573 1.00 96.19 380 LEU A N 1
ATOM 2915 C CA . LEU A 1 380 ? 13.858 -6.798 -18.843 1.00 96.19 380 LEU A CA 1
ATOM 2916 C C . LEU A 1 380 ? 13.451 -5.869 -19.993 1.00 96.19 380 LEU A C 1
ATOM 2918 O O . LEU A 1 380 ? 14.317 -5.387 -20.718 1.00 96.19 380 LEU A O 1
ATOM 2922 N N . ASN A 1 381 ? 12.151 -5.581 -20.132 1.00 95.00 381 ASN A N 1
ATOM 2923 C CA . ASN A 1 381 ? 11.594 -4.667 -21.138 1.00 95.00 381 ASN A CA 1
ATOM 2924 C C . ASN A 1 381 ? 10.386 -3.894 -20.578 1.00 95.00 381 ASN A C 1
ATOM 2926 O O . ASN A 1 381 ? 9.695 -4.369 -19.680 1.00 95.00 381 ASN A O 1
ATOM 2930 N N . GLY A 1 382 ? 10.109 -2.701 -21.122 1.00 92.69 382 GLY A N 1
ATOM 2931 C CA . GLY A 1 382 ? 8.936 -1.875 -20.764 1.00 92.69 382 GLY A CA 1
ATOM 2932 C C . GLY A 1 382 ? 9.014 -1.141 -19.415 1.00 92.69 382 GLY A C 1
ATOM 2933 O O . GLY A 1 382 ? 8.157 -0.311 -19.115 1.00 92.69 382 GLY A O 1
ATOM 2934 N N . GLY A 1 383 ? 10.053 -1.416 -18.625 1.00 94.69 383 GLY A N 1
ATOM 2935 C CA . GLY A 1 383 ? 10.246 -0.890 -17.276 1.00 94.69 383 GLY A CA 1
ATOM 2936 C C . GLY A 1 383 ? 10.700 0.568 -17.186 1.00 94.69 383 GLY A C 1
ATOM 2937 O O . GLY A 1 383 ? 11.098 1.194 -18.173 1.00 94.69 383 GLY A O 1
ATOM 2938 N N . HIS A 1 384 ? 10.647 1.112 -15.972 1.00 97.19 384 HIS A N 1
ATOM 2939 C CA . HIS A 1 384 ? 11.024 2.495 -15.686 1.00 97.19 384 HIS A CA 1
ATOM 2940 C C . HIS A 1 384 ? 12.538 2.734 -15.750 1.00 97.19 384 HIS A C 1
ATOM 2942 O O . HIS A 1 384 ? 12.967 3.830 -16.115 1.00 97.19 384 HIS A O 1
ATOM 2948 N N . VAL A 1 385 ? 13.362 1.722 -15.468 1.00 96.19 385 VAL A N 1
ATOM 2949 C CA . VAL A 1 385 ? 14.826 1.827 -15.579 1.00 96.19 385 VAL A CA 1
ATOM 2950 C C . VAL A 1 385 ? 15.236 2.027 -17.040 1.00 96.19 385 VAL A C 1
ATOM 2952 O O . VAL A 1 385 ? 16.082 2.868 -17.344 1.00 96.19 385 VAL A O 1
ATOM 2955 N N . ALA A 1 386 ? 14.553 1.361 -17.976 1.00 94.56 386 ALA A N 1
ATOM 2956 C CA . ALA A 1 386 ? 14.738 1.577 -19.414 1.00 94.56 386 ALA A CA 1
ATOM 2957 C C . ALA A 1 386 ? 14.292 2.980 -19.889 1.00 94.56 386 ALA A C 1
ATOM 2959 O O . ALA A 1 386 ? 14.721 3.435 -20.948 1.00 94.56 386 ALA A O 1
ATOM 2960 N N . GLN A 1 387 ? 13.462 3.679 -19.104 1.00 95.38 387 GLN A N 1
ATOM 2961 C CA . GLN A 1 387 ? 13.047 5.070 -19.338 1.00 95.38 387 GLN A CA 1
ATOM 2962 C C . GLN A 1 387 ? 14.029 6.091 -18.724 1.00 95.38 387 GLN A C 1
ATOM 2964 O O . GLN A 1 387 ? 13.838 7.295 -18.887 1.00 95.38 387 GLN A O 1
ATOM 2969 N N . GLY A 1 388 ? 15.092 5.630 -18.050 1.00 96.25 388 GLY A N 1
ATOM 2970 C CA . GLY A 1 388 ? 16.108 6.476 -17.417 1.00 96.25 388 GLY A CA 1
ATOM 2971 C C . GLY A 1 388 ? 15.825 6.843 -15.957 1.00 96.25 388 GLY A C 1
ATOM 2972 O O . GLY A 1 388 ? 16.454 7.767 -15.444 1.00 96.25 388 GLY A O 1
ATOM 2973 N N . HIS A 1 389 ? 14.895 6.156 -15.286 1.00 96.38 389 HIS A N 1
ATOM 2974 C CA . HIS A 1 389 ? 14.693 6.305 -13.843 1.00 96.38 389 HIS A CA 1
ATOM 2975 C C . HIS A 1 389 ? 15.632 5.395 -13.040 1.00 96.38 389 HIS A C 1
ATOM 2977 O O . HIS A 1 389 ? 15.922 4.269 -13.441 1.00 96.38 389 HIS A O 1
ATOM 2983 N N . ASP A 1 390 ? 16.054 5.857 -11.864 1.00 96.25 390 ASP A N 1
ATOM 2984 C CA . ASP A 1 390 ? 16.733 5.001 -10.891 1.00 96.25 390 ASP A CA 1
ATOM 2985 C C . ASP A 1 390 ? 15.790 3.900 -10.361 1.00 96.25 390 ASP A C 1
ATOM 2987 O O . ASP A 1 390 ? 14.598 4.172 -10.155 1.00 96.25 390 ASP A O 1
ATOM 2991 N N . PRO A 1 391 ? 16.312 2.702 -10.028 1.00 97.44 391 PRO A N 1
ATOM 2992 C CA . PRO A 1 391 ? 15.582 1.704 -9.247 1.00 97.44 391 PRO A CA 1
ATOM 2993 C C . PRO A 1 391 ? 15.026 2.295 -7.939 1.00 97.44 391 PRO A C 1
ATOM 2995 O O . PRO A 1 391 ? 15.629 3.183 -7.326 1.00 97.44 391 PRO A O 1
ATOM 2998 N N . SER A 1 392 ? 13.856 1.833 -7.495 1.00 98.00 392 SER A N 1
ATOM 2999 C CA . SER A 1 392 ? 13.169 2.424 -6.345 1.00 98.00 392 SER A CA 1
ATOM 3000 C C . SER A 1 392 ? 13.935 2.194 -5.036 1.00 98.00 392 SER A C 1
ATOM 3002 O O . SER A 1 392 ? 14.149 1.060 -4.615 1.00 98.00 392 SER A O 1
ATOM 3004 N N . ARG A 1 393 ? 14.280 3.285 -4.343 1.00 97.75 393 ARG A N 1
ATOM 3005 C CA . ARG A 1 393 ? 14.988 3.273 -3.053 1.00 97.75 393 ARG A CA 1
ATOM 3006 C C . ARG A 1 393 ? 14.025 3.525 -1.894 1.00 97.75 393 ARG A C 1
ATOM 3008 O O . ARG A 1 393 ? 13.495 4.633 -1.771 1.00 97.75 393 ARG A O 1
ATOM 3015 N N . MET A 1 394 ? 13.814 2.527 -1.039 1.00 97.81 394 MET A N 1
ATOM 3016 C CA . MET A 1 394 ? 13.036 2.618 0.198 1.00 97.81 394 MET A CA 1
ATOM 3017 C C . MET A 1 394 ? 13.971 2.471 1.401 1.00 97.81 394 MET A C 1
ATOM 3019 O O . MET A 1 394 ? 14.650 1.459 1.548 1.00 97.81 394 MET A O 1
ATOM 3023 N N . CYS A 1 395 ? 14.011 3.477 2.277 1.00 97.75 395 CYS A N 1
ATOM 3024 C CA . CYS A 1 395 ? 14.827 3.390 3.482 1.00 97.75 395 CYS A CA 1
ATOM 3025 C C . CYS A 1 395 ? 14.231 2.444 4.524 1.00 97.75 395 CYS A C 1
ATOM 3027 O O . CYS A 1 395 ? 13.018 2.217 4.561 1.00 97.75 395 CYS A O 1
ATOM 3029 N N . VAL A 1 396 ? 15.093 1.988 5.435 1.00 96.50 396 VAL A N 1
ATOM 3030 C CA . VAL A 1 396 ? 14.739 1.088 6.540 1.00 96.50 396 VAL A CA 1
ATOM 3031 C C . VAL A 1 396 ? 13.517 1.577 7.328 1.00 96.50 396 VAL A C 1
ATOM 3033 O O . VAL A 1 396 ? 12.631 0.778 7.610 1.00 96.50 396 VAL A O 1
ATOM 3036 N N . THR A 1 397 ? 13.399 2.875 7.629 1.00 96.88 397 THR A N 1
ATOM 3037 C CA . THR A 1 397 ? 12.231 3.419 8.347 1.00 96.88 397 THR A CA 1
ATOM 3038 C C . THR A 1 397 ? 10.935 3.246 7.552 1.00 96.88 397 THR A C 1
ATOM 3040 O O . THR A 1 397 ? 9.952 2.746 8.091 1.00 96.88 397 THR A O 1
ATOM 3043 N N . CYS A 1 398 ? 10.926 3.574 6.255 1.00 97.50 398 CYS A N 1
ATOM 3044 C CA . CYS A 1 398 ? 9.755 3.354 5.401 1.00 97.50 398 CYS A CA 1
ATOM 3045 C C . CYS A 1 398 ? 9.451 1.859 5.206 1.00 97.50 398 CYS A C 1
ATOM 3047 O O . CYS A 1 398 ? 8.280 1.478 5.128 1.00 97.50 398 CYS A O 1
ATOM 3049 N N . ALA A 1 399 ? 10.463 0.991 5.163 1.00 97.06 399 ALA A N 1
ATOM 3050 C CA . ALA A 1 399 ? 10.230 -0.448 5.131 1.00 97.06 399 ALA A CA 1
ATOM 3051 C C . ALA A 1 399 ? 9.565 -0.932 6.434 1.00 97.06 399 ALA A C 1
ATOM 3053 O O . ALA A 1 399 ? 8.548 -1.629 6.397 1.00 97.06 399 ALA A O 1
ATOM 3054 N N . LEU A 1 400 ? 10.070 -0.477 7.584 1.00 96.25 400 LEU A N 1
ATOM 3055 C CA . LEU A 1 400 ? 9.534 -0.788 8.907 1.00 96.25 400 LEU A CA 1
ATOM 3056 C C . LEU A 1 400 ? 8.101 -0.282 9.116 1.00 96.25 400 LEU A C 1
ATOM 3058 O O . LEU A 1 400 ? 7.307 -1.017 9.693 1.00 96.25 400 LEU A O 1
ATOM 3062 N N . GLU A 1 401 ? 7.716 0.886 8.585 1.00 97.00 401 GLU A N 1
ATOM 3063 C CA . GLU A 1 401 ? 6.315 1.359 8.612 1.00 97.00 401 GLU A CA 1
ATOM 3064 C C . GLU A 1 401 ? 5.354 0.333 7.993 1.00 97.00 401 GLU A C 1
ATOM 3066 O O . GLU A 1 401 ? 4.275 0.069 8.523 1.00 97.00 401 GLU A O 1
ATOM 3071 N N . ARG A 1 402 ? 5.753 -0.270 6.866 1.00 97.00 402 ARG A N 1
ATOM 3072 C CA . ARG A 1 402 ? 4.951 -1.274 6.149 1.00 97.00 402 ARG A CA 1
ATOM 3073 C C . ARG A 1 402 ? 4.940 -2.601 6.896 1.00 97.00 402 ARG A C 1
ATOM 3075 O O . ARG A 1 402 ? 3.872 -3.185 7.067 1.00 97.00 402 ARG A O 1
ATOM 3082 N N . ILE A 1 403 ? 6.092 -3.026 7.419 1.00 95.69 403 ILE A N 1
ATOM 3083 C CA . ILE A 1 403 ? 6.206 -4.236 8.246 1.00 95.69 403 ILE A CA 1
ATOM 3084 C C . ILE A 1 403 ? 5.329 -4.121 9.496 1.00 95.69 403 ILE A C 1
ATOM 3086 O O . ILE A 1 403 ? 4.581 -5.049 9.794 1.00 95.69 403 ILE A O 1
ATOM 3090 N N . HIS A 1 404 ? 5.360 -2.980 10.183 1.00 96.00 404 HIS A N 1
ATOM 3091 C CA . HIS A 1 404 ? 4.583 -2.720 11.393 1.00 96.00 404 HIS A CA 1
ATOM 3092 C C . HIS A 1 404 ? 3.065 -2.751 11.128 1.00 96.00 404 HIS A C 1
ATOM 3094 O O . HIS A 1 404 ? 2.321 -3.323 11.923 1.00 96.00 404 HIS A O 1
ATOM 3100 N N . ILE A 1 405 ? 2.607 -2.265 9.964 1.00 97.06 405 ILE A N 1
ATOM 3101 C CA . ILE A 1 405 ? 1.225 -2.485 9.503 1.00 97.06 405 ILE A CA 1
ATOM 3102 C C . ILE A 1 405 ? 0.954 -3.984 9.293 1.00 97.06 405 ILE A C 1
ATOM 3104 O O . ILE A 1 405 ? 0.007 -4.510 9.872 1.00 97.06 405 ILE A O 1
ATOM 3108 N N . THR A 1 406 ? 1.775 -4.691 8.505 1.00 94.69 406 THR A N 1
ATOM 3109 C CA . THR A 1 406 ? 1.541 -6.119 8.186 1.00 94.69 406 THR A CA 1
ATOM 3110 C C . THR A 1 406 ? 1.629 -7.058 9.390 1.00 94.69 406 THR A C 1
ATOM 3112 O O . THR A 1 406 ? 1.003 -8.112 9.385 1.00 94.69 406 THR A O 1
ATOM 3115 N N . GLY A 1 407 ? 2.405 -6.692 10.414 1.00 93.75 407 GLY A N 1
ATOM 3116 C CA . GLY A 1 407 ? 2.589 -7.458 11.647 1.00 93.75 407 GLY A CA 1
ATOM 3117 C C . GLY A 1 407 ? 1.544 -7.172 12.727 1.00 93.75 407 GLY A C 1
ATOM 3118 O O . GLY A 1 407 ? 1.633 -7.735 13.815 1.00 93.75 407 GLY A O 1
ATOM 3119 N N . CYS A 1 408 ? 0.568 -6.299 12.460 1.00 96.06 408 CYS A N 1
ATOM 3120 C CA . CYS A 1 408 ? -0.480 -5.978 13.418 1.00 96.06 408 CYS A CA 1
ATOM 3121 C C . CYS A 1 408 ? -1.356 -7.221 13.695 1.00 96.06 408 CYS A C 1
ATOM 3123 O O . CYS A 1 408 ? -1.933 -7.765 12.753 1.00 96.06 408 CYS A O 1
ATOM 3125 N N . PRO A 1 409 ? -1.538 -7.654 14.959 1.00 93.12 409 PRO A N 1
ATOM 3126 C CA . PRO A 1 409 ? -2.273 -8.886 15.278 1.00 93.12 409 PRO A CA 1
ATOM 3127 C C . PRO A 1 409 ? -3.782 -8.808 14.982 1.00 93.12 409 PRO A C 1
ATOM 3129 O O . PRO A 1 409 ? -4.465 -9.828 14.959 1.00 93.12 409 PRO A O 1
ATOM 3132 N N . GLY A 1 410 ? -4.314 -7.603 14.768 1.00 95.38 410 GLY A N 1
ATOM 3133 C CA . GLY A 1 410 ? -5.696 -7.369 14.360 1.00 95.38 410 GLY A CA 1
ATOM 3134 C C . GLY A 1 410 ? -6.000 -5.875 14.290 1.00 95.38 410 GLY A C 1
ATOM 3135 O O . GLY A 1 410 ? -5.789 -5.142 15.255 1.00 95.38 410 GLY A O 1
ATOM 3136 N N . HIS A 1 411 ? -6.492 -5.392 13.150 1.00 97.25 411 HIS A N 1
ATOM 3137 C CA . HIS A 1 411 ? -6.710 -3.960 12.940 1.00 97.25 411 HIS A CA 1
ATOM 3138 C C . HIS A 1 411 ? -8.020 -3.455 13.573 1.00 97.25 411 HIS A C 1
ATOM 3140 O O . HIS A 1 411 ? -9.102 -3.604 13.005 1.00 97.25 411 HIS A O 1
ATOM 3146 N N . ARG A 1 412 ? -7.930 -2.758 14.714 1.00 97.50 412 ARG A N 1
ATOM 3147 C CA . ARG A 1 412 ? -9.063 -2.030 15.317 1.00 97.50 412 ARG A CA 1
ATOM 3148 C C . ARG A 1 412 ? -9.212 -0.648 14.674 1.00 97.50 412 ARG A C 1
ATOM 3150 O O . ARG A 1 412 ? -8.555 0.297 15.103 1.00 97.50 412 ARG A O 1
ATOM 3157 N N . ILE A 1 413 ? -10.046 -0.520 13.644 1.00 98.19 413 ILE A N 1
ATOM 3158 C CA . ILE A 1 413 ? -10.219 0.741 12.899 1.00 98.19 413 ILE A CA 1
ATOM 3159 C C . ILE A 1 413 ? -11.139 1.726 13.642 1.00 98.19 413 ILE A C 1
ATOM 3161 O O . ILE A 1 413 ? -12.271 1.387 13.984 1.00 98.19 413 ILE A O 1
ATOM 3165 N N . VAL A 1 414 ? -10.681 2.967 13.835 1.00 97.75 414 VAL A N 1
ATOM 3166 C CA . VAL A 1 414 ? -11.440 4.086 14.436 1.00 97.75 414 VAL A CA 1
ATOM 3167 C C . VAL A 1 414 ? -11.326 5.355 13.586 1.00 97.75 414 VAL A C 1
ATOM 3169 O O . VAL A 1 414 ? -10.437 5.452 12.743 1.00 97.75 414 VAL A O 1
ATOM 3172 N N . ALA A 1 415 ? -12.218 6.329 13.784 1.00 97.75 415 ALA A N 1
ATOM 3173 C CA . ALA A 1 415 ? -12.142 7.628 13.109 1.00 97.75 415 ALA A CA 1
ATOM 3174 C C . ALA A 1 415 ? -10.984 8.490 13.650 1.00 97.75 415 ALA A C 1
ATOM 3176 O O . ALA A 1 415 ? -10.659 8.435 14.838 1.00 97.75 415 ALA A O 1
ATOM 3177 N N . LEU A 1 416 ? -10.374 9.302 12.785 1.00 96.50 416 LEU A N 1
ATOM 3178 C CA . LEU A 1 416 ? -9.336 10.263 13.159 1.00 96.50 416 LEU A CA 1
ATOM 3179 C C . LEU A 1 416 ? -9.989 11.527 13.738 1.00 96.50 416 LEU A C 1
ATOM 3181 O O . LEU A 1 416 ? -10.740 12.204 13.043 1.00 96.50 416 LEU A O 1
ATOM 3185 N N . LYS A 1 417 ? -9.669 11.882 14.991 1.00 92.50 417 LYS A N 1
ATOM 3186 C CA . LYS A 1 417 ? -10.281 13.033 15.694 1.00 92.50 417 LYS A CA 1
ATOM 3187 C C . LYS A 1 417 ? -10.161 14.367 14.937 1.00 92.50 417 LYS A C 1
ATOM 3189 O O . LYS A 1 417 ? -11.017 15.229 15.089 1.00 92.50 417 LYS A O 1
ATOM 3194 N N . THR A 1 418 ? -9.098 14.544 14.155 1.00 92.25 418 THR A N 1
ATOM 3195 C CA . THR A 1 418 ? -8.719 15.812 13.510 1.00 92.25 418 THR A CA 1
ATOM 3196 C C . THR A 1 418 ? -9.192 15.974 12.063 1.00 92.25 418 THR A C 1
ATOM 3198 O O . THR A 1 418 ? -9.025 17.058 11.511 1.00 92.25 418 THR A O 1
ATOM 3201 N N . TYR A 1 419 ? -9.776 14.944 11.436 1.00 92.31 419 TYR A N 1
ATOM 3202 C CA . TYR A 1 419 ? -10.156 14.978 10.017 1.00 92.31 419 TYR A CA 1
ATOM 3203 C C . TYR A 1 419 ? -11.564 14.409 9.806 1.00 92.31 419 TYR A C 1
ATOM 3205 O O . TYR A 1 419 ? -11.791 13.218 10.002 1.00 92.31 419 TYR A O 1
ATOM 3213 N N . GLN A 1 420 ? -12.493 15.257 9.357 1.00 90.75 420 GLN A N 1
ATOM 3214 C CA . GLN A 1 420 ? -13.867 14.893 8.985 1.00 90.75 420 GLN A CA 1
ATOM 3215 C C . GLN A 1 420 ? -14.037 15.020 7.468 1.00 90.75 420 GLN A C 1
ATOM 3217 O O . GLN A 1 420 ? -13.480 15.939 6.869 1.00 90.75 420 GLN A O 1
ATOM 3222 N N . ALA A 1 421 ? -14.783 14.114 6.833 1.00 90.69 421 ALA A N 1
ATOM 3223 C CA . ALA A 1 421 ? -14.895 14.067 5.373 1.00 90.69 421 ALA A CA 1
ATOM 3224 C C . ALA A 1 421 ? -15.691 15.255 4.801 1.00 90.69 421 ALA A C 1
ATOM 3226 O O . ALA A 1 421 ? -15.414 15.726 3.699 1.00 90.69 421 ALA A O 1
ATOM 3227 N N . GLU A 1 422 ? -16.643 15.777 5.571 1.00 91.38 422 GLU A N 1
ATOM 3228 C CA . GLU A 1 422 ? -17.568 16.848 5.200 1.00 91.38 422 GLU A CA 1
ATOM 3229 C C . GLU A 1 422 ? -16.878 18.211 5.060 1.00 91.38 422 GLU A C 1
ATOM 3231 O O . GLU A 1 422 ? -17.292 19.041 4.248 1.00 91.38 422 GLU A O 1
ATOM 3236 N N . THR A 1 423 ? -15.826 18.447 5.849 1.00 93.56 423 THR A N 1
ATOM 3237 C CA . THR A 1 423 ? -15.078 19.715 5.906 1.00 93.56 423 THR A CA 1
ATOM 3238 C C . THR A 1 423 ? -13.727 19.651 5.189 1.00 93.56 423 THR A C 1
ATOM 3240 O O . THR A 1 423 ? -13.040 20.666 5.075 1.00 93.56 423 THR A O 1
ATOM 3243 N N . PHE A 1 424 ? -13.337 18.479 4.682 1.00 94.69 424 PHE A N 1
ATOM 3244 C CA . PHE A 1 424 ? -12.022 18.250 4.095 1.00 94.69 424 PHE A CA 1
ATOM 3245 C C . PHE A 1 424 ? -11.871 18.870 2.697 1.00 94.69 424 PHE A C 1
ATOM 3247 O O . PHE A 1 424 ? -12.642 18.583 1.777 1.00 94.69 424 PHE A O 1
ATOM 3254 N N . ASP A 1 425 ? -10.818 19.668 2.488 1.00 95.12 425 ASP A N 1
ATOM 3255 C CA . ASP A 1 425 ? -10.493 20.202 1.162 1.00 95.12 425 ASP A CA 1
ATOM 3256 C C . ASP A 1 425 ? -9.760 19.158 0.301 1.00 95.12 425 ASP A C 1
ATOM 3258 O O . ASP A 1 425 ? -8.532 19.131 0.173 1.00 95.12 425 ASP A O 1
ATOM 3262 N N . PHE A 1 426 ? -10.552 18.303 -0.347 1.00 94.44 426 PHE A N 1
ATOM 3263 C CA . PHE A 1 426 ? -10.065 17.342 -1.337 1.00 94.44 426 PHE A CA 1
ATOM 3264 C C . PHE A 1 426 ? -9.288 18.005 -2.486 1.00 94.44 426 PHE A C 1
ATOM 3266 O O . PHE A 1 426 ? -8.361 17.394 -3.015 1.00 94.44 426 PHE A O 1
ATOM 3273 N N . ALA A 1 427 ? -9.634 19.232 -2.894 1.00 93.06 427 ALA A N 1
ATOM 3274 C CA . ALA A 1 427 ? -8.974 19.889 -4.020 1.00 93.06 427 ALA A CA 1
ATOM 3275 C C . ALA A 1 427 ? -7.555 20.335 -3.642 1.00 93.06 427 ALA A C 1
ATOM 3277 O O . ALA A 1 427 ? -6.617 20.063 -4.395 1.00 93.06 427 ALA A O 1
ATOM 3278 N N . ALA A 1 428 ? -7.381 20.935 -2.460 1.00 93.25 428 ALA A N 1
ATOM 3279 C CA . ALA A 1 428 ? -6.063 21.235 -1.904 1.00 93.25 428 ALA A CA 1
ATOM 3280 C C . ALA A 1 428 ? -5.253 19.955 -1.629 1.00 93.25 428 ALA A C 1
ATOM 3282 O O . ALA A 1 428 ? -4.062 19.905 -1.937 1.00 93.25 428 ALA A O 1
ATOM 3283 N N . ALA A 1 429 ? -5.893 18.892 -1.130 1.00 93.75 429 ALA A N 1
ATOM 3284 C CA . ALA A 1 429 ? -5.223 17.617 -0.8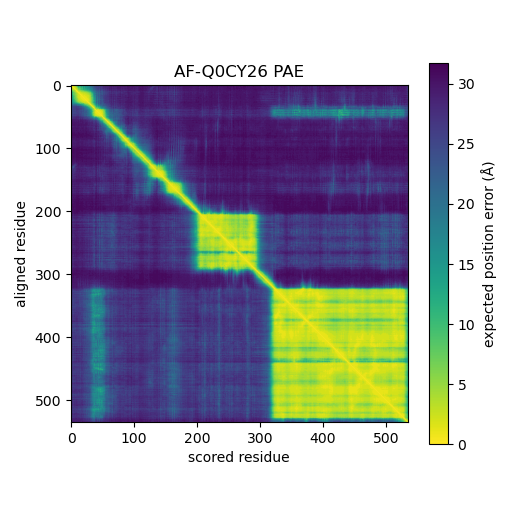88 1.00 93.75 429 ALA A CA 1
ATOM 3285 C C . ALA A 1 429 ? -4.682 16.972 -2.173 1.00 93.75 429 ALA A C 1
ATOM 3287 O O . ALA A 1 429 ? -3.506 16.630 -2.233 1.00 93.75 429 ALA A O 1
ATOM 3288 N N . PHE A 1 430 ? -5.484 16.856 -3.235 1.00 92.81 430 PHE A N 1
ATOM 3289 C CA . PHE A 1 430 ? -4.984 16.337 -4.514 1.00 92.81 430 PHE A CA 1
ATOM 3290 C C . PHE A 1 430 ? -4.003 17.296 -5.207 1.00 92.81 430 PHE A C 1
ATOM 3292 O O . PHE A 1 430 ? -3.158 16.847 -5.980 1.00 92.81 430 PHE A O 1
ATOM 3299 N N . ALA A 1 431 ? -4.060 18.603 -4.926 1.00 91.50 431 ALA A N 1
ATOM 3300 C CA . ALA A 1 431 ? -3.053 19.551 -5.398 1.00 91.50 431 ALA A CA 1
ATOM 3301 C C . ALA A 1 431 ? -1.687 19.366 -4.709 1.00 91.50 431 ALA A C 1
ATOM 3303 O O . ALA A 1 431 ? -0.667 19.574 -5.366 1.00 91.50 431 ALA A O 1
ATOM 3304 N N . SER A 1 432 ? -1.644 18.926 -3.443 1.00 91.56 432 SER A N 1
ATOM 3305 C CA . SER A 1 432 ? -0.384 18.677 -2.726 1.00 91.56 432 SER A CA 1
ATOM 3306 C C . SER A 1 432 ? 0.331 17.382 -3.125 1.00 91.56 432 SER A C 1
ATOM 3308 O O . SER A 1 432 ? 1.449 17.165 -2.681 1.00 91.56 432 SER A O 1
ATOM 3310 N N . LEU A 1 433 ? -0.235 16.567 -4.026 1.00 90.75 433 LEU A N 1
ATOM 3311 C CA . LEU A 1 433 ? 0.494 15.472 -4.688 1.00 90.75 433 LEU A CA 1
ATOM 3312 C C . LEU A 1 433 ? 1.542 15.958 -5.711 1.00 90.75 433 LEU A C 1
ATOM 3314 O O . LEU A 1 433 ? 2.235 15.135 -6.306 1.00 90.75 433 LEU A O 1
ATOM 3318 N N . ALA A 1 434 ? 1.648 17.269 -5.953 1.00 88.19 434 ALA A N 1
ATOM 3319 C CA . ALA A 1 434 ? 2.675 17.837 -6.823 1.00 88.19 434 ALA A CA 1
ATOM 3320 C C . ALA A 1 434 ? 4.096 17.718 -6.224 1.00 88.19 434 ALA A C 1
ATOM 3322 O O . ALA A 1 434 ? 4.235 17.689 -5.000 1.00 88.19 434 ALA A O 1
ATOM 3323 N N . PRO A 1 435 ? 5.170 17.676 -7.044 1.00 82.19 435 PRO A N 1
ATOM 3324 C CA . PRO A 1 435 ? 6.529 17.504 -6.543 1.00 82.19 435 PRO A CA 1
ATOM 3325 C C . PRO A 1 435 ? 6.952 18.699 -5.683 1.00 82.19 435 PRO A C 1
ATOM 3327 O O . PRO A 1 435 ? 6.461 19.818 -5.859 1.00 82.19 435 PRO A O 1
ATOM 3330 N N . GLY A 1 436 ? 7.847 18.454 -4.726 1.00 82.19 436 GLY A N 1
ATOM 3331 C CA . GLY A 1 436 ? 8.323 19.473 -3.784 1.00 82.19 436 GLY A CA 1
ATOM 3332 C C . GLY A 1 436 ? 7.284 19.946 -2.754 1.00 82.19 436 GLY A C 1
ATOM 3333 O O . GLY A 1 436 ? 7.589 20.823 -1.946 1.00 82.19 436 GLY A O 1
ATOM 3334 N N . GLN A 1 437 ? 6.066 19.392 -2.745 1.00 83.75 437 GLN A N 1
ATOM 3335 C CA . GLN A 1 437 ? 5.070 19.674 -1.711 1.00 83.75 437 GLN A CA 1
ATOM 3336 C C . GLN A 1 437 ? 5.260 18.757 -0.499 1.00 83.75 437 GLN A C 1
ATOM 3338 O O . GLN A 1 437 ? 5.490 17.554 -0.623 1.00 83.75 437 GLN A O 1
ATOM 3343 N N . LYS A 1 438 ? 5.118 19.321 0.704 1.00 81.75 438 LYS A N 1
ATOM 3344 C CA . LYS A 1 438 ? 5.150 18.543 1.951 1.00 81.75 438 LYS A CA 1
ATOM 3345 C C . LYS A 1 438 ? 3.822 17.812 2.160 1.00 81.75 438 LYS A C 1
ATOM 3347 O O . LYS A 1 438 ? 2.762 18.306 1.781 1.00 81.75 438 LYS A O 1
ATOM 3352 N N . LYS A 1 439 ? 3.864 16.659 2.833 1.00 80.75 439 LYS A N 1
ATOM 3353 C CA . LYS A 1 439 ? 2.667 15.902 3.226 1.00 80.75 439 LYS A CA 1
ATOM 3354 C C . LYS A 1 439 ? 1.829 16.712 4.222 1.00 80.75 439 LYS A C 1
ATOM 3356 O O . LYS A 1 439 ? 2.136 16.734 5.408 1.00 80.75 439 LYS A O 1
ATOM 3361 N N . MET A 1 440 ? 0.767 17.359 3.742 1.00 81.44 440 MET A N 1
ATOM 3362 C CA . MET A 1 440 ? -0.162 18.121 4.595 1.00 81.44 440 MET A CA 1
ATOM 3363 C C . MET A 1 440 ? -1.308 17.271 5.157 1.00 81.44 440 MET A C 1
ATOM 3365 O O . MET A 1 440 ? -1.911 17.655 6.149 1.00 81.44 440 MET A O 1
ATOM 3369 N N . ASN A 1 441 ? -1.615 16.128 4.531 1.00 91.31 441 ASN A N 1
ATOM 3370 C CA . ASN A 1 441 ? -2.829 15.354 4.801 1.00 91.31 441 ASN A CA 1
ATOM 3371 C C . ASN A 1 441 ? -2.540 13.870 5.096 1.00 91.31 441 ASN A C 1
ATOM 3373 O O . ASN A 1 441 ? -1.550 13.318 4.595 1.00 91.31 441 ASN A O 1
ATOM 3377 N N . PRO A 1 442 ? -3.416 13.191 5.860 1.00 94.94 442 PRO A N 1
ATOM 3378 C CA . PRO A 1 442 ? -3.442 11.738 5.948 1.00 94.94 442 PRO A CA 1
ATOM 3379 C C . PRO A 1 442 ? -3.965 11.137 4.635 1.00 94.94 442 PRO A C 1
ATOM 3381 O O . PRO A 1 442 ? -4.959 11.589 4.067 1.00 94.94 442 PRO A O 1
ATOM 3384 N N . TRP A 1 443 ? -3.312 10.077 4.167 1.00 96.75 443 TRP A N 1
ATOM 3385 C CA . TRP A 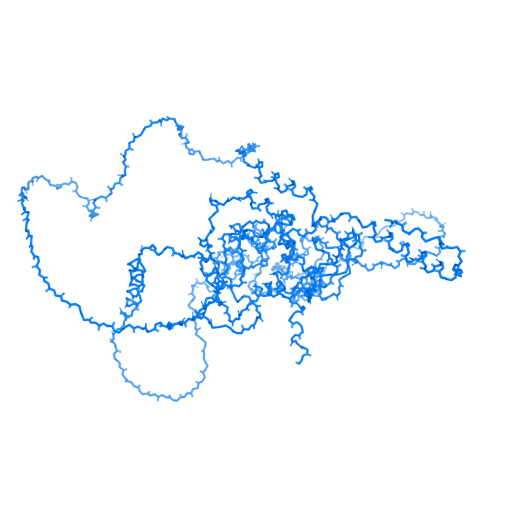1 443 ? -3.685 9.346 2.954 1.00 96.75 443 TRP A CA 1
ATOM 3386 C C . TRP A 1 443 ? -3.944 7.889 3.298 1.00 96.75 443 TRP A C 1
ATOM 3388 O O . TRP A 1 443 ? -3.297 7.339 4.190 1.00 96.75 443 TRP A O 1
ATOM 3398 N N . CYS A 1 444 ? -4.880 7.262 2.592 1.00 97.94 444 CYS A N 1
ATOM 3399 C CA . CYS A 1 444 ? -5.177 5.850 2.770 1.00 97.94 444 CYS A CA 1
ATOM 3400 C C . CYS A 1 444 ? -3.938 5.001 2.449 1.00 97.94 444 CYS A C 1
ATOM 3402 O O . CYS A 1 444 ? -3.164 5.322 1.552 1.00 97.94 444 CYS A O 1
ATOM 3404 N N . SER A 1 445 ? -3.744 3.904 3.174 1.00 97.50 445 SER A N 1
ATOM 3405 C CA . SER A 1 445 ? -2.671 2.940 2.931 1.00 97.50 445 SER A CA 1
ATOM 3406 C C . SER A 1 445 ? -2.947 2.031 1.726 1.00 97.50 445 SER A C 1
ATOM 3408 O O . SER A 1 445 ? -2.015 1.443 1.202 1.00 97.50 445 SER A O 1
ATOM 3410 N N . LEU A 1 446 ? -4.191 1.948 1.232 1.00 97.31 446 LEU A N 1
ATOM 3411 C CA . LEU A 1 446 ? -4.580 1.026 0.149 1.00 97.31 446 LEU A CA 1
ATOM 3412 C C . LEU A 1 446 ? -4.883 1.696 -1.199 1.00 97.31 446 LEU A C 1
ATOM 3414 O O . LEU A 1 446 ? -4.796 1.055 -2.242 1.00 97.31 446 LEU A O 1
ATOM 3418 N N . CYS A 1 447 ? -5.261 2.974 -1.198 1.00 97.25 447 CYS A N 1
ATOM 3419 C CA . CYS A 1 447 ? -5.645 3.704 -2.408 1.00 97.25 447 CYS A CA 1
ATOM 3420 C C . CYS A 1 447 ? -5.235 5.175 -2.324 1.00 97.25 447 CYS A C 1
ATOM 3422 O O . CYS A 1 447 ? -4.907 5.669 -1.246 1.00 97.25 447 CYS A O 1
ATOM 3424 N N . ILE A 1 448 ? -5.294 5.893 -3.444 1.00 96.06 448 ILE A N 1
ATOM 3425 C CA . ILE A 1 448 ? -4.853 7.296 -3.525 1.00 96.06 448 ILE A CA 1
ATOM 3426 C C . ILE A 1 448 ? -5.846 8.313 -2.922 1.00 96.06 448 ILE A C 1
ATOM 3428 O O . ILE A 1 448 ? -5.744 9.506 -3.184 1.00 96.06 448 ILE A O 1
ATOM 3432 N N . ALA A 1 449 ? -6.815 7.871 -2.115 1.00 96.56 449 ALA A N 1
ATOM 3433 C CA . ALA A 1 449 ? -7.769 8.751 -1.438 1.00 96.56 449 ALA A CA 1
ATOM 3434 C C . ALA A 1 449 ? -7.232 9.265 -0.080 1.00 96.56 449 ALA A C 1
ATOM 3436 O O . ALA A 1 449 ? -6.531 8.521 0.615 1.00 96.56 449 ALA A O 1
ATOM 3437 N N . PRO A 1 450 ? -7.615 10.479 0.363 1.00 97.12 450 PRO A N 1
ATOM 3438 C CA . PRO A 1 450 ? -7.403 10.940 1.740 1.00 97.12 450 PRO A CA 1
ATOM 3439 C C . PRO A 1 450 ? -7.992 9.980 2.788 1.00 97.12 450 PRO A C 1
ATOM 3441 O O . PRO A 1 450 ? -9.004 9.321 2.534 1.00 97.12 450 PRO A O 1
ATOM 3444 N N . ALA A 1 451 ? -7.360 9.886 3.960 1.00 97.75 451 ALA A N 1
ATOM 3445 C CA . ALA A 1 451 ? -7.793 9.006 5.046 1.00 97.75 451 ALA A CA 1
ATOM 3446 C C . ALA A 1 451 ? -8.517 9.756 6.172 1.00 97.75 451 ALA A C 1
ATOM 3448 O O . ALA A 1 451 ? -8.104 10.834 6.582 1.00 97.75 451 ALA A O 1
ATOM 3449 N N . PHE A 1 452 ? -9.548 9.112 6.719 1.00 98.00 452 PHE A N 1
ATOM 3450 C CA . PHE A 1 452 ? -10.378 9.607 7.828 1.00 98.00 452 PHE A CA 1
ATOM 3451 C C . PHE A 1 452 ? -10.450 8.606 8.989 1.00 98.00 452 PHE A C 1
ATOM 3453 O O . PHE A 1 452 ? -11.025 8.890 10.037 1.00 98.00 452 PHE A O 1
ATOM 3460 N N . TYR A 1 453 ? -9.842 7.430 8.818 1.00 98.50 453 TYR A N 1
ATOM 3461 C CA . TYR A 1 453 ? -9.790 6.364 9.809 1.00 98.50 453 TYR A CA 1
ATOM 3462 C C . TYR A 1 453 ? -8.357 5.866 9.982 1.00 98.50 453 TYR A C 1
ATOM 3464 O O . TYR A 1 453 ? -7.566 5.905 9.038 1.00 98.50 453 TYR A O 1
ATOM 3472 N N . GLY A 1 454 ? -8.041 5.361 11.169 1.00 98.12 454 GLY A N 1
ATOM 3473 C CA . GLY A 1 454 ? -6.754 4.753 11.489 1.00 98.12 454 GLY A CA 1
ATOM 3474 C C . GLY A 1 454 ? -6.907 3.504 12.350 1.00 98.12 454 GLY A C 1
ATOM 3475 O O . GLY A 1 454 ? -7.924 3.317 13.020 1.00 98.12 454 GLY A O 1
ATOM 3476 N N . CYS A 1 455 ? -5.900 2.635 12.334 1.00 98.19 455 CYS A N 1
ATOM 3477 C CA . CYS A 1 455 ? -5.811 1.536 13.290 1.00 98.19 455 CYS A CA 1
ATOM 3478 C C . CYS A 1 455 ? -5.430 2.068 14.681 1.00 98.19 455 CYS A C 1
ATOM 3480 O O . CYS A 1 455 ? -4.450 2.786 14.828 1.00 98.19 455 CYS A O 1
ATOM 3482 N N . ASN A 1 456 ? -6.189 1.656 15.691 1.00 97.50 456 ASN A N 1
ATOM 3483 C CA . ASN A 1 456 ? -6.041 1.949 17.117 1.00 97.50 456 ASN A CA 1
ATOM 3484 C C . ASN A 1 456 ? -5.932 0.620 17.897 1.00 97.50 456 ASN A C 1
ATOM 3486 O O . ASN A 1 456 ? -6.531 0.444 18.952 1.00 97.50 456 ASN A O 1
ATOM 3490 N N . ALA A 1 457 ? -5.278 -0.396 17.332 1.00 97.69 457 ALA A N 1
ATOM 3491 C CA . ALA A 1 457 ? -4.978 -1.634 18.051 1.00 97.69 457 ALA A CA 1
ATOM 3492 C C . ALA A 1 457 ? -3.736 -1.438 18.926 1.00 97.69 457 ALA A C 1
ATOM 3494 O O . ALA A 1 457 ? -2.782 -0.800 18.481 1.00 97.69 457 ALA A O 1
ATOM 3495 N N . VAL A 1 458 ? -3.721 -2.006 20.131 1.00 97.81 458 VAL A N 1
ATOM 3496 C CA . VAL A 1 458 ? -2.524 -1.988 20.985 1.00 97.81 458 VAL A CA 1
ATOM 3497 C C . VAL A 1 458 ? -1.463 -2.900 20.363 1.00 97.81 458 VAL A C 1
ATOM 3499 O O . VAL A 1 458 ? -1.760 -4.042 20.012 1.00 97.81 458 VAL A O 1
ATOM 3502 N N . GLN A 1 459 ? -0.257 -2.376 20.172 1.00 97.06 459 GLN A N 1
ATOM 3503 C CA . GLN A 1 459 ? 0.910 -3.081 19.650 1.00 97.06 459 GLN A CA 1
ATOM 3504 C C . GLN A 1 459 ? 1.818 -3.490 20.816 1.00 97.06 459 GLN A C 1
ATOM 3506 O O . GLN A 1 459 ? 1.942 -2.764 21.797 1.00 97.06 459 GLN A O 1
ATOM 3511 N N . SER A 1 460 ? 2.470 -4.648 20.711 1.00 96.25 460 SER A N 1
ATOM 3512 C CA . SER A 1 460 ? 3.479 -5.105 21.684 1.00 96.25 460 SER A CA 1
ATOM 3513 C C . SER A 1 460 ? 4.888 -4.575 21.396 1.00 96.25 460 SER A C 1
ATOM 3515 O O . SER A 1 460 ? 5.785 -4.721 22.225 1.00 96.25 460 SER A O 1
ATOM 3517 N N . VAL A 1 461 ? 5.086 -3.972 20.222 1.00 95.62 461 VAL A N 1
ATOM 3518 C CA . VAL A 1 461 ? 6.346 -3.372 19.775 1.00 95.62 461 VAL A CA 1
ATOM 3519 C C . VAL A 1 461 ? 6.094 -2.021 19.109 1.00 95.62 461 VAL A C 1
ATOM 3521 O O . VAL A 1 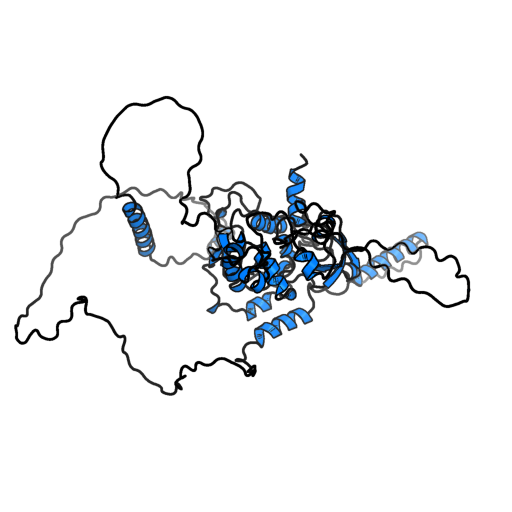461 ? 5.007 -1.792 18.580 1.00 95.62 461 VAL A O 1
ATOM 3524 N N . ASN A 1 462 ? 7.099 -1.149 19.101 1.00 94.88 462 ASN A N 1
ATOM 3525 C CA . ASN A 1 462 ? 7.084 0.110 18.359 1.00 94.88 462 ASN A CA 1
ATOM 3526 C C . ASN A 1 462 ? 7.417 -0.095 16.858 1.00 94.88 462 ASN A C 1
ATOM 3528 O O . ASN A 1 462 ? 7.605 -1.219 16.380 1.00 94.88 462 ASN A O 1
ATOM 3532 N N . LEU A 1 463 ? 7.526 1.009 16.109 1.00 93.75 463 LEU A N 1
ATOM 3533 C CA . LEU A 1 463 ? 7.923 1.025 14.691 1.00 93.75 463 LEU A CA 1
ATOM 3534 C C . LEU A 1 463 ? 9.268 0.319 14.425 1.00 93.75 463 LEU A C 1
ATOM 3536 O O . LEU A 1 463 ? 9.427 -0.352 13.406 1.00 93.75 463 LEU A O 1
ATOM 3540 N N . TYR A 1 464 ? 10.225 0.445 15.345 1.00 94.19 464 TYR A N 1
ATOM 3541 C CA . TYR A 1 464 ? 11.559 -0.157 15.260 1.00 94.19 464 TYR A CA 1
ATOM 3542 C C . TYR A 1 464 ? 11.600 -1.616 15.747 1.00 94.19 464 TYR A C 1
ATOM 3544 O O . TYR A 1 464 ? 12.660 -2.237 15.762 1.00 94.19 464 TYR A O 1
ATOM 3552 N N . GLN A 1 465 ? 10.432 -2.191 16.061 1.00 91.44 465 GLN A N 1
ATOM 3553 C CA . GLN A 1 465 ? 10.238 -3.541 16.599 1.00 91.44 465 GLN A CA 1
ATOM 3554 C C . GLN A 1 465 ? 10.818 -3.751 18.008 1.00 91.44 465 GLN A C 1
ATOM 3556 O O . GLN A 1 465 ? 11.020 -4.887 18.438 1.00 91.44 465 GLN A O 1
ATOM 3561 N N . GLU A 1 466 ? 11.049 -2.667 18.745 1.00 93.38 466 GLU A N 1
ATOM 3562 C CA . GLU A 1 466 ? 11.441 -2.707 20.153 1.00 93.38 466 GLU A CA 1
ATOM 3563 C C . GLU A 1 466 ? 10.187 -2.882 21.027 1.00 93.38 466 GLU A C 1
ATOM 3565 O O . GLU A 1 466 ? 9.148 -2.301 20.697 1.00 93.38 466 GLU A O 1
ATOM 3570 N N . PRO A 1 467 ? 10.233 -3.651 22.131 1.00 96.69 467 PRO A N 1
ATOM 3571 C CA . PRO A 1 467 ? 9.090 -3.804 23.030 1.00 96.69 467 PRO A CA 1
ATOM 3572 C C . PRO A 1 467 ? 8.598 -2.463 23.585 1.00 96.69 467 PRO A C 1
ATOM 3574 O O . PRO A 1 467 ? 9.400 -1.641 24.027 1.00 96.69 467 PRO A O 1
ATOM 3577 N N . VAL A 1 468 ? 7.279 -2.272 23.620 1.00 96.81 468 VAL A N 1
ATOM 3578 C CA . VAL A 1 468 ? 6.632 -1.075 24.180 1.00 96.81 468 VAL A CA 1
ATOM 3579 C C . VAL A 1 468 ? 5.653 -1.474 25.287 1.00 96.81 468 VAL A C 1
ATOM 3581 O O . VAL A 1 468 ? 5.019 -2.527 25.212 1.00 96.81 468 VAL A O 1
ATOM 3584 N N . ASP A 1 469 ? 5.538 -0.651 26.332 1.00 96.31 469 ASP A N 1
ATOM 3585 C CA . ASP A 1 469 ? 4.518 -0.825 27.374 1.00 96.31 469 ASP A CA 1
ATOM 3586 C C . ASP A 1 469 ? 3.119 -0.680 26.740 1.00 96.31 469 ASP A C 1
ATOM 3588 O O . ASP A 1 469 ? 2.846 0.378 26.168 1.00 96.31 469 ASP A O 1
ATOM 3592 N N . PRO A 1 470 ? 2.213 -1.675 26.852 1.00 95.62 470 PRO A N 1
ATOM 3593 C CA . PRO A 1 470 ? 0.836 -1.585 26.352 1.00 95.62 470 PRO A CA 1
ATOM 3594 C C . PRO A 1 470 ? 0.036 -0.377 26.868 1.00 95.62 470 PRO A C 1
ATOM 3596 O O . PRO A 1 470 ? -0.975 -0.012 26.269 1.00 95.62 470 PRO A O 1
ATOM 3599 N N . SER A 1 471 ? 0.471 0.222 27.978 1.00 95.25 471 SER A N 1
ATOM 3600 C CA . SER A 1 471 ? -0.107 1.421 28.599 1.00 95.25 471 SER A CA 1
ATOM 3601 C C . SER A 1 471 ? 0.387 2.728 27.959 1.00 95.25 471 SER A C 1
ATOM 3603 O O . SER A 1 471 ? -0.197 3.786 28.194 1.00 95.25 471 SER A O 1
ATOM 3605 N N . SER A 1 472 ? 1.471 2.681 27.176 1.00 96.00 472 SER A N 1
ATOM 3606 C CA . SER A 1 472 ? 2.054 3.848 26.512 1.00 96.00 472 SER A CA 1
ATOM 3607 C C . SER A 1 472 ? 1.190 4.307 25.330 1.00 96.00 472 SER A C 1
ATOM 3609 O O . SER A 1 472 ? 0.756 3.470 24.535 1.00 96.00 472 SER A O 1
ATOM 3611 N N . PRO A 1 473 ? 1.018 5.625 25.108 1.00 92.75 473 PRO A N 1
ATOM 3612 C CA . PRO A 1 473 ? 0.442 6.148 23.869 1.00 92.75 473 PRO A CA 1
ATOM 3613 C C . PRO A 1 473 ? 1.172 5.672 22.601 1.00 92.75 473 PRO A C 1
ATOM 3615 O O . PRO A 1 473 ? 0.554 5.563 21.547 1.00 92.75 473 PRO A O 1
ATOM 3618 N N . GLU A 1 474 ? 2.466 5.349 22.697 1.00 91.25 474 GLU A N 1
ATOM 3619 C CA . GLU A 1 474 ? 3.276 4.831 21.583 1.00 91.25 474 GLU A CA 1
ATOM 3620 C C . GLU A 1 474 ? 2.922 3.388 21.193 1.00 91.25 474 GLU A C 1
ATOM 3622 O O . GLU A 1 474 ? 3.206 2.967 20.074 1.00 91.25 474 GLU A O 1
ATOM 3627 N N . ALA A 1 475 ? 2.259 2.636 22.078 1.00 95.12 475 ALA A N 1
ATOM 3628 C CA . ALA A 1 475 ? 1.721 1.315 21.767 1.00 95.12 475 ALA A CA 1
ATOM 3629 C C . ALA A 1 475 ? 0.421 1.385 20.944 1.00 95.12 475 ALA A C 1
ATOM 3631 O O . ALA A 1 475 ? -0.136 0.348 20.580 1.00 95.12 475 ALA A O 1
ATOM 3632 N N . ILE A 1 476 ? -0.122 2.576 20.673 1.00 96.75 476 ILE A N 1
ATOM 3633 C CA . ILE A 1 476 ? -1.460 2.725 20.102 1.00 96.75 476 ILE A CA 1
ATOM 3634 C C . ILE A 1 476 ? -1.411 2.879 18.578 1.00 96.75 476 ILE A C 1
ATOM 3636 O O . ILE A 1 476 ? -1.171 3.955 18.036 1.00 96.75 476 ILE A O 1
ATOM 3640 N N . GLY A 1 477 ? -1.796 1.802 17.892 1.00 97.19 477 GLY A N 1
ATOM 3641 C CA . GLY A 1 477 ? -2.027 1.777 16.452 1.00 97.19 477 GLY A CA 1
ATOM 3642 C C . GLY A 1 477 ? -0.801 1.388 15.629 1.00 97.19 477 GLY A C 1
ATOM 3643 O O . GLY A 1 477 ? 0.311 1.823 15.879 1.00 97.19 477 GLY A O 1
ATOM 3644 N N . CYS A 1 478 ? -1.024 0.593 14.580 1.00 97.50 478 CYS A N 1
ATOM 3645 C CA . CYS A 1 478 ? 0.041 0.112 13.687 1.00 97.50 478 CYS A CA 1
ATOM 3646 C C . CYS A 1 478 ? 0.404 1.067 12.528 1.00 97.50 478 CYS A C 1
ATOM 3648 O O . CYS A 1 478 ? 1.055 0.656 11.575 1.00 97.50 478 CYS A O 1
ATOM 3650 N N . GLY A 1 479 ? -0.095 2.308 12.521 1.00 96.81 479 GLY A N 1
ATOM 3651 C CA . GLY A 1 479 ? 0.102 3.257 11.411 1.00 96.81 479 GLY A CA 1
ATOM 3652 C C . GLY A 1 479 ? -0.780 3.046 10.164 1.00 96.81 479 GLY A C 1
ATOM 3653 O O . GLY A 1 479 ? -0.733 3.862 9.243 1.00 96.81 479 GLY A O 1
ATOM 3654 N N . LEU A 1 480 ? -1.625 2.006 10.114 1.00 98.12 480 LEU A N 1
ATOM 3655 C CA . LEU A 1 480 ? -2.592 1.810 9.023 1.00 98.12 480 LEU A CA 1
ATOM 3656 C C . LEU A 1 480 ? -3.631 2.944 8.992 1.00 98.12 480 LEU A C 1
ATOM 3658 O O . LEU A 1 480 ? -4.292 3.195 10.001 1.00 98.12 480 LEU A O 1
ATOM 3662 N N . LEU A 1 481 ? -3.836 3.556 7.820 1.00 98.31 481 LEU A N 1
ATOM 3663 C CA . LEU A 1 481 ? -4.818 4.620 7.583 1.00 98.31 481 LEU A CA 1
ATOM 3664 C C . LEU A 1 481 ? -5.788 4.243 6.453 1.00 98.31 481 LEU A C 1
ATOM 3666 O O . LEU A 1 481 ? -5.380 3.719 5.418 1.00 98.31 481 LEU A O 1
ATOM 3670 N N . LEU A 1 482 ? -7.080 4.543 6.600 1.00 98.44 482 LEU A N 1
ATOM 3671 C CA . LEU A 1 482 ? -8.118 4.189 5.625 1.00 98.44 482 LEU A CA 1
ATOM 3672 C C . LEU A 1 482 ? -9.008 5.390 5.263 1.00 98.44 482 LEU A C 1
ATOM 3674 O O . LEU A 1 482 ? -9.397 6.190 6.115 1.00 98.44 482 LEU A O 1
ATOM 3678 N N . CYS A 1 483 ? -9.366 5.498 3.981 1.00 98.12 483 CYS A N 1
ATOM 3679 C CA . CYS A 1 483 ? -10.479 6.338 3.530 1.00 98.12 483 CYS A CA 1
ATOM 3680 C C . CYS A 1 483 ? -11.826 5.670 3.864 1.00 98.12 483 CYS A C 1
ATOM 3682 O O . CYS A 1 483 ? -11.863 4.479 4.177 1.00 98.12 483 CYS A O 1
ATOM 3684 N N . GLU A 1 484 ? -12.941 6.394 3.740 1.00 97.38 484 GLU A N 1
ATOM 3685 C CA . GLU A 1 484 ? -14.293 5.861 3.992 1.00 97.38 484 GLU A CA 1
ATOM 3686 C C . GLU A 1 484 ? -14.572 4.564 3.222 1.00 97.38 484 GLU A C 1
ATOM 3688 O O . GLU A 1 484 ? -14.967 3.562 3.817 1.00 97.38 484 GLU A O 1
ATOM 3693 N N . LYS A 1 485 ? -14.288 4.542 1.910 1.00 97.50 485 LYS A N 1
ATOM 3694 C CA . LYS A 1 485 ? -14.475 3.360 1.051 1.00 97.50 485 LYS A CA 1
ATOM 3695 C C . LYS A 1 485 ? -13.676 2.155 1.556 1.00 97.50 485 LYS A C 1
ATOM 3697 O O . LYS A 1 485 ? -14.224 1.059 1.642 1.00 97.50 485 LYS A O 1
ATOM 3702 N N . CYS A 1 486 ? -12.399 2.340 1.894 1.00 98.31 486 CYS A N 1
ATOM 3703 C CA . CYS A 1 486 ? -11.559 1.234 2.357 1.00 98.31 486 CYS A CA 1
ATOM 3704 C C . CYS A 1 486 ? -11.917 0.793 3.782 1.00 98.31 486 CYS A C 1
ATOM 3706 O O . CYS A 1 486 ? -11.845 -0.395 4.065 1.00 98.31 486 CYS A O 1
ATOM 3708 N N . ASN A 1 487 ? -12.370 1.701 4.651 1.00 98.19 487 ASN A N 1
ATOM 3709 C CA . ASN A 1 487 ? -12.915 1.352 5.965 1.00 98.19 487 ASN A CA 1
ATOM 3710 C C . ASN A 1 487 ? -14.211 0.530 5.841 1.00 98.19 487 ASN A C 1
ATOM 3712 O O . ASN A 1 487 ? -14.347 -0.499 6.495 1.00 98.19 487 ASN A O 1
ATOM 3716 N N . MET A 1 488 ? -15.140 0.924 4.961 1.00 97.69 488 MET A N 1
ATOM 3717 C CA . MET A 1 488 ? -16.350 0.137 4.684 1.00 97.69 488 MET A CA 1
ATOM 3718 C C . MET A 1 488 ? -16.010 -1.270 4.178 1.00 97.69 488 MET A C 1
ATOM 3720 O O . MET A 1 488 ? -16.560 -2.243 4.684 1.00 97.69 488 MET A O 1
ATOM 3724 N N . LEU A 1 489 ? -15.065 -1.395 3.239 1.00 97.62 489 LEU A N 1
ATOM 3725 C CA . LEU A 1 489 ? -14.592 -2.704 2.777 1.00 97.62 489 LEU A CA 1
ATOM 3726 C C . LEU A 1 489 ? -13.910 -3.502 3.901 1.00 97.62 489 LEU A C 1
ATOM 3728 O O . LEU A 1 489 ? -14.173 -4.692 4.027 1.00 97.62 489 LEU A O 1
ATOM 3732 N N . MET A 1 490 ? -13.098 -2.863 4.750 1.00 97.69 490 MET A N 1
ATOM 3733 C CA . MET A 1 490 ? -12.432 -3.521 5.882 1.00 97.69 490 MET A CA 1
ATOM 3734 C C . MET A 1 490 ? -13.438 -4.076 6.900 1.00 97.69 490 MET A C 1
ATOM 3736 O O . MET A 1 490 ? -13.264 -5.192 7.378 1.00 97.69 490 MET A O 1
ATOM 3740 N N . LYS A 1 491 ? -14.529 -3.348 7.176 1.00 96.88 491 LYS A N 1
ATOM 3741 C CA . LYS A 1 491 ? -15.622 -3.815 8.048 1.00 96.88 491 LYS A CA 1
ATOM 3742 C C . LYS A 1 491 ? -16.373 -5.032 7.496 1.00 96.88 491 LYS A C 1
ATOM 3744 O O . LYS A 1 491 ? -16.892 -5.810 8.284 1.00 96.88 491 LYS A O 1
ATOM 3749 N N . VAL A 1 492 ? -16.454 -5.179 6.172 1.00 97.25 492 VAL A N 1
ATOM 3750 C CA . VAL A 1 492 ? -17.163 -6.291 5.510 1.00 97.25 492 VAL A CA 1
ATOM 3751 C C . VAL A 1 492 ? -16.253 -7.502 5.292 1.00 97.25 492 VAL A C 1
ATOM 3753 O O . VAL A 1 492 ? -16.690 -8.635 5.455 1.00 97.25 492 VAL A O 1
ATOM 3756 N N . LEU A 1 493 ? -14.995 -7.279 4.903 1.00 96.50 493 LEU A N 1
ATOM 3757 C CA . LEU A 1 493 ? -14.075 -8.341 4.479 1.00 96.50 493 LEU A CA 1
ATOM 3758 C C . LEU A 1 493 ? -13.147 -8.832 5.600 1.00 96.50 493 LEU A C 1
ATOM 3760 O O . LEU A 1 493 ? -12.605 -9.933 5.486 1.00 96.50 493 LEU A O 1
ATOM 3764 N N . GLY A 1 494 ? -12.937 -8.022 6.644 1.00 93.88 494 GLY A N 1
ATOM 3765 C CA . GLY A 1 494 ? -12.110 -8.331 7.819 1.00 93.88 494 GLY A CA 1
ATOM 3766 C C . GLY A 1 494 ? -10.600 -8.436 7.571 1.00 93.88 494 GLY A C 1
ATOM 3767 O O . GLY A 1 494 ? -9.836 -8.475 8.530 1.00 93.88 494 GLY A O 1
ATOM 3768 N N . ASP A 1 495 ? -10.161 -8.459 6.312 1.00 94.81 495 ASP A N 1
ATOM 3769 C CA . ASP A 1 495 ? -8.785 -8.740 5.905 1.00 94.81 495 ASP A CA 1
ATOM 3770 C C . ASP A 1 495 ? -8.250 -7.700 4.911 1.00 94.81 495 ASP A C 1
ATOM 3772 O O . ASP A 1 495 ? -8.916 -7.340 3.936 1.00 94.81 495 ASP A O 1
ATOM 3776 N N . LEU A 1 496 ? -7.013 -7.252 5.139 1.00 95.38 496 LEU A N 1
ATOM 3777 C CA . LEU A 1 496 ? -6.376 -6.193 4.359 1.00 95.38 496 LEU A CA 1
ATOM 3778 C C . LEU A 1 496 ? -6.085 -6.633 2.912 1.00 95.38 496 LEU A C 1
ATOM 3780 O O . LEU A 1 496 ? -6.243 -5.834 1.986 1.00 95.38 496 LEU A O 1
ATOM 3784 N N . GLY A 1 497 ? -5.734 -7.909 2.709 1.00 95.88 497 GLY A N 1
ATOM 3785 C CA . GLY A 1 497 ? -5.499 -8.502 1.391 1.00 95.88 497 GLY A CA 1
ATOM 3786 C C . GLY A 1 497 ? -6.759 -8.553 0.537 1.00 95.88 497 GLY A C 1
ATOM 3787 O O . GLY A 1 497 ? -6.743 -8.096 -0.606 1.00 95.88 497 GLY A O 1
ATOM 3788 N N . LYS A 1 498 ? -7.881 -9.001 1.107 1.00 96.62 498 LYS A N 1
ATOM 3789 C CA . LYS A 1 498 ? -9.195 -8.979 0.445 1.00 96.62 498 LYS A CA 1
ATOM 3790 C C . LYS A 1 498 ? -9.622 -7.557 0.070 1.00 96.62 498 LYS A C 1
ATOM 3792 O O . LYS A 1 498 ? -10.156 -7.360 -1.019 1.00 96.62 498 LYS A O 1
ATOM 3797 N N . VAL A 1 499 ? -9.375 -6.554 0.921 1.00 97.12 499 VAL A N 1
ATOM 3798 C CA . VAL A 1 499 ? -9.680 -5.146 0.589 1.00 97.12 499 VAL A CA 1
ATOM 3799 C C . VAL A 1 499 ? -8.789 -4.628 -0.545 1.00 97.12 499 VAL A C 1
ATOM 3801 O O . VAL A 1 499 ? -9.291 -3.946 -1.440 1.00 97.12 499 VAL A O 1
ATOM 3804 N N . ALA A 1 500 ? -7.491 -4.947 -0.537 1.00 96.62 500 ALA A N 1
ATOM 3805 C CA . ALA A 1 500 ? -6.566 -4.563 -1.602 1.00 96.62 500 ALA A CA 1
ATOM 3806 C C . ALA A 1 500 ? -6.958 -5.201 -2.946 1.00 96.62 500 ALA A C 1
ATOM 3808 O O . ALA A 1 500 ? -7.165 -4.477 -3.918 1.00 96.62 500 ALA A O 1
ATOM 3809 N N . ALA A 1 501 ? -7.185 -6.519 -2.971 1.00 95.94 501 ALA A N 1
ATOM 3810 C CA . ALA A 1 501 ? -7.669 -7.237 -4.149 1.00 95.94 501 ALA A CA 1
ATOM 3811 C C . ALA A 1 501 ? -8.999 -6.660 -4.664 1.00 95.94 501 ALA A C 1
ATOM 3813 O O . ALA A 1 501 ? -9.155 -6.433 -5.860 1.00 95.94 501 ALA A O 1
ATOM 3814 N N . LYS A 1 502 ? -9.942 -6.319 -3.770 1.00 96.50 502 LYS A N 1
ATOM 3815 C CA . LYS A 1 502 ? -11.233 -5.749 -4.183 1.00 96.50 502 LYS A CA 1
ATOM 3816 C C . LYS A 1 502 ? -11.146 -4.316 -4.715 1.00 96.50 502 LYS A C 1
ATOM 3818 O O . LYS A 1 502 ? -12.033 -3.881 -5.453 1.00 96.50 502 LYS A O 1
ATOM 3823 N N . ASN A 1 503 ? -10.114 -3.562 -4.335 1.00 95.00 503 ASN A N 1
ATOM 3824 C CA . ASN A 1 503 ? -9.815 -2.284 -4.972 1.00 95.00 503 ASN A CA 1
ATOM 3825 C C . ASN A 1 503 ? -9.223 -2.503 -6.369 1.00 95.00 503 ASN A C 1
ATOM 3827 O O . ASN A 1 503 ? -9.715 -1.876 -7.304 1.00 95.00 503 ASN A O 1
ATOM 3831 N N . ASP A 1 504 ? -8.264 -3.421 -6.507 1.00 93.06 504 ASP A N 1
ATOM 3832 C CA . ASP A 1 504 ? -7.586 -3.733 -7.771 1.00 93.06 504 ASP A CA 1
ATOM 3833 C C . ASP A 1 504 ? -8.551 -4.275 -8.842 1.00 93.06 504 ASP A C 1
ATOM 3835 O O . ASP A 1 504 ? -8.587 -3.766 -9.958 1.00 93.06 504 ASP A O 1
ATOM 3839 N N . GLU A 1 505 ? -9.452 -5.194 -8.470 1.00 94.12 505 GLU A N 1
ATOM 3840 C CA . GLU A 1 505 ? -10.541 -5.682 -9.337 1.00 94.12 505 GLU A CA 1
ATOM 3841 C C . GLU A 1 505 ? -11.439 -4.563 -9.890 1.00 94.12 505 GLU A C 1
ATOM 3843 O O . GLU A 1 505 ? -12.015 -4.696 -10.972 1.00 94.12 505 GLU A O 1
ATOM 3848 N N . ARG A 1 506 ? -11.653 -3.500 -9.104 1.00 91.94 506 ARG A N 1
ATOM 3849 C CA . ARG A 1 506 ? -12.622 -2.445 -9.424 1.00 91.94 506 ARG A CA 1
ATOM 3850 C C . ARG A 1 506 ? -11.990 -1.297 -10.201 1.00 91.94 506 ARG A C 1
ATOM 3852 O O . ARG A 1 506 ? -12.651 -0.736 -11.072 1.00 91.94 506 ARG A O 1
ATOM 3859 N N . ASP A 1 507 ? -10.797 -0.883 -9.795 1.00 91.88 507 ASP A N 1
ATOM 3860 C CA . ASP A 1 507 ? -10.060 0.238 -10.368 1.00 91.88 507 ASP A CA 1
ATOM 3861 C C . ASP A 1 507 ? -8.568 0.110 -9.986 1.00 91.88 507 ASP A C 1
ATOM 3863 O O . ASP A 1 507 ? -8.147 0.635 -8.948 1.00 91.88 507 ASP A O 1
ATOM 3867 N N . PRO A 1 508 ? -7.763 -0.609 -10.786 1.00 88.12 508 PRO A N 1
ATOM 3868 C CA . PRO A 1 508 ? -6.355 -0.866 -10.476 1.00 88.12 508 PRO A CA 1
ATOM 3869 C C . PRO A 1 508 ? -5.493 0.406 -10.550 1.00 88.12 508 PRO A C 1
ATOM 3871 O O . PRO A 1 508 ? -4.461 0.497 -9.889 1.00 88.12 508 PRO A O 1
ATOM 3874 N N . ASP A 1 509 ? -5.931 1.437 -11.283 1.00 88.31 509 ASP A N 1
ATOM 3875 C CA . ASP A 1 509 ? -5.265 2.748 -11.318 1.00 88.31 509 ASP A CA 1
ATOM 3876 C C . ASP A 1 509 ? -5.520 3.585 -10.051 1.00 88.31 509 ASP A C 1
ATOM 3878 O O . ASP A 1 509 ? -4.824 4.581 -9.814 1.00 88.31 509 ASP A O 1
ATOM 3882 N N . TRP A 1 510 ? -6.492 3.170 -9.228 1.00 90.69 510 TRP A N 1
ATOM 3883 C CA . TRP A 1 510 ? -6.829 3.770 -7.936 1.00 90.69 510 TRP A CA 1
ATOM 3884 C C . TRP A 1 510 ? -6.063 3.164 -6.747 1.00 90.69 510 TRP A C 1
ATOM 3886 O O . TRP A 1 510 ? -6.014 3.773 -5.667 1.00 90.69 510 TRP A O 1
ATOM 3896 N N . CYS A 1 511 ? -5.472 1.977 -6.914 1.00 94.06 511 CYS A N 1
ATOM 3897 C CA . CYS A 1 511 ? -4.600 1.365 -5.912 1.00 94.06 511 CYS A CA 1
ATOM 3898 C C . CYS A 1 511 ? -3.322 2.193 -5.710 1.00 94.06 511 CYS A C 1
ATOM 3900 O O . CYS A 1 511 ? -2.859 2.907 -6.601 1.00 94.06 511 CYS A O 1
ATOM 3902 N N . ARG A 1 512 ? -2.737 2.106 -4.511 1.00 95.62 512 ARG A N 1
ATOM 3903 C CA . ARG A 1 512 ? -1.429 2.721 -4.250 1.00 95.62 512 ARG A CA 1
ATOM 3904 C C . ARG A 1 512 ? -0.305 1.967 -4.939 1.00 95.62 512 ARG A C 1
ATOM 3906 O O . ARG A 1 512 ? -0.297 0.740 -4.926 1.00 95.62 512 ARG A O 1
ATOM 3913 N N . ALA A 1 513 ? 0.691 2.705 -5.425 1.00 96.75 513 ALA A N 1
ATOM 3914 C CA . ALA A 1 513 ? 1.897 2.137 -6.026 1.00 96.75 513 ALA A CA 1
ATOM 3915 C C . ALA A 1 513 ? 2.626 1.140 -5.106 1.00 96.75 513 ALA A C 1
ATOM 3917 O O . ALA A 1 513 ? 3.192 0.166 -5.590 1.00 96.75 513 ALA A O 1
ATOM 3918 N N . ASP A 1 514 ? 2.582 1.360 -3.787 1.00 96.50 514 ASP A N 1
ATOM 3919 C CA . ASP A 1 514 ? 3.213 0.504 -2.779 1.00 96.50 514 ASP A CA 1
ATOM 3920 C C . ASP A 1 514 ? 2.257 -0.449 -2.033 1.00 96.50 514 ASP A C 1
ATOM 3922 O O . ASP A 1 514 ? 2.661 -1.054 -1.038 1.00 96.50 514 ASP A O 1
ATOM 3926 N N . VAL A 1 515 ? 1.009 -0.625 -2.500 1.00 96.50 515 VAL A N 1
ATOM 3927 C CA . VAL A 1 515 ? -0.003 -1.437 -1.791 1.00 96.50 515 VAL A CA 1
ATOM 3928 C C . VAL A 1 515 ? 0.415 -2.900 -1.620 1.00 96.50 515 VAL A C 1
ATOM 3930 O O . VAL A 1 515 ? 0.123 -3.507 -0.593 1.00 96.50 515 VAL A O 1
ATOM 3933 N N . CYS A 1 516 ? 1.157 -3.461 -2.580 1.00 94.12 516 CYS A N 1
ATOM 3934 C CA . CYS A 1 516 ? 1.653 -4.837 -2.519 1.00 94.12 516 CYS A CA 1
ATOM 3935 C C . CYS A 1 516 ? 2.618 -5.076 -1.343 1.00 94.12 516 CYS A C 1
ATOM 3937 O O . CYS A 1 516 ? 2.687 -6.192 -0.830 1.00 94.12 516 CYS A O 1
ATOM 3939 N N . TYR A 1 517 ? 3.307 -4.037 -0.857 1.00 95.69 517 TYR A N 1
ATOM 3940 C CA . TYR A 1 517 ? 4.199 -4.131 0.302 1.00 95.69 517 TYR A CA 1
ATOM 3941 C C . TYR A 1 517 ? 3.472 -4.079 1.652 1.00 95.69 517 TYR A C 1
ATOM 3943 O O . TYR A 1 517 ? 4.097 -4.277 2.691 1.00 95.69 517 TYR A O 1
ATOM 3951 N N . LEU A 1 518 ? 2.152 -3.871 1.639 1.00 95.12 518 LEU A N 1
ATOM 3952 C CA . LEU A 1 518 ? 1.271 -3.978 2.804 1.00 95.12 518 LEU A CA 1
ATOM 3953 C C . LEU A 1 518 ? 0.536 -5.326 2.870 1.00 95.12 518 LEU A C 1
ATOM 3955 O O . LEU A 1 518 ? -0.355 -5.492 3.699 1.00 95.12 518 LEU A O 1
ATOM 3959 N N . LEU A 1 519 ? 0.885 -6.287 2.008 1.00 92.31 519 LEU A N 1
ATOM 3960 C CA . LEU A 1 519 ? 0.282 -7.622 1.969 1.00 92.31 519 LEU A CA 1
ATOM 3961 C C . LEU A 1 519 ? 1.275 -8.688 2.460 1.00 92.31 519 LEU A C 1
ATOM 3963 O O . LEU A 1 519 ? 2.461 -8.585 2.149 1.00 92.31 519 LEU A O 1
ATOM 3967 N N . PRO A 1 520 ? 0.850 -9.723 3.204 1.00 87.00 520 PRO A N 1
ATOM 3968 C CA . PRO A 1 520 ? 1.763 -10.756 3.692 1.00 87.00 520 PRO A CA 1
ATOM 3969 C C . PRO A 1 520 ? 2.459 -11.509 2.544 1.00 87.00 520 PRO A C 1
ATOM 3971 O O . PRO A 1 520 ? 1.908 -11.671 1.458 1.00 87.00 520 PRO A O 1
ATOM 3974 N N . GLY A 1 521 ? 3.685 -11.985 2.787 1.00 85.31 521 GLY A N 1
ATOM 3975 C CA . GLY A 1 521 ? 4.443 -12.799 1.825 1.00 85.31 521 GLY A CA 1
ATOM 3976 C C . GLY A 1 521 ? 5.090 -12.036 0.658 1.00 85.31 521 GLY A C 1
ATOM 3977 O O . GLY A 1 521 ? 5.653 -12.677 -0.234 1.00 85.31 521 GLY A O 1
ATOM 3978 N N . ASN A 1 522 ? 5.041 -10.700 0.662 1.00 90.12 522 ASN A N 1
ATOM 3979 C CA . ASN A 1 522 ? 5.700 -9.838 -0.325 1.00 90.12 522 ASN A CA 1
ATOM 3980 C C . ASN A 1 522 ? 7.241 -9.780 -0.150 1.00 90.12 522 ASN A C 1
ATOM 3982 O O . ASN A 1 522 ? 7.775 -10.185 0.884 1.00 90.12 522 ASN A O 1
ATOM 3986 N N . ALA A 1 523 ? 7.954 -9.233 -1.141 1.00 91.81 523 ALA A N 1
ATOM 3987 C CA . ALA A 1 523 ? 9.422 -9.159 -1.165 1.00 91.81 523 ALA A CA 1
ATOM 3988 C C . ALA A 1 523 ? 10.052 -8.358 -0.005 1.00 91.81 523 ALA A C 1
ATOM 3990 O O . ALA A 1 523 ? 11.087 -8.754 0.525 1.00 91.81 523 ALA A O 1
ATOM 3991 N N . LEU A 1 524 ? 9.420 -7.262 0.427 1.00 94.12 524 LEU A N 1
ATOM 3992 C CA . LEU A 1 524 ? 9.837 -6.470 1.590 1.00 94.12 524 LEU A CA 1
ATOM 3993 C C . LEU A 1 524 ? 9.650 -7.255 2.893 1.00 94.12 524 LEU A C 1
ATOM 3995 O O . LEU A 1 524 ? 10.531 -7.227 3.748 1.00 94.12 524 LEU A O 1
ATOM 3999 N N . TYR A 1 525 ? 8.557 -8.011 3.030 1.00 90.69 525 TYR A N 1
ATOM 4000 C CA . TYR A 1 525 ? 8.338 -8.857 4.207 1.00 90.69 525 TYR A CA 1
ATOM 4001 C C . TYR A 1 525 ? 9.397 -9.968 4.293 1.00 90.69 525 TYR A C 1
ATOM 4003 O O . TYR A 1 525 ? 10.046 -10.123 5.326 1.00 90.69 525 TYR A O 1
ATOM 4011 N N . ARG A 1 526 ? 9.643 -10.674 3.180 1.00 90.25 526 ARG A N 1
ATOM 4012 C CA . ARG A 1 526 ? 10.699 -11.698 3.059 1.00 90.25 526 ARG A CA 1
ATOM 4013 C C . ARG A 1 526 ? 12.084 -11.141 3.389 1.00 90.25 526 ARG A C 1
ATOM 4015 O O . ARG A 1 526 ? 12.780 -11.695 4.234 1.00 90.25 526 ARG A O 1
ATOM 4022 N N . CYS A 1 527 ? 12.434 -9.979 2.829 1.00 90.06 527 CYS A N 1
ATOM 4023 C CA . CYS A 1 527 ? 13.720 -9.309 3.055 1.00 90.06 527 CYS A CA 1
ATOM 4024 C C . CYS A 1 527 ? 14.043 -9.063 4.544 1.00 90.06 527 CYS A C 1
ATOM 4026 O O . CYS A 1 527 ? 15.216 -9.048 4.911 1.00 90.06 527 CYS A O 1
ATOM 4028 N N . TYR A 1 528 ? 13.028 -8.883 5.398 1.00 89.25 528 TYR A N 1
ATOM 4029 C CA . TYR A 1 528 ? 13.201 -8.637 6.835 1.00 89.25 528 TYR A CA 1
ATOM 4030 C C . TYR A 1 528 ? 12.918 -9.851 7.732 1.00 89.25 528 TYR A C 1
ATOM 4032 O O . TYR A 1 528 ? 13.409 -9.888 8.862 1.00 89.25 528 TYR A O 1
ATOM 4040 N N . MET A 1 529 ? 12.133 -10.829 7.270 1.00 82.12 529 MET A N 1
ATOM 4041 C CA . MET A 1 529 ? 11.761 -12.005 8.067 1.00 82.12 529 MET A CA 1
ATOM 4042 C C . MET A 1 529 ? 12.649 -13.218 7.784 1.00 82.12 529 MET A C 1
ATOM 4044 O O . MET A 1 529 ? 13.078 -13.873 8.731 1.00 82.12 529 MET A O 1
ATOM 4048 N N . ASP A 1 530 ? 13.026 -13.472 6.529 1.00 70.38 530 ASP A N 1
ATOM 4049 C CA . ASP A 1 530 ? 13.883 -14.616 6.178 1.00 70.38 530 ASP A CA 1
ATOM 4050 C C . ASP A 1 530 ? 15.309 -14.430 6.735 1.00 70.38 530 ASP A C 1
ATOM 4052 O O . ASP A 1 530 ? 15.964 -15.386 7.160 1.00 70.38 530 ASP A O 1
ATOM 4056 N N . ALA A 1 531 ? 15.746 -13.171 6.871 1.00 58.16 531 ALA A N 1
ATOM 4057 C CA . ALA A 1 531 ? 16.982 -12.783 7.552 1.00 58.16 531 ALA A CA 1
ATOM 4058 C C . ALA A 1 531 ? 17.036 -13.203 9.039 1.00 58.16 531 ALA A C 1
ATOM 4060 O O . ALA A 1 531 ? 18.122 -13.286 9.609 1.00 58.16 531 ALA A O 1
ATOM 4061 N N . ARG A 1 532 ? 15.889 -13.489 9.678 1.00 52.62 532 ARG A N 1
ATOM 4062 C CA . ARG A 1 532 ? 15.817 -13.960 11.075 1.00 52.62 532 ARG A CA 1
ATOM 4063 C C . ARG A 1 532 ? 15.896 -15.480 11.217 1.00 52.62 532 ARG A C 1
ATOM 4065 O O . ARG A 1 532 ? 16.102 -15.955 12.327 1.00 52.62 532 ARG A O 1
ATOM 4072 N N . GLY A 1 533 ? 15.747 -16.234 10.127 1.00 44.00 533 GLY A N 1
ATOM 4073 C CA . GLY A 1 533 ? 15.795 -17.702 10.129 1.00 44.00 533 GLY A CA 1
ATOM 4074 C C . GLY A 1 533 ? 17.180 -18.311 9.879 1.00 44.00 533 GLY A C 1
ATOM 4075 O O . GLY A 1 533 ? 17.279 -19.530 9.774 1.00 44.00 533 GLY A O 1
ATOM 4076 N N . SER A 1 534 ? 18.226 -17.487 9.736 1.00 38.06 534 SER A N 1
ATOM 4077 C CA . SER A 1 534 ? 19.568 -17.910 9.283 1.00 38.06 534 SER A CA 1
ATOM 4078 C C . SER A 1 534 ? 20.697 -17.688 10.309 1.00 38.06 534 SER A C 1
ATOM 4080 O O . SER A 1 534 ? 21.864 -17.707 9.921 1.00 38.06 534 SER A O 1
ATOM 4082 N N . ASN A 1 535 ? 20.363 -17.470 11.588 1.00 34.31 535 ASN A N 1
ATOM 4083 C CA . ASN A 1 535 ? 21.301 -17.319 12.716 1.00 34.31 535 ASN A CA 1
ATOM 4084 C C . ASN A 1 535 ? 21.057 -18.400 13.777 1.00 34.31 535 ASN A C 1
ATOM 4086 O O . ASN A 1 535 ? 19.869 -18.603 14.113 1.00 34.31 535 ASN A O 1
#

Organism: Aspergillus terreus (strain NIH 2624 / FGSC A1156) (NCBI:txid341663)

pLDDT: mean 72.35, std 24.5, range [28.5, 98.5]

Foldseek 3Di:
DDDDDDDDDDPPVVVVVVVVVVVVVVVVVPDPPDPFQADPVVLVVVCCVPVVVPDPDDDPDDDDDDPDDDDDDDDDDDDDDDDDDDDPDDDPDDDPPDDDDDDDDDDDDDDDDDDDDDDDDDDDDDDDDDDDDDPDPVVVVVVVPDPDDDDDDDPPVVVVVVVVVVVVVVVVPPDDDDDDDDDDDDDDDDDDDDDDDDDDDDQQWAFPVCVVVVHRWVCSVPLVCPPTPVCVVVVHFTATPDQEQQWDAWPVCVVVVHDWQSLDQPDRSVDATPVCVVVVHDTGTTHDPDRRDHDDDPDDDDDDDDDDDDDDDDDDPPDPDPPFDKDWFLFFFPEDQADDQDPVRPPDQPCVQAVLCQAQGHHTWIFRWDQPVLQGTDGDPGGVVVVVDDGHYHHNLNLLLLVLLLPQPAFPKDFDPPDDPVPDDPVVQSVQSGGPHDNPFAAALWFRHGFGMFGQDFAQAASVRHGDDSPDPRRTGSNGTHHPQLVVVCVVVVDLVSSNVVCCVVPVSGTTSNSQSNHPSHSSNCVPPVVVVPD

Secondary structure (DSSP, 8-state):
-----------HHHHHHHHHHHHHHHHHTTPPS---SS-HHHHHHHHHHHHTT-S----------------PPP---------------------TT--------------------PPPP--------------SHHHHHHHTTS--------HHHHHHHHHHHHHHHHHTT----------PPPPP----PPPPPPPS-SS---BHHHHHTT---GGGT-TTSPSPHHHHHTT----BSSPPSSB-S-HHHHHTT---GGGSTTS-TTSPPHHHHHHT------B-SSPPP-----------------PPP-----PPPP-PPEEEESSPSSPEEEE---TT--S--HHHH-HHHHHH-S--EEEEEEE-SSS-EEEEESSSGGGTPPPPEEEHHHHHHHHHHHT-SS--EEE-TT--TTT--HHHHHHTTSTT----S-B-SSBSSBP-EEE-PBPSB-TTS-B--TTSGGGB--S-EE-HHHHHHHHHH--HHHHHHHHHTT-GGGB-TTGGGGSTT-HHHHHHHGGGS--

InterPro domains:
  IPR036864 Zn(2)-C6 fungal-type DNA-binding domain superfamily [SSF57701] (245-291)

Solvent-accessible surface area (backbone atoms only — not comparable to full-atom values): 34609 Å² total; per-residue (Å²): 137,84,85,82,80,84,85,87,82,74,61,68,71,58,50,54,51,50,52,52,51,49,51,52,51,51,59,63,71,63,60,76,79,77,80,63,73,47,57,71,67,59,59,50,50,56,48,49,65,64,68,63,60,83,58,85,82,79,83,80,87,75,94,77,90,80,97,76,85,79,83,81,76,85,90,82,86,85,82,88,81,91,76,82,88,76,87,88,80,93,73,101,72,92,61,100,86,67,80,85,82,89,84,92,86,91,89,83,88,90,82,91,83,89,88,88,86,84,86,84,90,77,88,82,82,84,78,86,83,80,86,76,87,67,85,48,71,67,55,50,54,53,61,74,67,54,86,74,79,79,90,74,90,58,75,66,58,59,52,52,53,52,49,52,54,50,52,57,58,63,66,73,73,79,87,85,85,90,84,89,87,87,84,87,89,83,84,92,85,83,90,86,80,88,83,79,89,74,83,92,72,96,83,61,64,26,29,51,66,34,57,78,68,76,44,94,37,57,28,40,78,39,61,73,51,59,63,30,67,69,32,56,77,70,74,45,89,56,44,59,66,68,84,52,82,38,34,34,60,27,54,66,31,58,76,67,73,46,92,36,47,43,62,40,58,90,45,71,55,90,52,61,39,64,64,31,62,72,73,71,50,85,64,48,50,46,48,38,98,60,76,51,62,81,77,75,81,82,79,86,81,87,86,88,86,79,89,86,90,80,88,78,77,91,72,75,82,78,73,78,70,79,87,63,51,72,45,81,42,16,66,23,48,45,67,39,51,76,37,77,61,50,93,87,62,55,80,55,28,43,53,76,72,31,63,42,37,45,33,50,23,56,45,79,38,62,22,34,26,49,73,71,80,66,62,49,39,39,61,74,42,73,31,48,47,84,73,74,43,73,52,35,38,31,26,49,68,64,41,28,51,31,48,38,38,58,66,48,96,58,84,41,72,43,75,39,95,91,45,57,82,91,80,54,61,61,68,63,54,64,56,43,60,44,87,93,43,68,86,86,69,60,52,20,61,54,29,71,46,61,31,38,28,31,29,61,25,76,31,67,38,39,69,87,66,45,80,38,60,73,85,40,77,75,10,54,24,41,77,45,28,25,18,69,71,55,44,56,40,36,75,73,62,75,34,72,59,59,39,47,52,56,40,41,78,72,40,58,88,48,36,20,44,48,33,65,58,55,34,88,88,25,36,65,52,44,66,64,52,57,69,66,74,76,120